Protein AF-0000000079855436 (afdb_homodimer)

Sequence (666 aa):
MTNKLEIKDILGKLGPLLALIALGIVLTISNTNFLVINNIMNILRQTAVNGLISAGMLVVLITAGIDLSVGANAILCACMMGMMMEKFNVSNPIILILGCLLTGMAVGCINGLLLTKLRLPHPFVSTLGMKNVLCGLALLVVATKTVGNFPSAVTWLGSSNIFQSTNFAGIPVCFLVLLVFFIGFHLFLNKTAFGRTIYCVGGNPEATRLSGINTDHVLIIVYSLSGFMCAIAGLVIVGRSGVANPSSAITPYDTDAIAACIIGGASFSGGKGTVWGTLIGVLIISTIRNGLTLLNAASDIQYVVIGLVIIVSAFIDVTRSLMETKTRRLAAKMTNKLEIKDILGKLGPLLALIALGIVLTISNTNFLVINNIMNILRQTAVNGLISAGMLVVLITAGIDLSVGANAILCACMMGMMMEKFNVSNPIILILGCLLTGMAVGCINGLLLTKLRLPHPFVSTLGMKNVLCGLALLVVATKTVGNFPSAVTWLGSSNIFQSTNFAGIPVCFLVLLVFFIGFHLFLNKTAFGRTIYCVGGNPEATRLSGINTDHVLIIVYSLSGFMCAIAGLVIVGRSGVANPSSAITPYDTDAIAACIIGGASFSGGKGTVWGTLIGVLIISTIRNGLTLLNAASDIQYVVIGLVIIVSAFIDVTRSLMETKTRRLAAK

Radius of gyration: 25.25 Å; Cα contacts (8 Å, |Δi|>4): 1281; chains: 2; bounding box: 74×70×63 Å

Solvent-accessible surface area (backbone atoms only — not comparable to full-atom values): 30327 Å² total; per-residue (Å²): 119,68,61,61,52,48,46,50,49,44,45,64,69,38,40,39,53,52,50,38,52,52,48,50,50,54,41,40,73,74,34,78,61,49,76,34,66,70,44,48,40,49,36,39,48,51,22,20,39,47,35,28,38,20,56,18,47,42,57,30,20,16,45,42,39,49,64,54,23,45,28,8,35,10,35,27,14,28,18,50,33,41,24,39,34,69,77,65,63,51,72,55,47,67,59,38,50,49,51,14,38,49,47,9,23,48,53,14,33,48,52,17,42,46,40,51,75,56,48,38,86,49,46,52,54,50,22,43,14,45,22,32,24,31,29,9,46,16,16,52,59,38,70,68,40,72,36,59,83,64,50,64,77,50,24,37,48,30,57,36,49,43,77,62,44,102,92,33,83,28,50,40,42,36,32,53,52,36,51,51,50,46,53,49,50,42,46,42,44,73,71,35,72,63,24,47,48,42,33,36,44,12,58,36,49,66,62,31,51,73,71,68,50,61,61,54,59,52,44,24,50,37,30,19,48,24,14,35,27,13,11,53,22,13,39,28,45,29,14,60,66,46,38,25,50,24,78,55,17,74,47,63,48,28,59,51,21,50,33,10,24,34,48,17,54,24,29,79,72,18,38,33,63,45,57,66,31,23,52,40,15,24,48,38,53,29,46,50,53,48,47,36,47,74,68,65,42,53,74,24,55,50,28,27,52,52,11,49,48,28,36,50,32,48,40,49,43,39,52,52,52,51,51,50,51,50,52,52,53,60,65,72,102,119,69,61,62,53,48,47,50,48,43,46,64,70,37,40,40,53,52,51,38,52,52,47,49,52,54,41,41,73,75,33,77,63,49,76,34,65,70,45,49,39,47,36,40,49,51,22,20,40,46,35,28,37,20,56,19,46,42,58,28,20,16,46,43,40,51,66,54,22,46,27,8,35,11,34,26,15,29,17,50,34,40,24,39,35,71,76,66,63,50,72,55,47,68,59,39,52,49,50,14,38,49,46,9,23,48,53,15,34,50,53,17,41,46,40,51,76,56,48,39,84,48,48,53,55,49,21,44,14,44,20,31,25,32,29,8,45,16,17,53,60,38,70,68,40,71,36,61,82,65,51,64,76,49,25,37,49,31,56,36,50,42,78,60,43,100,92,34,83,28,49,41,42,36,33,53,52,37,51,52,50,46,52,48,49,41,46,43,45,72,71,35,73,64,25,46,48,42,34,35,44,12,57,36,49,66,62,30,50,75,70,68,49,62,62,55,60,53,44,24,50,37,30,18,48,24,15,34,28,12,11,54,22,13,39,30,48,28,14,59,66,47,36,26,50,26,79,55,17,75,47,62,49,31,60,51,21,51,36,12,25,33,47,17,53,25,30,80,70,19,38,32,63,46,60,67,30,24,50,40,15,24,47,37,53,27,45,51,52,48,48,37,47,73,69,65,43,53,73,22,57,50,29,28,52,53,10,49,48,29,36,50,32,49,40,49,44,38,52,51,52,52,50,50,52,50,50,51,54,59,67,73,103

Secondary structure (DSSP, 8-state):
-HHHHHHHHHHHHHHHHHHHHHHHHHHHHH-GGGG-HHHHHHHHHHHHHHHHHHHHHHHHHHTT---TTHHHHHHHHHHHHHHHHHHH----HHHHHHHHHHHHHHHHHHHHHHHHHS--S-HHHHHHHHHHHHHHHHHHHTTT--B----HHHHHHHH-EES-BTTB--EEHHHHHHHHHHHHHHHHHHHSHHHHHHHHHHH-HHHHHHTT--HHHHHHHHHHHHHHHHHHHHHHHHHHHSSB-GGGGGS-HHHHHHHHHHHTT--TTSS---HHHHHHHHHHHHHHHHHHHHTT--HHHHHHHHHHHHHHHHHHHHHHHHHHHHHHHHHH-/-HHHHHHHHHHHHHHHHHHHHHHHHHHHHH-GGGG-HHHHHHHHHHHHHHHHHHHHHHHHHHTT---TTHHHHHHHHHHHHHHHHHHH----HHHHHHHHHHHHHHHHHHHHHHHHHS--S-HHHHHHHHHHHHHHHHHHHTTT--B----HHHHHHHH-EES-BTTB--EEHHHHHHHHHHHHHHHHHHHSHHHHHHHHHHH-HHHHHHTT--HHHHHHHHHHHHHHHHHHHHHHHHHHHSSB-GGGGGS-HHHHHHHHHHHTT--TTSS---HHHHHHHHHHHHHHHHHHHHTT--HHHHHHHHHHHHHHHHHHHHHHHHHHHHHHHHHH-

Structure (mmCIF, N/CA/C/O backbone):
data_AF-0000000079855436-model_v1
#
loop_
_entity.id
_entity.type
_entity.pdbx_description
1 polymer 'ABC transporter permease'
#
loop_
_atom_site.group_PDB
_atom_site.id
_atom_site.type_symbol
_atom_site.label_atom_id
_atom_site.label_alt_id
_atom_site.label_comp_id
_atom_site.label_asym_id
_atom_site.label_entity_id
_atom_site.label_seq_id
_atom_site.pdbx_PDB_ins_code
_atom_site.Cartn_x
_atom_site.Cartn_y
_atom_site.Cartn_z
_atom_site.occupancy
_atom_site.B_iso_or_equiv
_atom_site.auth_seq_id
_atom_site.auth_comp_id
_atom_site.auth_asym_id
_atom_site.auth_atom_id
_atom_site.pdbx_PDB_model_num
ATOM 1 N N . MET A 1 1 ? -20.938 38.031 -10.891 1 42.12 1 MET A N 1
ATOM 2 C CA . MET A 1 1 ? -19.969 37.438 -9.961 1 42.12 1 MET A CA 1
ATOM 3 C C . MET A 1 1 ? -20.578 36.25 -9.219 1 42.12 1 MET A C 1
ATOM 5 O O . MET A 1 1 ? -19.859 35.406 -8.719 1 42.12 1 MET A O 1
ATOM 9 N N . THR A 1 2 ? -21.875 36.344 -8.938 1 50.56 2 THR A N 1
ATOM 10 C CA . THR A 1 2 ? -22.672 35.375 -8.195 1 50.56 2 THR A CA 1
ATOM 11 C C . THR A 1 2 ? -22.828 34.094 -9 1 50.56 2 THR A C 1
ATOM 13 O O . THR A 1 2 ? -22.812 33 -8.43 1 50.56 2 THR A O 1
ATOM 16 N N . ASN A 1 3 ? -22.938 34.25 -10.234 1 50.94 3 ASN A N 1
ATOM 17 C CA . ASN A 1 3 ? -23.328 33.125 -11.055 1 50.94 3 ASN A CA 1
ATOM 18 C C . ASN A 1 3 ? -22.156 32.156 -11.25 1 50.94 3 ASN A C 1
ATOM 20 O O . ASN A 1 3 ? -22.359 30.953 -11.43 1 50.94 3 ASN A O 1
ATOM 24 N N . LYS A 1 4 ? -21.031 32.75 -11.492 1 49.62 4 LYS A N 1
ATOM 25 C CA . LYS A 1 4 ? -19.828 31.938 -11.703 1 49.62 4 LYS A CA 1
ATOM 26 C C . LYS A 1 4 ? -19.484 31.141 -10.453 1 49.62 4 LYS A C 1
ATOM 28 O O . LYS A 1 4 ? -19.016 30 -10.555 1 49.62 4 LYS A O 1
ATOM 33 N N . LEU A 1 5 ? -19.766 31.703 -9.398 1 52.53 5 LEU A N 1
ATOM 34 C CA . LEU A 1 5 ? -19.531 31 -8.148 1 52.53 5 LEU A CA 1
ATOM 35 C C . LEU A 1 5 ? -20.453 29.797 -8.023 1 52.53 5 LEU A C 1
ATOM 37 O O . LEU A 1 5 ? -20.047 28.734 -7.527 1 52.53 5 LEU A O 1
ATOM 41 N N . GLU A 1 6 ? -21.688 29.984 -8.555 1 55.53 6 GLU A N 1
ATOM 42 C CA . GLU A 1 6 ? -22.672 28.891 -8.477 1 55.53 6 GLU A CA 1
ATOM 43 C C . GLU A 1 6 ? -22.281 27.734 -9.391 1 55.53 6 GLU A C 1
ATOM 45 O O . GLU A 1 6 ? -22.469 26.578 -9.039 1 55.53 6 GLU A O 1
ATOM 50 N N . ILE A 1 7 ? -21.781 28.141 -10.531 1 51.22 7 ILE A N 1
ATOM 51 C CA . ILE A 1 7 ? -21.438 27.109 -11.492 1 51.22 7 ILE A CA 1
ATOM 52 C C . ILE A 1 7 ? -20.25 26.297 -10.969 1 51.22 7 ILE A C 1
ATOM 54 O O . ILE A 1 7 ? -20.203 25.078 -11.102 1 51.22 7 ILE A O 1
ATOM 58 N N . LYS A 1 8 ? -19.344 26.984 -10.5 1 54.22 8 LYS A N 1
ATOM 59 C CA . LYS A 1 8 ? -18.156 26.328 -9.938 1 54.22 8 LYS A CA 1
ATOM 60 C C . LYS A 1 8 ? -18.547 25.422 -8.766 1 54.22 8 LYS A C 1
ATOM 62 O O . LYS A 1 8 ? -18 24.328 -8.617 1 54.22 8 LYS A O 1
ATOM 67 N N . ASP A 1 9 ? -19.453 25.969 -8.023 1 56.84 9 ASP A N 1
ATOM 68 C CA . ASP A 1 9 ? -19.953 25.172 -6.906 1 56.84 9 ASP A CA 1
ATOM 69 C C . ASP A 1 9 ? -20.719 23.938 -7.41 1 56.84 9 ASP A C 1
ATOM 71 O O . ASP A 1 9 ? -20.594 22.859 -6.844 1 56.84 9 ASP A O 1
ATOM 75 N N . ILE A 1 10 ? -21.453 24.234 -8.484 1 54.31 10 ILE A N 1
ATOM 76 C CA . ILE A 1 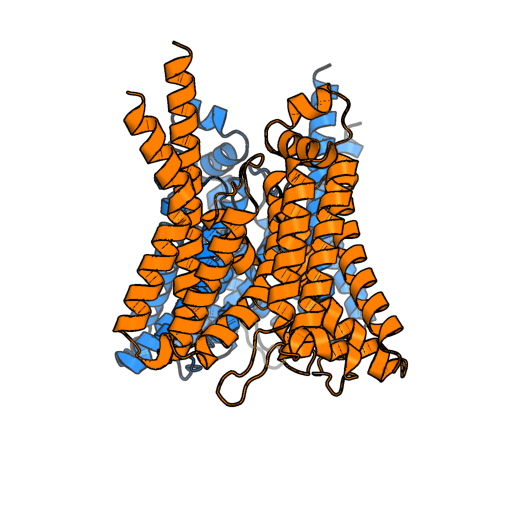10 ? -22.219 23.141 -9.086 1 54.31 10 ILE A CA 1
ATOM 77 C C . ILE A 1 10 ? -21.266 22.156 -9.75 1 54.31 10 ILE A C 1
ATOM 79 O O . ILE A 1 10 ? -21.453 20.938 -9.641 1 54.31 10 ILE A O 1
ATOM 83 N N . LEU A 1 11 ? -20.312 22.703 -10.438 1 54.56 11 LEU A N 1
ATOM 84 C CA . LEU A 1 11 ? -19.328 21.844 -11.102 1 54.56 11 LEU A CA 1
ATOM 85 C C . LEU A 1 11 ? -18.5 21.078 -10.078 1 54.56 11 LEU A C 1
ATOM 87 O O . LEU A 1 11 ? -18.125 19.922 -10.32 1 54.56 11 LEU A O 1
ATOM 91 N N . GLY A 1 12 ? -18.25 21.719 -9.039 1 57.38 12 GLY A N 1
ATOM 92 C CA . GLY A 1 12 ? -17.578 21.047 -7.945 1 57.38 12 GLY A CA 1
ATOM 93 C C . GLY A 1 12 ? -18.406 19.906 -7.352 1 57.38 12 GLY A C 1
ATOM 94 O O . GLY A 1 12 ? -17.891 18.812 -7.121 1 57.38 12 GLY A O 1
ATOM 95 N N . LYS A 1 13 ? -19.734 20.25 -7.254 1 59.28 13 LYS A N 1
ATOM 96 C CA . LYS A 1 13 ? -20.672 19.281 -6.684 1 59.28 13 LYS A CA 1
ATOM 97 C C . LYS A 1 13 ? -21.109 18.266 -7.734 1 59.28 13 LYS A C 1
ATOM 99 O O . LYS A 1 13 ? -21.344 17.094 -7.41 1 59.28 13 LYS A O 1
ATOM 104 N N . LEU A 1 14 ? -21.016 18.703 -8.984 1 66.56 14 LEU A N 1
ATOM 105 C CA . LEU A 1 14 ? -21.562 17.828 -10.023 1 66.56 14 LEU A CA 1
ATOM 106 C C . LEU A 1 14 ? -20.438 17.156 -10.812 1 66.56 14 LEU A C 1
ATOM 108 O O . LEU A 1 14 ? -20.703 16.328 -11.68 1 66.56 14 LEU A O 1
ATOM 112 N N . GLY A 1 15 ? -19.25 17.5 -10.453 1 70.19 15 GLY A N 1
ATOM 113 C CA . GLY A 1 15 ? -18.109 16.953 -11.164 1 70.19 15 GLY A CA 1
ATOM 114 C C . GLY A 1 15 ? -18.109 15.438 -11.227 1 70.19 15 GLY A C 1
ATOM 115 O O . GLY A 1 15 ? -18.141 14.859 -12.312 1 70.19 15 GLY A O 1
ATOM 116 N N . PRO A 1 16 ? -18.25 14.891 -10.094 1 75.12 16 PRO A N 1
ATOM 117 C CA . PRO A 1 16 ? -18.219 13.43 -10.094 1 75.12 16 PRO A CA 1
ATOM 118 C C . PRO A 1 16 ? -19.406 12.82 -10.836 1 75.12 16 PRO A C 1
ATOM 120 O O . PRO A 1 16 ? -19.266 11.789 -11.5 1 75.12 16 PRO A O 1
ATOM 123 N N . LEU A 1 17 ? -20.484 13.461 -10.719 1 79.75 17 LEU A N 1
ATOM 124 C CA . LEU A 1 17 ? -21.672 12.938 -11.398 1 79.75 17 LEU A CA 1
ATOM 125 C C . LEU A 1 17 ? -21.516 13.031 -12.914 1 79.75 17 LEU A C 1
ATOM 127 O O . LEU A 1 17 ? -21.875 12.094 -13.633 1 79.75 17 LEU A O 1
ATOM 131 N N . LEU A 1 18 ? -20.984 14.125 -13.414 1 78.5 18 LEU A N 1
ATOM 132 C CA . LEU A 1 18 ? -20.75 14.297 -14.844 1 78.5 18 LEU A CA 1
ATOM 133 C C . LEU A 1 18 ? -19.734 13.281 -15.352 1 78.5 18 LEU A C 1
ATOM 135 O O . LEU A 1 18 ? -19.859 12.758 -16.469 1 78.5 18 LEU A O 1
ATOM 139 N N . ALA A 1 19 ? -18.797 13.039 -14.508 1 75.5 19 ALA A N 1
ATOM 140 C CA . ALA A 1 19 ? -17.781 12.047 -14.875 1 75.5 19 ALA A CA 1
ATOM 141 C C . ALA A 1 19 ? -18.406 10.664 -15.008 1 75.5 19 ALA A C 1
ATOM 143 O O . ALA A 1 19 ? -18.062 9.914 -15.93 1 75.5 19 ALA A O 1
ATOM 144 N N . LEU A 1 20 ? -19.281 10.375 -14.148 1 81.44 20 LEU A N 1
ATOM 145 C CA . LEU A 1 20 ? -19.953 9.086 -14.18 1 81.44 20 LEU A CA 1
ATOM 146 C C . LEU A 1 20 ? -20.797 8.945 -15.438 1 81.44 20 LEU A C 1
ATOM 148 O O . LEU A 1 20 ? -20.766 7.91 -16.109 1 81.44 20 LEU A O 1
ATOM 152 N N . ILE A 1 21 ? -21.531 10 -15.695 1 82.81 21 ILE A N 1
ATOM 153 C CA . ILE A 1 21 ? -22.391 9.992 -16.875 1 82.81 21 ILE A CA 1
ATOM 154 C C . ILE A 1 21 ? -21.547 9.867 -18.125 1 82.81 21 ILE A C 1
ATOM 156 O O . ILE A 1 21 ? -21.859 9.078 -19.016 1 82.81 21 ILE A O 1
ATOM 160 N N . ALA A 1 22 ? -20.484 10.648 -18.219 1 80.25 22 ALA A N 1
ATOM 161 C CA . ALA A 1 22 ? -19.578 10.594 -19.359 1 80.25 22 ALA A CA 1
ATOM 162 C C . ALA A 1 22 ? -19 9.195 -19.531 1 80.25 22 ALA A C 1
ATOM 164 O O . ALA A 1 22 ? -18.938 8.672 -20.641 1 80.25 22 ALA A O 1
ATOM 165 N N . LEU A 1 23 ? -18.656 8.625 -18.438 1 81.81 23 LEU A N 1
ATOM 166 C CA . LEU A 1 23 ? -18.125 7.266 -18.469 1 81.81 23 LE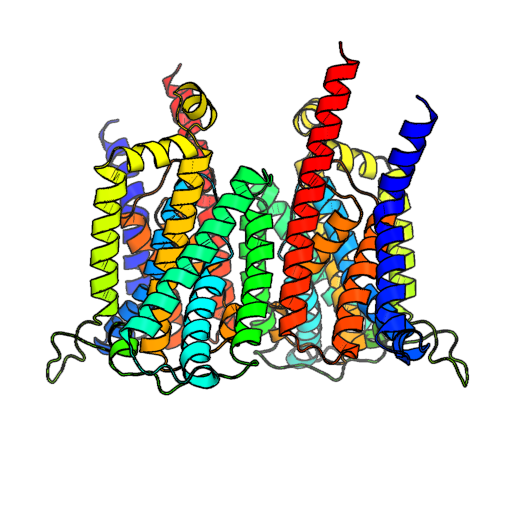U A CA 1
ATOM 167 C C . LEU A 1 23 ? -19.172 6.273 -18.953 1 81.81 23 LEU A C 1
ATOM 169 O O . LEU A 1 23 ? -18.875 5.387 -19.75 1 81.81 23 LEU A O 1
ATOM 173 N N . GLY A 1 24 ? -20.359 6.418 -18.438 1 81.25 24 GLY A N 1
ATOM 174 C CA . GLY A 1 24 ? -21.453 5.57 -18.891 1 81.25 24 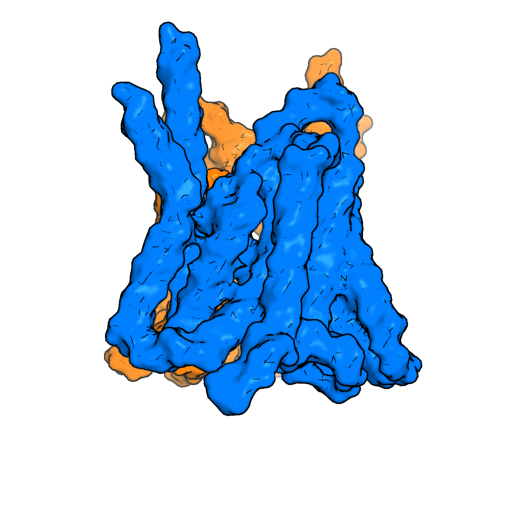GLY A CA 1
ATOM 175 C C . GLY A 1 24 ? -21.688 5.648 -20.375 1 81.25 24 GLY A C 1
ATOM 176 O O . GLY A 1 24 ? -21.891 4.625 -21.031 1 81.25 24 GLY A O 1
ATOM 177 N N . ILE A 1 25 ? -21.625 6.859 -20.891 1 82.5 25 ILE A N 1
ATOM 178 C CA . ILE A 1 25 ? -21.859 7.078 -22.312 1 82.5 25 ILE A CA 1
ATOM 179 C C . ILE A 1 25 ? -20.75 6.418 -23.125 1 82.5 25 ILE A C 1
ATOM 181 O O . ILE A 1 25 ? -21.016 5.711 -24.094 1 82.5 25 ILE A O 1
ATOM 185 N N . VAL A 1 26 ? -19.562 6.578 -22.703 1 78.88 26 VAL A N 1
ATOM 186 C CA . VAL A 1 26 ? -18.422 6.027 -23.422 1 78.88 26 VAL A CA 1
ATOM 187 C C . VAL A 1 26 ? -18.5 4.5 -23.422 1 78.88 26 VAL A C 1
ATOM 189 O O . VAL A 1 26 ? -18.266 3.865 -24.453 1 78.88 26 VAL A O 1
ATOM 192 N N . LEU A 1 27 ? -18.906 3.949 -22.312 1 81.69 27 LEU A N 1
ATOM 193 C CA . LEU A 1 27 ? -18.938 2.496 -22.203 1 81.69 27 LEU A CA 1
ATOM 194 C C . LEU A 1 27 ? -20.141 1.921 -22.938 1 81.69 27 LEU A C 1
ATOM 196 O O . LEU A 1 27 ? -20.078 0.811 -23.469 1 81.69 27 LEU A O 1
ATOM 200 N N . THR A 1 28 ? -21.188 2.684 -22.969 1 79.62 28 THR A N 1
ATOM 201 C CA . THR A 1 28 ? -22.375 2.256 -23.719 1 79.62 28 THR A CA 1
ATOM 202 C C . THR A 1 28 ? -22.078 2.217 -25.219 1 79.62 28 THR A C 1
ATOM 204 O O . THR A 1 28 ? -22.531 1.314 -25.922 1 79.62 28 THR A O 1
ATOM 207 N N . ILE A 1 29 ? -21.281 3.172 -25.625 1 81.94 29 ILE A N 1
ATOM 208 C CA . ILE A 1 29 ? -20.906 3.236 -27.031 1 81.94 29 ILE A CA 1
ATOM 209 C C . ILE A 1 29 ? -19.922 2.115 -27.359 1 81.94 29 ILE A C 1
ATOM 211 O O . ILE A 1 29 ? -19.969 1.534 -28.453 1 81.94 29 ILE A O 1
ATOM 215 N N . SER A 1 30 ? -19.141 1.755 -26.484 1 79.88 30 SER A N 1
ATOM 216 C CA . SER A 1 30 ? -18.094 0.757 -26.703 1 79.88 30 SER A CA 1
ATOM 217 C C . SER A 1 30 ? -18.672 -0.657 -26.641 1 79.88 30 SER A C 1
ATOM 219 O O . SER A 1 30 ? -18.141 -1.572 -27.281 1 79.88 30 SER A O 1
ATOM 221 N N . ASN A 1 31 ? -19.641 -0.865 -25.766 1 79.81 31 ASN A N 1
ATOM 222 C CA . ASN A 1 31 ? -20.234 -2.188 -25.609 1 79.81 31 ASN A CA 1
ATOM 223 C C . ASN A 1 31 ? -21.75 -2.102 -25.391 1 79.81 31 ASN A C 1
ATOM 225 O O . ASN A 1 31 ? -22.203 -1.503 -24.422 1 79.81 31 ASN A O 1
ATOM 229 N N . THR A 1 32 ? -22.5 -2.732 -26.172 1 76.44 32 THR A N 1
ATOM 230 C CA . THR A 1 32 ? -23.969 -2.68 -26.141 1 76.44 32 THR A CA 1
ATOM 231 C C . THR A 1 32 ? -24.484 -3.395 -24.891 1 76.44 32 THR A C 1
ATOM 233 O O . THR A 1 32 ? -25.625 -3.168 -24.484 1 76.44 32 THR A O 1
ATOM 236 N N . ASN A 1 33 ? -23.703 -4.227 -24.328 1 76.81 33 ASN A N 1
ATOM 237 C CA . ASN A 1 33 ? -24.156 -5.008 -23.172 1 76.81 33 ASN A CA 1
ATOM 238 C C . ASN A 1 33 ? -24 -4.227 -21.875 1 76.81 33 ASN A C 1
ATOM 240 O O . ASN A 1 33 ? -24.422 -4.691 -20.812 1 76.81 33 ASN A O 1
ATOM 244 N N . PHE A 1 34 ? -23.516 -3.07 -22.062 1 82.06 34 PHE A N 1
ATOM 245 C CA . PHE A 1 34 ? -23.25 -2.297 -20.844 1 82.06 34 PHE A CA 1
ATOM 246 C C . PHE A 1 34 ? -24.562 -1.922 -20.156 1 82.06 34 PHE A C 1
ATOM 248 O O . PHE A 1 34 ? -24.672 -2.025 -18.938 1 82.06 34 PHE A O 1
ATOM 255 N N . LEU A 1 35 ? -25.547 -1.591 -20.922 1 77.94 35 LEU A N 1
ATOM 256 C CA . LEU A 1 35 ? -26.781 -1.094 -20.297 1 77.94 35 LEU A CA 1
ATOM 257 C C . LEU A 1 35 ? -27.781 -2.225 -20.094 1 77.94 35 LEU A C 1
ATOM 259 O O . LEU A 1 35 ? -28.922 -1.983 -19.703 1 77.94 35 LEU A O 1
ATOM 263 N N . VAL A 1 36 ? -27.312 -3.42 -20.328 1 78.25 36 VAL A N 1
ATOM 264 C CA . VAL A 1 36 ? -28.188 -4.555 -20.016 1 78.25 36 VAL A CA 1
ATOM 265 C C . VAL A 1 36 ? -28.438 -4.621 -18.516 1 78.25 36 VAL A C 1
ATOM 267 O O . VAL A 1 36 ? -27.531 -4.371 -17.719 1 78.25 36 VAL A O 1
ATOM 270 N N . ILE A 1 37 ? -29.625 -4.859 -18.203 1 79 37 ILE A N 1
ATOM 271 C CA . ILE A 1 37 ? -30.094 -4.812 -16.828 1 79 37 ILE A CA 1
ATOM 272 C C . ILE A 1 37 ? -29.219 -5.699 -15.945 1 79 37 ILE A C 1
ATOM 274 O O . ILE A 1 37 ? -28.891 -5.332 -14.812 1 79 37 ILE A O 1
ATOM 278 N N . ASN A 1 38 ? -28.891 -6.848 -16.453 1 80 38 ASN A N 1
ATOM 279 C CA . ASN A 1 38 ? -28.062 -7.766 -15.68 1 80 38 ASN A CA 1
ATOM 280 C C . ASN A 1 38 ? -26.703 -7.152 -15.367 1 80 38 ASN A C 1
ATOM 282 O O . ASN A 1 38 ? -26.156 -7.355 -14.273 1 80 38 ASN A O 1
ATOM 286 N N . ASN A 1 39 ? -26.234 -6.426 -16.312 1 84.75 39 ASN A N 1
ATOM 287 C CA . ASN A 1 39 ? -24.953 -5.785 -16.094 1 84.75 39 ASN A CA 1
ATOM 288 C C . ASN A 1 39 ? -25.047 -4.645 -15.094 1 84.75 39 ASN A C 1
ATOM 290 O O . ASN A 1 39 ? -24.156 -4.473 -14.25 1 84.75 39 ASN A O 1
ATOM 294 N N . ILE A 1 40 ? -26.031 -3.967 -15.18 1 83.62 40 ILE A N 1
ATOM 295 C CA . ILE A 1 40 ? -26.234 -2.863 -14.25 1 83.62 40 ILE A CA 1
ATOM 296 C C . ILE A 1 40 ? -26.375 -3.408 -12.828 1 83.62 40 ILE A C 1
ATOM 298 O O . ILE A 1 40 ? -25.844 -2.82 -11.875 1 83.62 40 ILE A O 1
ATOM 302 N N . MET A 1 41 ? -27.047 -4.52 -12.727 1 85 41 MET A N 1
ATOM 303 C CA . MET A 1 41 ? -27.188 -5.129 -11.406 1 85 41 MET A CA 1
ATOM 304 C C . MET A 1 41 ? -25.828 -5.613 -10.891 1 85 41 MET A C 1
ATOM 306 O O . MET A 1 41 ? -25.562 -5.539 -9.695 1 85 41 MET A O 1
ATOM 310 N N . ASN A 1 42 ? -25.047 -6.027 -11.773 1 83.5 42 ASN A N 1
ATOM 311 C CA . ASN A 1 42 ? -23.703 -6.449 -11.398 1 83.5 42 ASN A CA 1
ATOM 312 C C . ASN A 1 42 ? -22.859 -5.273 -10.906 1 83.5 42 ASN A C 1
ATOM 314 O O . ASN A 1 42 ? -22.094 -5.41 -9.961 1 83.5 42 ASN A O 1
ATOM 318 N N . ILE A 1 43 ? -22.984 -4.227 -11.547 1 86.94 43 ILE A N 1
ATOM 319 C CA . ILE A 1 43 ? -22.281 -3.014 -11.141 1 86.94 43 ILE A CA 1
ATOM 320 C C . ILE A 1 43 ? -22.719 -2.605 -9.734 1 86.94 43 ILE A C 1
ATOM 322 O O . ILE A 1 43 ? -21.891 -2.246 -8.898 1 86.94 43 ILE A O 1
ATOM 326 N N . LEU A 1 44 ? -23.938 -2.785 -9.539 1 88.81 44 LEU A N 1
ATOM 327 C CA . LEU A 1 44 ? -24.469 -2.395 -8.234 1 88.81 44 LEU A CA 1
ATOM 328 C C . LEU A 1 44 ? -23.969 -3.326 -7.141 1 88.81 44 LEU A C 1
ATOM 330 O O . LEU A 1 44 ? -23.688 -2.885 -6.023 1 88.81 44 LEU A O 1
ATOM 334 N N . ARG A 1 45 ? -23.844 -4.574 -7.484 1 88.19 45 ARG A N 1
ATOM 335 C CA . ARG A 1 45 ? -23.297 -5.531 -6.523 1 88.19 45 ARG A CA 1
ATOM 336 C C . ARG A 1 45 ? -21.844 -5.199 -6.18 1 88.19 45 ARG A C 1
ATOM 338 O O . ARG A 1 45 ? -21.469 -5.23 -5.008 1 88.19 45 ARG A O 1
ATOM 345 N N . GLN A 1 46 ? -21.125 -4.844 -7.16 1 86.19 46 GLN A N 1
ATOM 346 C CA . GLN A 1 46 ? -19.719 -4.488 -6.961 1 86.19 46 GLN A CA 1
ATOM 347 C C . GLN A 1 46 ? -19.594 -3.18 -6.184 1 86.19 46 GLN A C 1
ATOM 349 O O . GLN A 1 46 ? -18.703 -3.031 -5.352 1 86.19 46 GLN A O 1
ATOM 354 N N . THR A 1 47 ? -20.469 -2.391 -6.5 1 91.31 47 THR A N 1
ATOM 355 C CA . THR A 1 47 ? -20.484 -1.089 -5.844 1 91.31 47 THR A CA 1
ATOM 356 C C . THR A 1 47 ? -20.75 -1.241 -4.348 1 91.31 47 THR A C 1
ATOM 358 O O . THR A 1 47 ? -20.219 -0.482 -3.535 1 91.31 47 THR A O 1
ATOM 361 N N . ALA A 1 48 ? -21.516 -2.221 -4.059 1 93.19 48 ALA A N 1
ATOM 362 C CA . ALA A 1 48 ? -21.891 -2.416 -2.656 1 93.19 48 ALA A CA 1
ATOM 363 C C . ALA A 1 48 ? -20.656 -2.74 -1.812 1 93.19 48 ALA A C 1
ATOM 365 O O . ALA A 1 48 ? -20.469 -2.176 -0.731 1 93.19 48 ALA A O 1
ATOM 366 N N . VAL A 1 49 ? -19.828 -3.566 -2.283 1 92 49 VAL A N 1
ATOM 367 C CA . VAL A 1 49 ? -18.641 -3.971 -1.538 1 92 49 VAL A CA 1
ATOM 368 C C . VAL A 1 49 ? -17.688 -2.779 -1.377 1 92 49 VAL A C 1
ATOM 370 O O . VAL A 1 49 ? -17.344 -2.406 -0.256 1 92 49 VAL A O 1
ATOM 373 N N . ASN A 1 50 ? -17.406 -2.125 -2.441 1 92.62 50 ASN A N 1
ATOM 374 C CA . ASN A 1 50 ? -16.484 -0.996 -2.404 1 92.62 50 ASN A CA 1
ATOM 375 C C . ASN A 1 50 ? -17.094 0.201 -1.678 1 92.62 50 ASN A C 1
ATOM 377 O O . ASN A 1 50 ? -16.375 0.975 -1.04 1 92.62 50 ASN A O 1
ATOM 381 N N . GLY A 1 51 ? -18.359 0.277 -1.865 1 96.69 51 GLY A N 1
ATOM 382 C CA . GLY A 1 51 ? -19.031 1.385 -1.215 1 96.69 51 GLY A CA 1
ATOM 383 C C . GLY A 1 51 ? -19.016 1.292 0.299 1 96.69 51 GLY A C 1
ATOM 384 O O . GLY A 1 51 ? -18.812 2.297 0.985 1 96.69 51 GLY A O 1
ATOM 385 N N . LEU A 1 52 ? -19.219 0.136 0.766 1 97.06 52 LEU A N 1
ATOM 386 C CA . LEU A 1 52 ? -19.203 -0.054 2.211 1 97.06 52 LEU A CA 1
ATOM 387 C C . LEU A 1 52 ? -17.812 0.247 2.783 1 97.06 52 LEU A C 1
ATOM 389 O O . LEU A 1 52 ? -17.703 0.942 3.795 1 97.06 52 LEU A O 1
ATOM 393 N N . ILE A 1 53 ? -16.844 -0.181 2.104 1 96.62 53 ILE A N 1
ATOM 394 C CA . ILE A 1 53 ? -15.477 0.081 2.523 1 96.62 53 ILE A CA 1
ATOM 395 C C . ILE A 1 53 ? -15.18 1.574 2.408 1 96.62 53 ILE A C 1
ATOM 397 O O . ILE A 1 53 ? -14.555 2.16 3.297 1 96.62 53 ILE A O 1
ATOM 401 N N . SER A 1 54 ? -15.68 2.156 1.354 1 97.06 54 SER A N 1
ATOM 402 C CA . SER A 1 54 ? -15.445 3.574 1.102 1 97.06 54 SER A CA 1
ATOM 403 C C . SER A 1 54 ? -16.141 4.445 2.141 1 97.06 54 SER A C 1
ATOM 405 O O . SER A 1 54 ? -15.648 5.52 2.488 1 97.06 54 SER A O 1
ATOM 407 N N . ALA A 1 55 ? -17.297 3.959 2.582 1 96.62 55 ALA A N 1
ATOM 408 C CA . ALA A 1 55 ? -18 4.703 3.625 1 96.62 55 ALA A CA 1
ATOM 409 C C . ALA A 1 55 ? -17.141 4.828 4.883 1 96.62 55 ALA A C 1
ATOM 411 O O . ALA A 1 55 ? -17.078 5.895 5.496 1 96.62 55 ALA A O 1
ATOM 412 N N . GLY A 1 56 ? -16.547 3.762 5.242 1 95.81 56 GLY A N 1
ATOM 413 C CA . GLY A 1 56 ? -15.617 3.814 6.363 1 95.81 56 GLY A CA 1
ATOM 414 C C . GLY A 1 56 ? -14.398 4.668 6.086 1 95.81 56 GLY A C 1
ATOM 415 O O . GLY A 1 56 ? -13.992 5.469 6.934 1 95.81 56 GLY A O 1
ATOM 416 N N . MET A 1 57 ? -13.836 4.551 4.953 1 95.56 57 MET A N 1
ATOM 417 C CA . MET A 1 57 ? -12.656 5.312 4.555 1 95.56 57 MET A CA 1
ATOM 418 C C . MET A 1 57 ? -12.945 6.809 4.559 1 95.56 57 MET A C 1
ATOM 420 O O . MET A 1 57 ? -12.07 7.613 4.879 1 95.56 57 MET A O 1
ATOM 424 N N . LEU A 1 58 ? -14.141 7.156 4.195 1 96.56 58 LEU A N 1
ATOM 425 C CA . LEU A 1 58 ? -14.531 8.562 4.137 1 96.56 58 LEU A CA 1
ATOM 426 C C . LEU A 1 58 ? -14.359 9.227 5.5 1 96.56 58 LEU A C 1
ATOM 428 O O . LEU A 1 58 ? -13.758 10.305 5.602 1 96.56 58 LEU A O 1
ATOM 432 N N . VAL A 1 59 ? -14.836 8.594 6.504 1 96.94 59 VAL A N 1
ATOM 433 C CA . VAL A 1 59 ? -14.773 9.18 7.84 1 96.94 59 VAL A CA 1
ATOM 434 C C . VAL A 1 59 ? -13.32 9.289 8.289 1 96.94 59 VAL A C 1
ATOM 436 O O . VAL A 1 59 ? -12.938 10.258 8.953 1 96.94 59 VAL A O 1
ATOM 439 N N . VAL A 1 60 ? -12.555 8.32 7.918 1 95.69 60 VAL A N 1
ATOM 440 C CA . VAL A 1 60 ? -11.141 8.328 8.258 1 95.69 60 VAL A CA 1
ATOM 441 C C . VAL A 1 60 ? -10.43 9.461 7.52 1 95.69 60 VAL A C 1
ATOM 443 O O . VAL A 1 60 ? -9.633 10.195 8.109 1 95.69 60 VAL A O 1
ATOM 446 N N . LEU A 1 61 ? -10.758 9.609 6.262 1 93.62 61 LEU A N 1
ATOM 447 C CA . LEU A 1 61 ? -10.141 10.648 5.441 1 93.62 61 LEU A CA 1
ATOM 448 C C . LEU A 1 61 ? -10.516 12.039 5.949 1 93.62 61 LEU A C 1
ATOM 450 O O . LEU A 1 61 ? -9.688 12.953 5.918 1 93.62 61 LEU A O 1
ATOM 454 N N . ILE A 1 62 ? -11.711 12.172 6.402 1 95.38 62 ILE A N 1
ATOM 455 C CA . ILE A 1 62 ? -12.172 13.461 6.91 1 95.38 62 ILE A CA 1
ATOM 456 C C . ILE A 1 62 ? -11.32 13.875 8.109 1 95.38 62 ILE A C 1
ATOM 458 O O . ILE A 1 62 ? -11.078 15.062 8.328 1 95.38 62 ILE A O 1
ATOM 462 N N . THR A 1 63 ? -10.789 12.953 8.852 1 94.31 63 THR A N 1
ATOM 463 C CA . THR A 1 63 ? -9.945 13.258 10.008 1 94.31 63 THR A CA 1
ATOM 464 C C . THR A 1 63 ? -8.484 13.367 9.586 1 94.31 63 THR A C 1
ATOM 466 O O . THR A 1 63 ? -7.586 13.352 10.43 1 94.31 63 THR A O 1
ATOM 469 N N . ALA A 1 64 ? -8.219 13.352 8.289 1 90.19 64 ALA A N 1
ATOM 470 C CA . ALA A 1 64 ? -6.883 13.469 7.719 1 90.19 64 ALA A CA 1
ATOM 471 C C . ALA A 1 64 ? -6.07 12.195 7.957 1 90.19 64 ALA A C 1
ATOM 473 O O . ALA A 1 64 ? -4.855 12.258 8.148 1 90.19 64 ALA A O 1
ATOM 474 N N . GLY A 1 65 ? -6.82 11.133 8.047 1 89.31 65 GLY A N 1
ATOM 475 C CA . GLY A 1 65 ? -6.18 9.828 8.18 1 89.31 65 GLY A CA 1
ATOM 476 C C . GLY A 1 65 ? -6.375 8.945 6.969 1 89.31 65 GLY A C 1
ATOM 477 O O . GLY A 1 65 ? -7.039 9.336 6.008 1 89.31 65 GLY A O 1
ATOM 478 N N . ILE A 1 66 ? -5.676 7.848 6.922 1 88.62 66 ILE A N 1
ATOM 479 C CA . ILE A 1 66 ? -5.824 6.844 5.871 1 88.62 66 ILE A CA 1
ATOM 480 C C . ILE A 1 66 ? -5.703 5.445 6.473 1 88.62 66 ILE A C 1
ATOM 482 O O . ILE A 1 66 ? -4.789 5.18 7.258 1 88.62 66 ILE A O 1
ATOM 486 N N . ASP A 1 67 ? -6.633 4.711 6.227 1 92.25 67 ASP A N 1
ATOM 487 C CA . ASP A 1 67 ? -6.578 3.32 6.668 1 92.25 67 ASP A CA 1
ATOM 488 C C . ASP A 1 67 ? -6.324 2.383 5.488 1 92.25 67 ASP A C 1
ATOM 490 O O . ASP A 1 67 ? -7.25 2.041 4.75 1 92.25 67 ASP A O 1
ATOM 494 N N . LEU A 1 68 ? -5.152 1.883 5.398 1 89.62 68 LEU A N 1
ATOM 495 C CA . LEU A 1 68 ? -4.785 1.035 4.27 1 89.62 68 LEU A CA 1
ATOM 496 C C . LEU A 1 68 ? -5.121 -0.425 4.555 1 89.62 68 LEU A C 1
ATOM 498 O O . LEU A 1 68 ? -4.988 -1.279 3.676 1 89.62 68 LEU A O 1
ATOM 502 N N . SER A 1 69 ? -5.586 -0.689 5.691 1 93.81 69 SER A N 1
ATOM 503 C CA . SER A 1 69 ? -5.816 -2.078 6.078 1 93.81 69 SER A CA 1
ATOM 504 C C . SER A 1 69 ? -7.27 -2.482 5.836 1 93.81 69 SER A C 1
ATOM 506 O O . SER A 1 69 ? -7.668 -3.6 6.164 1 93.81 69 SER A O 1
ATOM 508 N N . VAL A 1 70 ? -8.039 -1.63 5.281 1 94.94 70 VAL A N 1
ATOM 509 C CA . VAL A 1 70 ? -9.484 -1.833 5.207 1 94.94 70 VAL A CA 1
ATOM 510 C C . VAL A 1 70 ? -9.789 -3.043 4.328 1 94.94 70 VAL A C 1
ATOM 512 O O . VAL A 1 70 ? -10.688 -3.832 4.637 1 94.94 70 VAL A O 1
ATOM 515 N N . GLY A 1 71 ? -9.117 -3.168 3.236 1 93 71 GLY A N 1
ATOM 516 C CA . GLY A 1 71 ? -9.344 -4.316 2.371 1 93 71 GLY A CA 1
ATOM 517 C C . GLY A 1 71 ? -8.992 -5.637 3.027 1 93 71 GLY A C 1
ATOM 518 O O . GLY A 1 71 ? -9.797 -6.574 3.01 1 93 71 GLY A O 1
ATOM 519 N N . ALA A 1 72 ? -7.797 -5.68 3.576 1 94.06 72 ALA A N 1
ATOM 520 C CA . ALA A 1 72 ? -7.363 -6.887 4.277 1 94.06 72 ALA A CA 1
ATOM 521 C C . ALA A 1 72 ? -8.273 -7.188 5.465 1 94.06 72 ALA A C 1
ATOM 523 O O . ALA A 1 72 ? -8.516 -8.352 5.789 1 94.06 72 ALA A O 1
ATOM 524 N N . ASN A 1 73 ? -8.781 -6.164 6.09 1 96.94 73 ASN A N 1
ATOM 525 C CA . ASN A 1 73 ? -9.703 -6.332 7.211 1 96.94 73 ASN A CA 1
ATOM 526 C C . ASN A 1 73 ? -11 -7.008 6.777 1 96.94 73 ASN A C 1
ATOM 528 O O . ASN A 1 73 ? -11.484 -7.926 7.445 1 96.94 73 ASN A O 1
ATOM 532 N N . ALA A 1 74 ? -11.523 -6.602 5.672 1 96.88 74 ALA A N 1
ATOM 533 C CA . ALA A 1 74 ? -12.758 -7.195 5.16 1 96.88 74 ALA A CA 1
ATOM 534 C C . ALA A 1 74 ? -12.57 -8.688 4.871 1 96.88 74 ALA A C 1
ATOM 536 O O . ALA A 1 74 ? -13.422 -9.5 5.227 1 96.88 74 ALA A O 1
ATOM 537 N N . ILE A 1 75 ? -11.469 -9 4.297 1 95.38 75 ILE A N 1
ATOM 538 C CA . ILE A 1 75 ? -11.195 -10.391 3.93 1 95.38 75 ILE A CA 1
ATOM 539 C C . ILE A 1 75 ? -10.938 -11.219 5.188 1 95.38 75 ILE A C 1
ATOM 541 O O . ILE A 1 75 ? -11.359 -12.375 5.273 1 95.38 75 ILE A O 1
ATOM 545 N N . LEU A 1 76 ? -10.219 -10.578 6.121 1 96.25 76 LEU A N 1
ATOM 546 C CA . LEU A 1 76 ? -9.992 -11.281 7.383 1 96.25 76 LEU A CA 1
ATOM 547 C C . LEU A 1 76 ? -11.312 -11.625 8.055 1 96.25 76 LEU A C 1
ATOM 549 O O . LEU A 1 76 ? -11.461 -12.711 8.617 1 96.25 76 LEU A O 1
ATOM 553 N N . CYS A 1 77 ? -12.203 -10.703 8.031 1 97.25 77 CYS A N 1
ATOM 554 C CA . CYS A 1 77 ? -13.516 -10.945 8.617 1 97.25 77 CYS A CA 1
ATOM 555 C C . CYS A 1 77 ? -14.188 -12.148 7.961 1 97.25 77 CYS A C 1
ATOM 557 O O . CYS A 1 77 ? -14.766 -12.992 8.648 1 97.25 77 CYS A O 1
ATOM 559 N N . ALA A 1 78 ? -14.133 -12.227 6.668 1 95.94 78 ALA A N 1
ATOM 560 C CA . ALA A 1 78 ? -14.688 -13.359 5.938 1 95.94 78 ALA A CA 1
ATOM 561 C C . ALA A 1 78 ? -13.992 -14.664 6.344 1 95.94 78 ALA A C 1
ATOM 563 O O . ALA A 1 78 ? -14.656 -15.68 6.566 1 95.94 78 ALA A O 1
ATOM 564 N N . CYS A 1 79 ? -12.703 -14.594 6.461 1 95.31 79 CYS A N 1
ATOM 565 C CA . CYS A 1 79 ? -11.922 -15.781 6.797 1 95.31 79 CYS A CA 1
ATOM 566 C C . CYS A 1 79 ? -12.172 -16.203 8.234 1 95.31 79 CYS A C 1
ATOM 568 O O . CYS A 1 79 ? -12.133 -17.391 8.555 1 95.31 79 CYS A O 1
ATOM 570 N N . MET A 1 80 ? -12.391 -15.211 9.078 1 96.31 80 MET A N 1
ATOM 571 C CA . MET A 1 80 ? -12.695 -15.531 10.469 1 96.31 80 MET A CA 1
ATOM 572 C C . MET A 1 80 ? -13.984 -16.344 10.57 1 96.31 80 MET A C 1
ATOM 574 O O . MET A 1 80 ? -14.07 -17.281 11.375 1 96.31 80 MET A O 1
ATOM 578 N N . MET A 1 81 ? -14.953 -16 9.789 1 96 81 MET A N 1
ATOM 579 C CA . MET A 1 81 ? -16.172 -16.812 9.742 1 96 81 MET A CA 1
ATOM 580 C C . MET A 1 81 ? -15.867 -18.219 9.258 1 96 81 MET A C 1
ATOM 582 O O . MET A 1 81 ? -16.406 -19.203 9.797 1 96 81 MET A O 1
ATOM 586 N N . GLY A 1 82 ? -15.07 -18.266 8.25 1 94.62 82 GLY A N 1
ATOM 587 C CA . GLY A 1 82 ? -14.664 -19.578 7.754 1 94.62 82 GLY A CA 1
ATOM 588 C C . GLY A 1 82 ? -13.969 -20.422 8.805 1 94.62 82 GLY A C 1
ATOM 589 O O . GLY A 1 82 ? -14.242 -21.625 8.914 1 94.62 82 GLY A O 1
ATOM 590 N N . MET A 1 83 ? -13.125 -19.812 9.516 1 94.94 83 MET A N 1
ATOM 591 C CA . MET A 1 83 ? -12.414 -20.516 10.578 1 94.94 83 MET A CA 1
ATOM 592 C C . MET A 1 83 ? -13.383 -21.031 11.641 1 94.94 83 MET A C 1
ATOM 594 O O . MET A 1 83 ? -13.258 -22.172 12.109 1 94.94 83 MET A O 1
ATOM 598 N N . MET A 1 84 ? -14.336 -20.188 12.031 1 95.56 84 MET A N 1
ATOM 599 C CA . MET A 1 84 ? -15.328 -20.578 13.023 1 95.56 84 MET A CA 1
ATOM 600 C C . MET A 1 84 ? -16.125 -21.781 12.547 1 95.56 84 MET A C 1
ATOM 602 O O . MET A 1 84 ? -16.453 -22.672 13.336 1 95.56 84 MET A O 1
ATOM 606 N N . MET A 1 85 ? -16.391 -21.844 11.305 1 94.5 85 MET A N 1
ATOM 607 C CA . MET A 1 85 ? -17.156 -22.953 10.727 1 94.5 85 MET A CA 1
ATOM 608 C C . MET A 1 85 ? -16.328 -24.219 10.672 1 94.5 85 MET A C 1
ATOM 610 O O . MET A 1 85 ? -16.781 -25.297 11.062 1 94.5 85 MET A O 1
ATOM 614 N N . GLU A 1 86 ? -15.156 -24.125 10.242 1 92.06 86 GLU A N 1
ATOM 615 C CA . GLU A 1 86 ? -14.344 -25.312 9.977 1 92.06 86 GLU A CA 1
ATOM 616 C C . GLU A 1 86 ? -13.672 -25.812 11.242 1 92.06 86 GLU A C 1
ATOM 618 O O . GLU A 1 86 ? -13.625 -27.031 11.492 1 92.06 86 GLU A O 1
ATOM 623 N N . LYS A 1 87 ? -13.117 -24.984 12.023 1 90.69 87 LYS A N 1
ATOM 624 C CA . LYS A 1 87 ? -12.344 -25.406 13.18 1 90.69 87 LYS A CA 1
ATOM 625 C C . LYS A 1 87 ? -13.234 -25.594 14.398 1 90.69 87 LYS A C 1
ATOM 627 O O . LYS A 1 87 ? -13.023 -26.516 15.203 1 90.69 87 LYS A O 1
ATOM 632 N N . PHE A 1 88 ? -14.266 -24.719 14.531 1 92.81 88 PHE A N 1
ATOM 633 C CA . PHE A 1 88 ? -15.094 -24.766 15.727 1 92.81 88 PHE A CA 1
ATOM 634 C C . PHE A 1 88 ? -16.469 -25.328 15.414 1 92.81 88 PHE A C 1
ATOM 636 O O . PHE A 1 88 ? -17.312 -25.438 16.297 1 92.81 88 PHE A O 1
ATOM 643 N N . ASN A 1 89 ? -16.781 -25.641 14.188 1 92 89 ASN A N 1
ATOM 644 C CA . ASN A 1 89 ? -18.031 -26.25 13.727 1 92 89 ASN A CA 1
ATOM 645 C C . ASN A 1 89 ? -19.234 -25.391 14.086 1 92 89 ASN A C 1
ATOM 647 O O . ASN A 1 89 ? -20.266 -25.906 14.523 1 92 89 ASN A O 1
ATOM 651 N N . VAL A 1 90 ? -18.984 -24.078 14.031 1 91.81 90 VAL A N 1
ATOM 652 C CA . VAL A 1 90 ? -20.094 -23.172 14.289 1 91.81 90 VAL A CA 1
ATOM 653 C C . VAL A 1 90 ? -20.953 -23.047 13.031 1 91.81 90 VAL A C 1
ATOM 655 O O . VAL A 1 90 ? -20.469 -22.688 11.961 1 91.81 90 VAL A O 1
ATOM 658 N N . SER A 1 91 ? -22.203 -23.438 13.141 1 88.38 91 SER A N 1
ATOM 659 C CA . SER A 1 91 ? -23.094 -23.359 11.984 1 88.38 91 SER A CA 1
ATOM 660 C C . SER A 1 91 ? -24.109 -22.234 12.148 1 88.38 91 SER A C 1
ATOM 662 O O . SER A 1 91 ? -24.75 -21.828 11.18 1 88.38 91 SER A O 1
ATOM 664 N N . ASN A 1 92 ? -24.219 -21.719 13.383 1 93.75 92 ASN A N 1
ATOM 665 C CA . ASN A 1 92 ? -25.188 -20.656 13.641 1 93.75 92 ASN A CA 1
ATOM 666 C C . ASN A 1 92 ? -24.812 -19.359 12.93 1 93.75 92 ASN A C 1
ATOM 668 O O . ASN A 1 92 ? -23.75 -18.797 13.195 1 93.75 92 ASN A O 1
ATOM 672 N N . PRO A 1 93 ? -25.656 -18.891 12.086 1 94.69 93 PRO A N 1
ATOM 673 C CA . PRO A 1 93 ? -25.344 -17.703 11.297 1 94.69 93 PRO A CA 1
ATOM 674 C C . PRO A 1 93 ? -25.188 -16.453 12.148 1 94.69 93 PRO A C 1
ATOM 676 O O . PRO A 1 93 ? -24.375 -15.578 11.828 1 94.69 93 PRO A O 1
ATOM 679 N N . ILE A 1 94 ? -25.906 -16.344 13.203 1 95.25 94 ILE A N 1
ATOM 680 C CA . ILE A 1 94 ? -25.828 -15.164 14.055 1 95.25 94 ILE A CA 1
ATOM 681 C C . ILE A 1 94 ? -24.453 -15.062 14.695 1 95.25 94 ILE A C 1
ATOM 683 O O . ILE A 1 94 ? -23.875 -13.977 14.773 1 95.25 94 ILE A O 1
ATOM 687 N N . ILE A 1 95 ? -23.922 -16.188 15.141 1 96 95 ILE A N 1
ATOM 688 C CA . ILE A 1 95 ? -22.609 -16.203 15.773 1 96 95 ILE A CA 1
ATOM 689 C C . ILE A 1 95 ? -21.531 -15.875 14.734 1 96 95 ILE A C 1
ATOM 691 O O . ILE A 1 95 ? -20.578 -15.172 15.039 1 96 95 ILE A O 1
ATOM 695 N N . LEU A 1 96 ? -21.719 -16.438 13.531 1 96.31 96 LEU A N 1
ATOM 696 C CA . LEU A 1 96 ? -20.766 -16.156 12.461 1 96.31 96 LEU A CA 1
ATOM 697 C C . LEU A 1 96 ? -20.75 -14.68 12.109 1 96.31 96 LEU A C 1
ATOM 699 O O . LEU A 1 96 ? -19.672 -14.078 11.992 1 96.31 96 LEU A O 1
ATOM 703 N N . ILE A 1 97 ? -21.938 -14.109 12.031 1 96.44 97 ILE A N 1
ATOM 704 C CA . ILE A 1 97 ? -22.062 -12.703 11.672 1 96.44 97 ILE A CA 1
ATOM 705 C C . ILE A 1 97 ? -21.516 -11.828 12.789 1 96.44 97 ILE A C 1
ATOM 707 O O . ILE A 1 97 ? -20.797 -10.859 12.531 1 96.44 97 ILE A O 1
ATOM 711 N N . LEU A 1 98 ? -21.781 -12.164 14.016 1 96.75 98 LEU A N 1
ATOM 712 C CA . LEU A 1 98 ? -21.266 -11.414 15.156 1 96.75 98 LEU A CA 1
ATOM 713 C C . LEU A 1 98 ? -19.75 -11.492 15.219 1 96.75 98 LEU A C 1
ATOM 715 O O . LEU A 1 98 ? -19.078 -10.508 15.555 1 96.75 98 LEU A O 1
ATOM 719 N N . GLY A 1 99 ? -19.234 -12.758 14.945 1 96.25 99 GLY A N 1
ATOM 720 C CA . GLY A 1 99 ? -17.781 -12.898 14.898 1 96.25 99 GLY A CA 1
ATOM 721 C C . GLY A 1 99 ? -17.141 -12.039 13.828 1 96.25 99 GLY A C 1
ATOM 722 O O . GLY A 1 99 ? -16.078 -11.438 14.062 1 96.25 99 GLY A O 1
ATOM 723 N N . CYS A 1 100 ? -17.766 -11.984 12.695 1 96.69 100 CYS A N 1
ATOM 724 C CA . CYS A 1 100 ? -17.312 -11.156 11.586 1 96.69 100 CYS A CA 1
ATOM 725 C C . CYS A 1 100 ? -17.297 -9.68 11.977 1 96.69 100 CYS A C 1
ATOM 727 O O . CYS A 1 100 ? -16.281 -8.992 11.812 1 96.69 100 CYS A O 1
ATOM 729 N N . LEU A 1 101 ? -18.422 -9.219 12.578 1 97.56 101 LEU A N 1
ATOM 730 C CA . LEU A 1 101 ? -18.578 -7.809 12.945 1 97.56 101 LEU A CA 1
ATOM 731 C C . LEU A 1 101 ? -17.594 -7.43 14.047 1 97.56 101 LEU A C 1
ATOM 733 O O . LEU A 1 101 ? -16.969 -6.363 13.992 1 97.56 101 LEU A O 1
ATOM 737 N N . LEU A 1 102 ? -17.391 -8.281 14.984 1 97.81 102 LEU A N 1
ATOM 738 C CA . LEU A 1 102 ? -16.5 -8.008 16.109 1 97.81 102 LEU A CA 1
ATOM 739 C C . LEU A 1 102 ? -15.047 -7.984 15.648 1 97.81 102 LEU A C 1
ATOM 741 O O . LEU A 1 102 ? -14.25 -7.188 16.141 1 97.81 102 LEU A O 1
ATOM 745 N N . THR A 1 103 ? -14.742 -8.891 14.734 1 97.69 103 THR A N 1
ATOM 746 C CA . THR A 1 103 ? -13.375 -8.938 14.227 1 97.69 103 THR A CA 1
ATOM 747 C C . THR A 1 103 ? -13.031 -7.633 13.508 1 97.69 103 THR A C 1
ATOM 749 O O . THR A 1 103 ? -11.984 -7.035 13.773 1 97.69 103 THR A O 1
ATOM 752 N N . GLY A 1 104 ? -13.93 -7.242 12.594 1 98 104 GLY A N 1
ATOM 753 C CA . GLY A 1 104 ? -13.688 -6.004 11.875 1 98 104 GLY A CA 1
ATOM 754 C C . GLY A 1 104 ? -13.602 -4.789 12.773 1 98 104 GLY A C 1
ATOM 755 O O . GLY A 1 104 ? -12.695 -3.965 12.633 1 98 104 GLY A O 1
ATOM 756 N N . MET A 1 105 ? -14.477 -4.754 13.688 1 97.81 105 MET A N 1
ATOM 757 C CA . MET A 1 105 ? -14.492 -3.631 14.617 1 97.81 105 MET A CA 1
ATOM 758 C C . MET A 1 105 ? -13.258 -3.648 15.516 1 97.81 105 MET A C 1
ATOM 760 O O . MET A 1 105 ? -12.703 -2.596 15.828 1 97.81 105 MET A O 1
ATOM 764 N N . ALA A 1 106 ? -12.852 -4.762 15.914 1 97.94 106 ALA A N 1
ATOM 765 C CA . ALA A 1 106 ? -11.664 -4.895 16.766 1 97.94 106 ALA A CA 1
ATOM 766 C C . ALA A 1 106 ? -10.414 -4.414 16.031 1 97.94 106 ALA A C 1
ATOM 768 O O . ALA A 1 106 ? -9.594 -3.699 16.609 1 97.94 106 ALA A O 1
ATOM 769 N N . VAL A 1 107 ? -10.297 -4.824 14.836 1 97.25 107 VAL A N 1
ATOM 770 C CA . VAL A 1 107 ? -9.148 -4.398 14.047 1 97.25 107 VAL A CA 1
ATOM 771 C C . VAL A 1 107 ? -9.156 -2.879 13.891 1 97.25 107 VAL A C 1
ATOM 773 O O . VAL A 1 107 ? -8.125 -2.227 14.023 1 97.25 107 VAL A O 1
ATOM 776 N N . GLY A 1 108 ? -10.352 -2.385 13.594 1 97.12 108 GLY A N 1
ATOM 777 C CA . GLY A 1 108 ? -10.461 -0.938 13.516 1 97.12 108 GLY A CA 1
ATOM 778 C C . GLY A 1 108 ? -10.102 -0.238 14.805 1 97.12 108 GLY A C 1
ATOM 779 O O . GLY A 1 108 ? -9.398 0.779 14.797 1 97.12 108 GLY A O 1
ATOM 780 N N . CYS A 1 109 ? -10.5 -0.799 15.852 1 97.12 109 CYS A N 1
ATOM 781 C CA . CYS A 1 109 ? -10.195 -0.244 17.172 1 97.12 109 CYS A CA 1
ATOM 782 C C . CYS A 1 109 ? -8.695 -0.288 17.438 1 97.12 109 CYS A C 1
ATOM 784 O O . CYS A 1 109 ? -8.133 0.67 17.969 1 97.12 109 CYS A O 1
ATOM 786 N N . ILE A 1 110 ? -8.117 -1.31 17.109 1 95.94 110 ILE A N 1
ATOM 787 C CA . ILE A 1 110 ? -6.676 -1.452 17.297 1 95.94 110 ILE A CA 1
ATOM 788 C C . ILE A 1 110 ? -5.938 -0.403 16.469 1 95.94 110 ILE A C 1
ATOM 790 O O . ILE A 1 110 ? -4.98 0.21 16.938 1 95.94 110 ILE A O 1
ATOM 794 N N . ASN A 1 111 ? -6.367 -0.238 15.25 1 94.75 111 ASN A N 1
ATOM 795 C CA . ASN A 1 111 ? -5.77 0.791 14.406 1 94.75 111 ASN A CA 1
ATOM 796 C C . ASN A 1 111 ? -5.887 2.174 15.039 1 94.75 111 ASN A C 1
ATOM 798 O O . ASN A 1 111 ? -4.93 2.949 15.039 1 94.75 111 ASN A O 1
ATOM 802 N N . GLY A 1 112 ? -7.094 2.4 15.555 1 94.06 112 GLY A N 1
ATOM 803 C CA . GLY A 1 112 ? -7.277 3.668 16.25 1 94.06 112 GLY A CA 1
ATOM 804 C C . GLY A 1 112 ? -6.371 3.828 17.453 1 94.06 112 GLY A C 1
ATOM 805 O O . GLY A 1 112 ? -5.801 4.898 17.672 1 94.06 112 GLY A O 1
ATOM 806 N N . LEU A 1 113 ? -6.18 2.83 18.156 1 93.5 113 LEU A N 1
ATOM 807 C CA . LEU A 1 113 ? -5.344 2.859 19.359 1 93.5 113 LEU A CA 1
ATOM 808 C C . LEU A 1 113 ? -3.873 3.014 18.984 1 93.5 113 LEU A C 1
ATOM 810 O O . LEU A 1 113 ? -3.133 3.729 19.672 1 93.5 113 LEU A O 1
ATOM 814 N N . LEU A 1 114 ? -3.5 2.32 18 1 89.56 114 LEU A N 1
ATOM 815 C CA . LEU A 1 114 ? -2.115 2.424 17.547 1 89.56 114 LEU A CA 1
ATOM 816 C C . LEU A 1 114 ? -1.786 3.852 17.125 1 89.56 114 LEU A C 1
ATOM 818 O O . LEU A 1 114 ? -0.707 4.363 17.438 1 89.56 114 LEU A O 1
ATOM 822 N N . LEU A 1 115 ? -2.691 4.41 16.469 1 87.56 115 LEU A N 1
ATOM 823 C CA . LEU A 1 115 ? -2.494 5.766 15.961 1 87.56 115 LEU A CA 1
ATOM 824 C C . LEU A 1 115 ? -2.439 6.77 17.109 1 87.56 115 LEU A C 1
ATOM 826 O O . LEU A 1 115 ? -1.605 7.68 17.094 1 87.56 115 LEU A O 1
ATOM 830 N N . THR A 1 116 ? -3.254 6.625 18.094 1 87.44 116 THR A N 1
ATOM 831 C CA . THR A 1 116 ? -3.43 7.66 19.109 1 87.44 116 THR A CA 1
ATOM 832 C C . THR A 1 116 ? -2.549 7.387 20.328 1 87.44 116 THR A C 1
ATOM 834 O O . THR A 1 116 ? -1.899 8.297 20.844 1 87.44 116 THR A O 1
ATOM 837 N N . LYS A 1 117 ? -2.547 6.215 20.719 1 83.56 117 LYS A N 1
ATOM 838 C CA . LYS A 1 117 ? -1.819 5.918 21.938 1 83.56 117 LYS A CA 1
ATOM 839 C C . LYS A 1 117 ? -0.327 5.75 21.672 1 83.56 117 LYS A C 1
ATOM 841 O O . LYS A 1 117 ? 0.506 6.152 22.484 1 83.56 117 LYS A O 1
ATOM 846 N N . LEU A 1 118 ? -0.079 5.262 20.516 1 77.62 118 LEU A N 1
ATOM 847 C CA . LEU A 1 118 ? 1.333 5.062 20.203 1 77.62 118 LEU A CA 1
ATOM 848 C C . LEU A 1 118 ? 1.896 6.258 19.438 1 77.62 118 LEU A C 1
ATOM 850 O O . LEU A 1 118 ? 3.109 6.355 19.234 1 77.62 118 LEU A O 1
ATOM 854 N N . ARG A 1 119 ? 0.988 7.164 19.062 1 77 119 ARG A N 1
ATOM 855 C CA . ARG A 1 119 ? 1.343 8.438 18.438 1 77 119 ARG A CA 1
ATOM 856 C C . ARG A 1 119 ? 2.168 8.211 17.188 1 77 119 ARG A C 1
ATOM 858 O O . ARG A 1 119 ? 3.201 8.852 16.984 1 77 119 ARG A O 1
ATOM 865 N N . LEU A 1 120 ? 1.743 7.238 16.5 1 74.69 120 LEU A N 1
ATOM 866 C CA . LEU A 1 120 ? 2.473 6.961 15.258 1 74.69 120 LEU A CA 1
ATOM 867 C C . LEU A 1 120 ? 2.33 8.109 14.273 1 74.69 120 LEU A C 1
ATOM 869 O O . LEU A 1 120 ? 1.243 8.672 14.117 1 74.69 120 LEU A O 1
ATOM 873 N N . PRO A 1 121 ? 3.439 8.648 13.836 1 62.25 121 PRO A N 1
ATOM 874 C CA . PRO A 1 121 ? 3.42 9.891 13.062 1 62.25 121 PRO A CA 1
ATOM 875 C C . PRO A 1 121 ? 2.557 9.789 11.805 1 62.25 121 PRO A C 1
ATOM 877 O O . PRO A 1 121 ? 1.885 10.75 11.438 1 62.25 121 PRO A O 1
ATOM 880 N N . HIS A 1 122 ? 2.736 8.742 11.125 1 70.38 122 HIS A N 1
ATOM 881 C CA . HIS A 1 122 ? 2.018 8.641 9.859 1 70.38 122 HIS A CA 1
ATOM 882 C C . HIS A 1 122 ? 1.034 7.477 9.867 1 70.38 122 HIS A C 1
ATOM 884 O O . HIS A 1 122 ? 1.443 6.316 9.922 1 70.38 122 HIS A O 1
ATOM 890 N N . PRO A 1 123 ? -0.292 7.969 9.898 1 71.94 123 PRO A N 1
ATOM 891 C CA . PRO A 1 123 ? -1.306 6.91 9.93 1 71.94 123 PRO A CA 1
ATOM 892 C C . PRO A 1 123 ? -1.078 5.848 8.852 1 71.94 123 PRO A C 1
ATOM 894 O O . PRO A 1 123 ? -1.418 4.68 9.055 1 71.94 123 PRO A O 1
ATOM 897 N N . PHE A 1 124 ? -0.377 6.242 7.891 1 77.12 124 PHE A N 1
ATOM 898 C CA . PHE A 1 124 ? -0.226 5.332 6.758 1 77.12 124 PHE A CA 1
ATOM 899 C C . PHE A 1 124 ? 0.674 4.16 7.125 1 77.12 124 PHE A C 1
ATOM 901 O O . PHE A 1 124 ? 0.435 3.029 6.691 1 77.12 124 PHE A O 1
ATOM 908 N N . VAL A 1 125 ? 1.658 4.387 7.895 1 77.88 125 VAL A N 1
ATOM 909 C CA . VAL A 1 125 ? 2.652 3.363 8.195 1 77.88 125 VAL A CA 1
ATOM 910 C C . VAL A 1 125 ? 2.041 2.297 9.102 1 77.88 125 VAL A C 1
ATOM 912 O O . VAL A 1 125 ? 2.258 1.1 8.891 1 77.88 125 VAL A O 1
ATOM 915 N N . SER A 1 126 ? 1.308 2.799 10.078 1 83.62 126 SER A N 1
ATOM 916 C CA . SER A 1 126 ? 0.687 1.863 11.008 1 83.62 126 SER A CA 1
ATOM 917 C C . SER A 1 126 ? -0.34 0.982 10.305 1 83.62 126 SER A C 1
ATOM 919 O O . SER A 1 126 ? -0.385 -0.229 10.531 1 83.62 126 SER A O 1
ATOM 921 N N . THR A 1 127 ? -1.053 1.598 9.43 1 89.31 127 THR A N 1
ATOM 922 C CA . THR A 1 127 ? -2.115 0.833 8.789 1 89.31 127 THR A CA 1
ATOM 923 C C . THR A 1 127 ? -1.555 -0.014 7.648 1 89.31 127 THR A C 1
ATOM 925 O O . THR A 1 127 ? -2.143 -1.033 7.281 1 89.31 127 THR A O 1
ATOM 928 N N . LEU A 1 128 ? -0.439 0.406 7.145 1 86.25 128 LEU A N 1
ATOM 929 C CA . LEU A 1 128 ? 0.256 -0.437 6.18 1 86.25 128 LEU A CA 1
ATOM 930 C C . LEU A 1 128 ? 0.784 -1.704 6.844 1 86.25 128 LEU A C 1
ATOM 932 O O . LEU A 1 128 ? 0.641 -2.801 6.301 1 86.25 128 LEU A O 1
ATOM 936 N N . GLY A 1 129 ? 1.459 -1.465 7.965 1 87 129 GLY A N 1
ATOM 937 C CA . GLY A 1 129 ? 1.888 -2.621 8.734 1 87 129 GLY A CA 1
ATOM 938 C C . GLY A 1 129 ? 0.745 -3.545 9.109 1 87 129 GLY A C 1
ATOM 939 O O . GLY A 1 129 ? 0.877 -4.77 9.031 1 87 129 GLY A O 1
ATOM 940 N N . MET A 1 130 ? -0.334 -2.908 9.477 1 91.12 130 MET A N 1
ATOM 941 C CA . MET A 1 130 ? -1.508 -3.693 9.852 1 91.12 130 MET A CA 1
ATOM 942 C C . MET A 1 130 ? -2.057 -4.453 8.641 1 91.12 130 MET A C 1
ATOM 944 O O . MET A 1 130 ? -2.543 -5.578 8.781 1 91.12 130 MET A O 1
ATOM 948 N N . LYS A 1 131 ? -2.023 -3.811 7.531 1 90.69 131 LYS A N 1
ATOM 949 C CA . LYS A 1 131 ? -2.447 -4.508 6.316 1 90.69 131 LYS A CA 1
ATOM 950 C C . LYS A 1 131 ? -1.68 -5.812 6.137 1 90.69 131 LYS A C 1
ATOM 952 O O . LYS A 1 131 ? -2.273 -6.852 5.844 1 90.69 131 LYS A O 1
ATOM 957 N N . ASN A 1 132 ? -0.383 -5.746 6.371 1 87.56 132 ASN A N 1
ATOM 958 C CA . ASN A 1 132 ? 0.44 -6.945 6.262 1 87.56 132 ASN A CA 1
ATOM 959 C C . ASN A 1 132 ? 0.057 -7.988 7.309 1 87.56 132 ASN A C 1
ATOM 961 O O . ASN A 1 132 ? -0.053 -9.172 6.996 1 87.56 132 ASN A O 1
ATOM 965 N N . VAL A 1 133 ? -0.153 -7.52 8.43 1 90.06 133 VAL A N 1
ATOM 966 C CA . VAL A 1 133 ? -0.522 -8.414 9.523 1 90.06 133 VAL A CA 1
ATOM 967 C C . VAL A 1 133 ? -1.845 -9.102 9.195 1 90.06 133 VAL A C 1
ATOM 969 O O . VAL A 1 133 ? -1.974 -10.32 9.367 1 90.06 133 VAL A O 1
ATOM 972 N N . LEU A 1 134 ? -2.73 -8.312 8.727 1 93.75 134 LEU A N 1
ATOM 973 C CA . LEU A 1 134 ? -4.059 -8.852 8.445 1 93.75 134 LEU A CA 1
ATOM 974 C C . LEU A 1 134 ? -4.02 -9.812 7.262 1 93.75 134 LEU A C 1
ATOM 976 O O . LEU A 1 134 ? -4.758 -10.797 7.23 1 93.75 134 LEU A O 1
ATOM 980 N N . CYS A 1 135 ? -3.24 -9.5 6.273 1 89.56 135 CYS A N 1
ATOM 981 C CA . CYS A 1 135 ? -3.053 -10.43 5.164 1 89.56 135 CYS A CA 1
ATOM 982 C C . CYS A 1 135 ? -2.537 -11.773 5.66 1 89.56 135 CYS A C 1
ATOM 984 O O . CYS A 1 135 ? -3.059 -12.82 5.277 1 89.56 135 CYS A O 1
ATOM 986 N N . GLY A 1 136 ? -1.543 -11.734 6.504 1 87.62 136 GLY A N 1
ATOM 987 C CA . GLY A 1 136 ? -1.008 -12.961 7.078 1 87.62 136 GLY A CA 1
ATOM 988 C C . GLY A 1 136 ? -2.008 -13.695 7.949 1 87.62 136 GLY A C 1
ATOM 989 O O . GLY A 1 136 ? -2.115 -14.922 7.879 1 87.62 136 GLY A O 1
ATOM 990 N N . LEU A 1 137 ? -2.752 -12.953 8.727 1 91.56 137 LEU A N 1
ATOM 991 C CA . LEU A 1 137 ? -3.736 -13.562 9.617 1 91.56 137 LEU A CA 1
ATOM 992 C C . LEU A 1 137 ? -4.855 -14.219 8.82 1 91.56 137 LEU A C 1
ATOM 994 O O . LEU A 1 137 ? -5.379 -15.258 9.227 1 91.56 137 LEU A O 1
ATOM 998 N N . ALA A 1 138 ? -5.285 -13.547 7.738 1 92.31 138 ALA A N 1
ATOM 999 C CA . ALA A 1 138 ? -6.316 -14.133 6.887 1 92.31 138 ALA A CA 1
ATOM 1000 C C . ALA A 1 138 ? -5.883 -15.492 6.359 1 92.31 138 ALA A C 1
ATOM 1002 O O . ALA A 1 138 ? -6.676 -16.438 6.344 1 92.31 138 ALA A O 1
ATOM 1003 N N . LEU A 1 139 ? -4.656 -15.562 5.992 1 88.19 139 LEU A N 1
ATOM 1004 C CA . LEU A 1 139 ? -4.117 -16.828 5.5 1 88.19 139 LEU A CA 1
ATOM 1005 C C . LEU A 1 139 ? -3.982 -17.844 6.629 1 88.19 139 LEU A C 1
ATOM 1007 O O . LEU A 1 139 ? -4.312 -19.016 6.453 1 88.19 139 LEU A O 1
ATOM 1011 N N . LEU A 1 140 ? -3.627 -17.406 7.781 1 86.25 140 LEU A N 1
ATOM 1012 C CA . LEU A 1 140 ? -3.336 -18.281 8.914 1 86.25 140 LEU A CA 1
ATOM 1013 C C . LEU A 1 140 ? -4.617 -18.891 9.477 1 86.25 140 LEU A C 1
ATOM 1015 O O . LEU A 1 140 ? -4.648 -20.078 9.812 1 86.25 140 LEU A O 1
ATOM 1019 N N . VAL A 1 141 ? -5.648 -18.125 9.547 1 89.62 141 VAL A N 1
ATOM 1020 C CA . VAL A 1 141 ? -6.855 -18.562 10.25 1 89.62 141 VAL A CA 1
ATOM 1021 C C . VAL A 1 141 ? -7.539 -19.672 9.469 1 89.62 141 VAL A C 1
ATOM 1023 O O . VAL A 1 141 ? -8.195 -20.547 10.055 1 89.62 141 VAL A O 1
ATOM 1026 N N . VAL A 1 142 ? -7.391 -19.672 8.133 1 90.44 142 VAL A N 1
ATOM 1027 C CA . VAL A 1 142 ? -8.047 -20.703 7.332 1 90.44 142 VAL A CA 1
ATOM 1028 C C . VAL A 1 142 ? -7 -21.625 6.711 1 90.44 142 VAL A C 1
ATOM 1030 O O . VAL A 1 142 ? -7.285 -22.344 5.75 1 90.44 142 VAL A O 1
ATOM 1033 N N . ALA A 1 143 ? -5.789 -21.562 7.191 1 84.69 143 ALA A N 1
ATOM 1034 C CA . ALA A 1 143 ? -4.699 -22.422 6.746 1 84.69 143 ALA A CA 1
ATOM 1035 C C . ALA A 1 143 ? -4.5 -22.312 5.234 1 84.69 143 ALA A C 1
ATOM 1037 O O . ALA A 1 143 ? -4.367 -23.328 4.547 1 84.69 143 ALA A O 1
ATOM 1038 N N . THR A 1 144 ? -4.699 -21.141 4.711 1 80.31 144 THR A N 1
ATOM 1039 C CA . THR A 1 144 ? -4.422 -20.781 3.322 1 80.31 144 THR A CA 1
ATOM 1040 C C . THR A 1 144 ? -5.414 -21.469 2.383 1 80.31 144 THR A C 1
ATOM 1042 O O . THR A 1 144 ? -5.152 -21.594 1.185 1 80.31 144 THR A O 1
ATOM 1045 N N . LYS A 1 145 ? -6.465 -21.906 2.904 1 88.81 145 LYS A N 1
ATOM 1046 C CA . LYS A 1 145 ? -7.473 -22.562 2.08 1 88.81 145 LYS A CA 1
ATOM 1047 C C . LYS A 1 145 ? -8.688 -21.656 1.868 1 88.81 145 LYS A C 1
ATOM 1049 O O . LYS A 1 145 ? -8.984 -20.812 2.707 1 88.81 145 LYS A O 1
ATOM 1054 N N . THR A 1 146 ? -9.273 -21.828 0.741 1 91.56 146 THR A N 1
ATOM 1055 C CA . THR A 1 146 ? -10.547 -21.188 0.47 1 91.56 146 THR A CA 1
ATOM 1056 C C . THR A 1 146 ? -11.695 -21.938 1.134 1 91.56 146 THR A C 1
ATOM 1058 O O . THR A 1 146 ? -11.82 -23.156 0.975 1 91.56 146 THR A O 1
ATOM 1061 N N . VAL A 1 147 ? -12.461 -21.219 1.92 1 92.56 147 VAL A N 1
ATOM 1062 C CA . VAL A 1 147 ? -13.539 -21.844 2.666 1 92.56 147 VAL A CA 1
ATOM 1063 C C . VAL A 1 147 ? -14.883 -21.469 2.035 1 92.56 147 VAL A C 1
ATOM 1065 O O . VAL A 1 147 ? -15.133 -20.312 1.728 1 92.56 147 VAL A O 1
ATOM 1068 N N . GLY A 1 148 ? -15.648 -22.516 1.817 1 93.38 148 GLY A N 1
ATOM 1069 C CA . GLY A 1 148 ? -16.969 -22.297 1.25 1 93.38 148 GLY A CA 1
ATOM 1070 C C . GLY A 1 148 ? -18.078 -22.875 2.096 1 93.38 148 GLY A C 1
ATOM 1071 O O . GLY A 1 148 ? -17.953 -22.969 3.318 1 93.38 148 GLY A O 1
ATOM 1072 N N . ASN A 1 149 ? -19.281 -22.984 1.535 1 90.38 149 ASN A N 1
ATOM 1073 C CA . ASN A 1 149 ? -20.453 -23.609 2.125 1 90.38 149 ASN A CA 1
ATOM 1074 C C . ASN A 1 149 ? -20.953 -22.844 3.346 1 90.38 149 ASN A C 1
ATOM 1076 O O . ASN A 1 149 ? -21.219 -23.438 4.391 1 90.38 149 ASN A O 1
ATOM 1080 N N . PHE A 1 150 ? -21.016 -21.625 3.221 1 92.69 150 PHE A N 1
ATOM 1081 C CA . PHE A 1 150 ? -21.562 -20.797 4.277 1 92.69 150 PHE A CA 1
ATOM 1082 C C . PHE A 1 150 ? -23.094 -20.938 4.332 1 92.69 150 PHE A C 1
ATOM 1084 O O . PHE A 1 150 ? -23.734 -21.203 3.314 1 92.69 150 PHE A O 1
ATOM 1091 N N . PRO A 1 151 ? -23.594 -20.828 5.539 1 92.12 151 PRO A N 1
ATOM 1092 C CA . PRO A 1 151 ? -25.047 -20.859 5.641 1 92.12 151 PRO A CA 1
ATOM 1093 C C . PRO A 1 151 ? -25.734 -19.766 4.828 1 92.12 151 PRO A C 1
ATOM 1095 O O . PRO A 1 151 ? -25.156 -18.688 4.645 1 92.12 151 PRO A O 1
ATOM 1098 N N . SER A 1 152 ? -26.953 -20.016 4.453 1 90.31 152 SER A N 1
ATOM 1099 C CA . SER A 1 152 ? -27.688 -19.109 3.576 1 90.31 152 SER A CA 1
ATOM 1100 C C . SER A 1 152 ? -27.906 -17.75 4.238 1 90.31 152 SER A C 1
ATOM 1102 O O . SER A 1 152 ? -27.906 -16.719 3.566 1 90.31 152 SER A O 1
ATOM 1104 N N . ALA A 1 153 ? -28.016 -17.766 5.508 1 89.94 153 ALA A N 1
ATOM 1105 C CA . ALA A 1 153 ? -28.25 -16.516 6.23 1 89.94 153 ALA A CA 1
ATOM 1106 C C . ALA A 1 153 ? -27.047 -15.586 6.129 1 89.94 153 ALA A C 1
ATOM 1108 O O . ALA A 1 153 ? -27.188 -14.367 6.098 1 89.94 153 ALA A O 1
ATOM 1109 N N . VAL A 1 154 ? -25.938 -16.219 6.051 1 90.38 154 VAL A N 1
ATOM 1110 C CA . VAL A 1 154 ? -24.688 -15.453 5.957 1 90.38 154 VAL A CA 1
ATOM 1111 C C . VAL A 1 154 ? -24.516 -14.922 4.539 1 90.38 154 VAL A C 1
ATOM 1113 O O . VAL A 1 154 ? -24.078 -13.789 4.344 1 90.38 154 VAL A O 1
ATOM 1116 N N . THR A 1 155 ? -24.922 -15.75 3.59 1 88.75 155 THR A N 1
ATOM 1117 C CA . THR A 1 155 ? -24.703 -15.375 2.197 1 88.75 155 THR A CA 1
ATOM 1118 C C . THR A 1 155 ? -25.859 -14.523 1.674 1 88.75 155 THR A C 1
ATOM 1120 O O . THR A 1 155 ? -25.766 -13.961 0.582 1 88.75 155 THR A O 1
ATOM 1123 N N . TRP A 1 156 ? -26.828 -14.375 2.467 1 87.56 156 TRP A N 1
ATOM 1124 C CA . TRP A 1 156 ? -28.047 -13.695 2.035 1 87.56 156 TRP A CA 1
ATOM 1125 C C . TRP A 1 156 ? -27.766 -12.25 1.656 1 87.56 156 TRP A C 1
ATOM 1127 O O . TRP A 1 156 ? -28.25 -11.758 0.632 1 87.56 156 TRP A O 1
ATOM 1137 N N . LEU A 1 157 ? -26.984 -11.609 2.367 1 84.12 157 LEU A N 1
ATOM 1138 C CA . LEU A 1 157 ? -26.719 -10.188 2.164 1 84.12 157 LEU A CA 1
ATOM 1139 C C . LEU A 1 157 ? -26.062 -9.945 0.807 1 84.12 157 LEU A C 1
ATOM 1141 O O . LEU A 1 157 ? -26.359 -8.953 0.136 1 84.12 157 LEU A O 1
ATOM 1145 N N . GLY A 1 158 ? -25.219 -10.844 0.408 1 83.75 158 GLY A N 1
ATOM 1146 C CA . GLY A 1 158 ? -24.484 -10.641 -0.829 1 83.75 158 GLY A CA 1
ATOM 1147 C C . GLY A 1 158 ? -25.141 -11.312 -2.025 1 83.75 158 GLY A C 1
ATOM 1148 O O . GLY A 1 158 ? -24.859 -10.953 -3.172 1 83.75 158 GLY A O 1
ATOM 1149 N N . SER A 1 159 ? -26.047 -12.258 -1.791 1 83.31 159 SER A N 1
ATOM 1150 C CA . SER A 1 159 ? -26.547 -13.062 -2.9 1 83.31 159 SER A CA 1
ATOM 1151 C C . SER A 1 159 ? -28.016 -12.75 -3.193 1 83.31 159 SER A C 1
ATOM 1153 O O . SER A 1 159 ? -28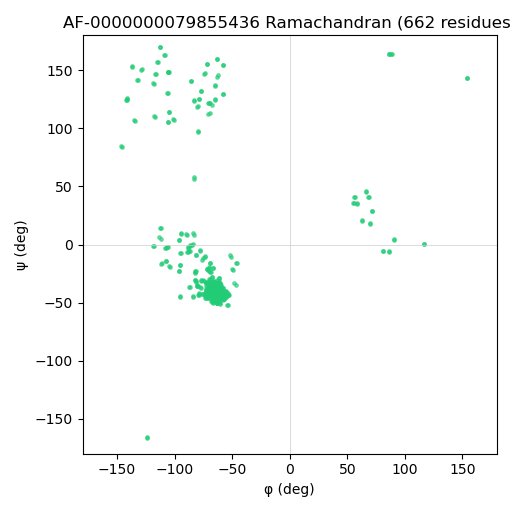.5 -13 -4.297 1 83.31 159 SER A O 1
ATOM 1155 N N . SER A 1 160 ? -28.641 -12.156 -2.318 1 83.56 160 SER A N 1
ATOM 1156 C CA . SER A 1 160 ? -30.078 -12.008 -2.459 1 83.56 160 SER A CA 1
ATOM 1157 C C . SER A 1 160 ? -30.438 -10.781 -3.293 1 83.56 160 SER A C 1
ATOM 1159 O O . SER A 1 160 ? -29.703 -9.789 -3.287 1 83.56 160 SER A O 1
ATOM 1161 N N . ASN A 1 161 ? -31.469 -10.992 -4.121 1 85.38 161 ASN A N 1
ATOM 1162 C CA . ASN A 1 161 ? -32.062 -9.914 -4.922 1 85.38 161 ASN A CA 1
ATOM 1163 C C . ASN A 1 161 ? -33.5 -9.672 -4.559 1 85.38 161 ASN A C 1
ATOM 1165 O O . ASN A 1 161 ? -34.219 -10.602 -4.199 1 85.38 161 ASN A O 1
ATOM 1169 N N . ILE A 1 162 ? -33.781 -8.492 -4.504 1 81.69 162 ILE A N 1
ATOM 1170 C CA . ILE A 1 162 ? -35.156 -8.156 -4.219 1 81.69 162 ILE A CA 1
ATOM 1171 C C . ILE A 1 162 ? -35.844 -7.672 -5.492 1 81.69 162 ILE A C 1
ATOM 1173 O O . ILE A 1 162 ? -35.219 -7.102 -6.375 1 81.69 162 ILE A O 1
ATOM 1177 N N . PHE A 1 163 ? -37.156 -7.914 -5.637 1 77.88 163 PHE A N 1
ATOM 1178 C CA . PHE A 1 163 ? -38 -7.488 -6.746 1 77.88 163 PHE A CA 1
ATOM 1179 C C . PHE A 1 163 ? -37.625 -8.227 -8.023 1 77.88 163 PHE A C 1
ATOM 1181 O O . PHE A 1 163 ? -37.406 -7.598 -9.062 1 77.88 163 PHE A O 1
ATOM 1188 N N . GLN A 1 164 ? -37.375 -9.516 -7.805 1 75.06 164 GLN A N 1
ATOM 1189 C CA . GLN A 1 164 ? -37.031 -10.344 -8.953 1 75.06 164 GLN A CA 1
ATOM 1190 C C . GLN A 1 164 ? -38.25 -10.57 -9.844 1 75.06 164 GLN A C 1
ATOM 1192 O O . GLN A 1 164 ? -39.344 -10.805 -9.352 1 75.06 164 GLN A O 1
ATOM 1197 N N . SER A 1 165 ? -38.156 -10.016 -10.969 1 68.56 165 SER A N 1
ATOM 1198 C CA . SER A 1 165 ? -39.188 -10.297 -11.953 1 68.56 165 SER A CA 1
ATOM 1199 C C . SER A 1 165 ? -38.656 -11.18 -13.078 1 68.56 165 SER A C 1
ATOM 1201 O O . SER A 1 165 ? -37.469 -11.492 -13.125 1 68.56 165 SER A O 1
ATOM 1203 N N . THR A 1 166 ? -39.594 -11.789 -13.852 1 64.12 166 THR A N 1
ATOM 1204 C CA . THR A 1 166 ? -39.281 -12.719 -14.922 1 64.12 166 THR A CA 1
ATOM 1205 C C . THR A 1 166 ? -38.156 -12.148 -15.812 1 64.12 166 THR A C 1
ATOM 1207 O O . THR A 1 166 ? -37.281 -12.883 -16.281 1 64.12 166 THR A O 1
ATOM 1210 N N . ASN A 1 167 ? -38.094 -10.844 -16.031 1 64.38 167 ASN A N 1
ATOM 1211 C CA . ASN A 1 167 ? -37.125 -10.25 -16.953 1 64.38 167 ASN A CA 1
ATOM 1212 C C . ASN A 1 167 ? -36.125 -9.398 -16.203 1 64.38 167 ASN A C 1
ATOM 1214 O O . ASN A 1 167 ? -35.281 -8.727 -16.828 1 64.38 167 ASN A O 1
ATOM 1218 N N . PHE A 1 168 ? -36.312 -9.523 -14.758 1 72.44 168 PHE A N 1
ATOM 1219 C CA . PHE A 1 168 ? -35.438 -8.633 -13.969 1 72.44 168 PHE A CA 1
ATOM 1220 C C . PHE A 1 168 ? -34.812 -9.391 -12.797 1 72.44 168 PHE A C 1
ATOM 1222 O O . PHE A 1 168 ? -35.531 -9.984 -11.984 1 72.44 168 PHE A O 1
ATOM 1229 N N . ALA A 1 169 ? -33.531 -9.695 -12.875 1 70.75 169 ALA A N 1
ATOM 1230 C CA . ALA A 1 169 ? -32.781 -10.406 -11.836 1 70.75 169 ALA A CA 1
ATOM 1231 C C . ALA A 1 169 ? -32.969 -9.75 -10.477 1 70.75 169 ALA A C 1
ATOM 1233 O O . ALA A 1 169 ? -32.75 -10.375 -9.438 1 70.75 169 ALA A O 1
ATOM 1234 N N . GLY A 1 170 ? -33.594 -8.547 -10.367 1 79.62 170 GLY A N 1
ATOM 1235 C CA . GLY A 1 170 ? -33.875 -7.867 -9.109 1 79.62 170 GLY A CA 1
ATOM 1236 C C . GLY A 1 170 ? -32.719 -6.984 -8.648 1 79.62 170 GLY A C 1
ATOM 1237 O O . GLY A 1 170 ? -31.641 -7.02 -9.219 1 79.62 170 GLY A O 1
ATOM 1238 N N . ILE A 1 171 ? -33.062 -6.137 -7.738 1 85 171 ILE A N 1
ATOM 1239 C CA . ILE A 1 171 ? -32.062 -5.23 -7.148 1 85 171 ILE A CA 1
ATOM 1240 C C . ILE A 1 171 ? -31.312 -5.953 -6.035 1 85 171 ILE A C 1
ATOM 1242 O O . ILE A 1 171 ? -31.922 -6.543 -5.141 1 85 171 ILE A O 1
ATOM 1246 N N . PRO A 1 172 ? -30.031 -5.949 -6.207 1 90.5 172 PRO A N 1
ATOM 1247 C CA . PRO A 1 172 ? -29.234 -6.617 -5.172 1 90.5 172 PRO A CA 1
ATOM 1248 C C . PRO A 1 172 ? -29.453 -6.023 -3.781 1 90.5 172 PRO A C 1
ATOM 1250 O O . PRO A 1 172 ? -29.406 -4.805 -3.611 1 90.5 172 PRO A O 1
ATOM 1253 N N . VAL A 1 173 ? -29.719 -6.824 -2.83 1 90.44 173 VAL A N 1
ATOM 1254 C CA . VAL A 1 173 ? -29.984 -6.418 -1.453 1 90.44 173 VAL A CA 1
ATOM 1255 C C . VAL A 1 173 ? -28.781 -5.691 -0.884 1 90.44 173 VAL A C 1
ATOM 1257 O O . VAL A 1 173 ? -28.922 -4.758 -0.09 1 90.44 173 VAL A O 1
ATOM 1260 N N . CYS A 1 174 ? -27.609 -6.129 -1.31 1 92.62 174 CYS A N 1
ATOM 1261 C CA . CYS A 1 174 ? -26.391 -5.523 -0.801 1 92.62 174 CYS A CA 1
ATOM 1262 C C . CYS A 1 174 ? -26.312 -4.047 -1.163 1 92.62 174 CYS A C 1
ATOM 1264 O O . CYS A 1 174 ? -25.797 -3.236 -0.393 1 92.62 174 CYS A O 1
ATOM 1266 N N . PHE A 1 175 ? -26.797 -3.727 -2.316 1 92.88 175 PHE A N 1
ATOM 1267 C CA . PHE A 1 175 ? -26.781 -2.326 -2.723 1 92.88 175 PHE A CA 1
ATOM 1268 C C . PHE A 1 175 ? -27.766 -1.508 -1.893 1 92.88 175 PHE A C 1
ATOM 1270 O O . PHE A 1 175 ? -27.484 -0.355 -1.554 1 92.88 175 PHE A O 1
ATOM 1277 N N . LEU A 1 176 ? -28.875 -2.064 -1.604 1 92.5 176 LEU A N 1
ATOM 1278 C CA . LEU A 1 176 ? -29.844 -1.39 -0.749 1 92.5 176 LEU A CA 1
ATOM 1279 C C . LEU A 1 176 ? -29.281 -1.154 0.645 1 92.5 176 LEU A C 1
ATOM 1281 O O . LEU A 1 176 ? -29.5 -0.098 1.241 1 92.5 176 LEU A O 1
ATOM 1285 N N . VAL A 1 177 ? -28.578 -2.131 1.106 1 93.25 177 VAL A N 1
ATOM 1286 C CA . VAL A 1 177 ? -27.938 -2 2.41 1 93.25 177 VAL A CA 1
ATOM 1287 C C . VAL A 1 177 ? -26.906 -0.879 2.365 1 93.25 177 VAL A C 1
ATOM 1289 O O . VAL A 1 177 ? -26.766 -0.111 3.32 1 93.25 177 VAL A O 1
ATOM 1292 N N . LEU A 1 178 ? -26.172 -0.846 1.266 1 95.38 178 LEU A N 1
ATOM 1293 C CA . LEU A 1 178 ? -25.219 0.238 1.075 1 95.38 178 LEU A CA 1
ATOM 1294 C C . LEU A 1 178 ? -25.906 1.596 1.18 1 95.38 178 LEU A C 1
ATOM 1296 O O . LEU A 1 178 ? -25.406 2.496 1.861 1 95.38 178 LEU A O 1
ATOM 1300 N N . LEU A 1 179 ? -27.062 1.723 0.53 1 95.62 179 LEU A N 1
ATOM 1301 C CA . LEU A 1 179 ? -27.797 2.986 0.539 1 95.62 179 LEU A CA 1
ATOM 1302 C C . LEU A 1 179 ? -28.25 3.334 1.949 1 95.62 179 LEU A C 1
ATOM 1304 O O . LEU A 1 179 ? -28.234 4.504 2.344 1 95.62 179 LEU A O 1
ATOM 1308 N N . VAL A 1 180 ? -28.672 2.363 2.646 1 96.19 180 VAL A N 1
ATOM 1309 C CA . VAL A 1 180 ? -29.109 2.58 4.02 1 96.19 180 VAL A CA 1
ATOM 1310 C C . VAL A 1 180 ? -27.953 3.105 4.859 1 96.19 180 VAL A C 1
ATOM 1312 O O . VAL A 1 180 ? -28.109 4.059 5.625 1 96.19 180 VAL A O 1
ATOM 1315 N N . PHE A 1 181 ? -26.812 2.488 4.699 1 96.31 181 PHE A N 1
ATOM 1316 C CA . PHE A 1 181 ? -25.641 2.93 5.453 1 96.31 181 PHE A CA 1
ATOM 1317 C C . PHE A 1 181 ? -25.219 4.324 5.012 1 96.31 181 PHE A C 1
ATOM 1319 O O . PHE A 1 181 ? -24.797 5.141 5.836 1 96.31 181 PHE A O 1
ATOM 1326 N N . PHE A 1 182 ? -25.281 4.566 3.732 1 97.12 182 PHE A N 1
ATOM 1327 C CA . PHE A 1 182 ? -24.891 5.883 3.238 1 97.12 182 PHE A CA 1
ATOM 1328 C C . PHE A 1 182 ? -25.812 6.957 3.781 1 97.12 182 PHE A C 1
ATOM 1330 O O . PHE A 1 182 ? -25.375 8.047 4.156 1 97.12 182 PHE A O 1
ATOM 1337 N N . ILE A 1 183 ? -27.109 6.66 3.785 1 96.75 183 ILE A N 1
ATOM 1338 C CA . ILE A 1 183 ? -28.062 7.59 4.375 1 96.75 183 ILE A CA 1
ATOM 1339 C C . ILE A 1 183 ? -27.766 7.766 5.863 1 96.75 183 ILE A C 1
ATOM 1341 O O . ILE A 1 183 ? -27.797 8.883 6.379 1 96.75 183 ILE A O 1
ATOM 1345 N N . GLY A 1 184 ? -27.469 6.684 6.512 1 96.69 184 GLY A N 1
ATOM 1346 C CA . GLY A 1 184 ? -27.078 6.75 7.91 1 96.69 184 GLY A CA 1
ATOM 1347 C C . GLY A 1 184 ? -25.844 7.59 8.148 1 96.69 184 GLY A C 1
ATOM 1348 O O . GLY A 1 184 ? -25.812 8.406 9.07 1 96.69 184 GLY A O 1
ATOM 1349 N N . PHE A 1 185 ? -24.859 7.387 7.367 1 96.75 185 PHE A N 1
ATOM 1350 C CA . PHE A 1 185 ? -23.625 8.148 7.492 1 96.75 185 PHE A CA 1
ATOM 1351 C C . PHE A 1 185 ? -23.859 9.617 7.18 1 96.75 185 PHE A C 1
ATOM 1353 O O . PHE A 1 185 ? -23.234 10.492 7.781 1 96.75 185 PHE A O 1
ATOM 1360 N N . HIS A 1 186 ? -24.766 9.836 6.168 1 95.81 186 HIS A N 1
ATOM 1361 C CA . HIS A 1 186 ? -25.094 11.227 5.852 1 95.81 186 HIS A CA 1
ATOM 1362 C C . HIS A 1 186 ? -25.703 11.93 7.051 1 95.81 186 HIS A C 1
ATOM 1364 O O . HIS A 1 186 ? -25.328 13.055 7.383 1 95.81 186 HIS A O 1
ATOM 1370 N N . LEU A 1 187 ? -26.609 11.258 7.68 1 96.44 187 LEU A N 1
ATOM 1371 C CA . LEU A 1 187 ? -27.25 11.812 8.867 1 96.44 187 LEU A CA 1
ATOM 1372 C C . LEU A 1 187 ? -26.266 11.906 10.031 1 96.44 187 LEU A C 1
ATOM 1374 O O . LEU A 1 187 ? -26.266 12.898 10.758 1 96.44 187 LEU A O 1
ATOM 1378 N N . PHE A 1 188 ? -25.438 10.945 10.172 1 96.12 188 PHE A N 1
ATOM 1379 C CA . PHE A 1 188 ? -24.438 10.875 11.234 1 96.12 188 PHE A CA 1
ATOM 1380 C C . PHE A 1 188 ? -23.438 12.023 11.125 1 96.12 188 PHE A C 1
ATOM 1382 O O . PHE A 1 188 ? -23.172 12.719 12.102 1 96.12 188 PHE A O 1
ATOM 1389 N N . LEU A 1 189 ? -22.953 12.344 9.961 1 95.19 189 LEU A N 1
ATOM 1390 C CA . LEU A 1 189 ? -21.906 13.328 9.75 1 95.19 189 LEU A CA 1
ATOM 1391 C C . LEU A 1 189 ? -22.469 14.742 9.727 1 95.19 189 LEU A C 1
ATOM 1393 O O . LEU A 1 189 ? -21.797 15.688 10.133 1 95.19 189 LEU A O 1
ATOM 1397 N N . ASN A 1 190 ? -23.766 14.883 9.25 1 94.69 190 ASN A N 1
ATOM 1398 C CA . ASN A 1 190 ? -24.281 16.234 9.023 1 94.69 190 ASN A CA 1
ATOM 1399 C C . ASN A 1 190 ? -25.266 16.656 10.125 1 94.69 190 ASN A C 1
ATOM 1401 O O . ASN A 1 190 ? -25.5 17.844 10.32 1 94.69 190 ASN A O 1
ATOM 1405 N N . LYS A 1 191 ? -25.766 15.688 10.82 1 96.12 191 LYS A N 1
ATOM 1406 C CA . LYS A 1 191 ? -26.828 16.062 11.75 1 96.12 191 LYS A CA 1
ATOM 1407 C C . LYS A 1 191 ? -26.422 15.766 13.195 1 96.12 191 LYS A C 1
ATOM 1409 O O . LYS A 1 191 ? -27.172 16.078 14.125 1 96.12 191 LYS A O 1
ATOM 1414 N N . THR A 1 192 ? -25.297 15.242 13.461 1 95.69 192 THR A N 1
ATOM 1415 C CA . THR A 1 192 ? -24.906 14.93 14.828 1 95.69 192 THR A CA 1
ATOM 1416 C C . THR A 1 192 ? -23.703 15.781 15.25 1 95.69 192 THR A C 1
ATOM 1418 O O . THR A 1 192 ? -22.953 16.266 14.406 1 95.69 192 THR A O 1
ATOM 1421 N N . ALA A 1 193 ? -23.562 15.938 16.578 1 94.62 193 ALA A N 1
ATOM 1422 C CA . ALA A 1 193 ? -22.453 16.688 17.141 1 94.62 193 ALA A CA 1
ATOM 1423 C C . ALA A 1 193 ? -21.125 15.969 16.875 1 94.62 193 ALA A C 1
ATOM 1425 O O . ALA A 1 193 ? -20.109 16.609 16.625 1 94.62 193 ALA A O 1
ATOM 1426 N N . PHE A 1 194 ? -21.234 14.688 16.906 1 95.31 194 PHE A N 1
ATOM 1427 C CA . PHE A 1 194 ? -20.016 13.906 16.672 1 95.31 194 PHE A CA 1
ATOM 1428 C C . PHE A 1 194 ? -19.531 14.055 15.242 1 95.31 194 PHE A C 1
ATOM 1430 O O . PHE A 1 194 ? -18.328 14.117 14.984 1 95.31 194 PHE A O 1
ATOM 1437 N N . GLY A 1 195 ? -20.469 14.031 14.367 1 95.69 195 GLY A N 1
ATOM 1438 C CA . GLY A 1 195 ? -20.094 14.266 12.977 1 95.69 195 GLY A CA 1
ATOM 1439 C C . GLY A 1 195 ? -19.359 15.57 12.766 1 95.69 195 GLY A C 1
ATOM 1440 O O . GLY A 1 195 ? -18.359 15.617 12.047 1 95.69 195 GLY A O 1
ATOM 1441 N N . ARG A 1 196 ? -19.797 16.578 13.438 1 94.56 196 ARG A N 1
ATOM 1442 C CA . ARG A 1 196 ? -19.141 17.875 13.344 1 94.56 196 ARG A CA 1
ATOM 1443 C C . ARG A 1 196 ? -17.734 17.828 13.945 1 94.56 196 ARG A C 1
ATOM 1445 O O . ARG A 1 196 ? -16.812 18.438 13.422 1 94.56 196 ARG A O 1
ATOM 1452 N N . THR A 1 197 ? -17.703 17.109 14.969 1 95.94 197 THR A N 1
ATOM 1453 C CA . THR A 1 197 ? -16.406 16.969 15.625 1 95.94 197 THR A CA 1
ATOM 1454 C C . THR A 1 197 ? -15.398 16.281 14.703 1 95.94 197 THR A C 1
ATOM 1456 O O . THR A 1 197 ? -14.219 16.625 14.695 1 95.94 197 THR A O 1
ATOM 1459 N N . ILE A 1 198 ? -15.859 15.383 13.922 1 96 198 ILE A N 1
ATOM 1460 C CA . ILE A 1 198 ? -15.008 14.656 12.984 1 96 198 ILE A CA 1
ATOM 1461 C C . ILE A 1 198 ? -14.445 15.617 11.945 1 96 198 ILE A C 1
ATOM 1463 O O . ILE A 1 198 ? -13.242 15.602 11.664 1 96 198 ILE A O 1
ATOM 1467 N N . TYR A 1 199 ? -15.266 16.484 11.453 1 95.81 199 TYR A N 1
ATOM 1468 C CA . TYR A 1 199 ? -14.82 17.453 10.461 1 95.81 199 TYR A CA 1
ATOM 1469 C C . TYR A 1 199 ? -13.836 18.453 11.078 1 95.81 199 TYR A C 1
ATOM 1471 O O . TYR A 1 199 ? -12.867 18.859 10.43 1 95.81 199 TYR A O 1
ATOM 1479 N N . CYS A 1 200 ? -13.992 18.766 12.312 1 94.56 200 CYS A N 1
ATOM 1480 C CA . CYS A 1 200 ? -13.125 19.719 12.992 1 94.56 200 CYS A CA 1
ATOM 1481 C C . CYS A 1 200 ? -11.75 19.125 13.258 1 94.56 200 CYS A C 1
ATOM 1483 O O . CYS A 1 200 ? -10.727 19.797 13.109 1 94.56 200 CYS A O 1
ATOM 1485 N N . VAL A 1 201 ? -11.812 17.891 13.594 1 94.25 201 VAL A N 1
ATOM 1486 C CA . VAL A 1 201 ? -10.555 17.188 13.867 1 94.25 201 VAL A CA 1
ATOM 1487 C C . VAL A 1 201 ? -9.68 17.188 12.617 1 94.25 201 VAL A C 1
ATOM 1489 O O . VAL A 1 201 ? -8.461 17.344 12.703 1 94.25 201 VAL A O 1
ATOM 1492 N N . GLY A 1 202 ? -10.312 17 11.477 1 92.25 202 GLY A N 1
ATOM 1493 C CA . GLY A 1 202 ? -9.578 16.953 10.227 1 92.25 202 GLY A CA 1
ATOM 1494 C C . GLY A 1 202 ? -9.234 18.328 9.688 1 92.25 202 GLY A C 1
ATOM 1495 O O . GLY A 1 202 ? -8.164 18.531 9.109 1 92.25 202 GLY A O 1
ATOM 1496 N N . GLY A 1 203 ? -10.078 19.266 9.867 1 90.94 203 GLY A N 1
ATOM 1497 C CA . GLY A 1 203 ? -9.922 20.594 9.297 1 90.94 203 GLY A CA 1
ATOM 1498 C C . GLY A 1 203 ? -8.945 21.469 10.07 1 90.94 203 GLY A C 1
ATOM 1499 O O . GLY A 1 203 ? -8.133 22.172 9.477 1 90.94 203 GLY A O 1
ATOM 1500 N N . ASN A 1 204 ? -9.062 21.406 11.352 1 91.56 204 ASN A N 1
ATOM 1501 C CA . ASN A 1 204 ? -8.203 22.219 12.211 1 91.56 204 ASN A CA 1
ATOM 1502 C C . ASN A 1 204 ? -7.887 21.5 13.523 1 91.56 204 ASN A C 1
ATOM 1504 O O . ASN A 1 204 ? -8.469 21.812 14.562 1 91.56 204 ASN A O 1
ATOM 1508 N N . PRO A 1 205 ? -6.875 20.688 13.414 1 87.88 205 PRO A N 1
ATOM 1509 C CA . PRO A 1 205 ? -6.551 19.891 14.602 1 87.88 205 PRO A CA 1
ATOM 1510 C C . PRO A 1 205 ? -6.184 20.75 15.805 1 87.88 205 PRO A C 1
ATOM 1512 O O . PRO A 1 205 ? -6.523 20.406 16.938 1 87.88 205 PRO A O 1
ATOM 1515 N N . GLU A 1 206 ? -5.52 21.797 15.578 1 88.56 206 GLU A N 1
ATOM 1516 C CA . GLU A 1 206 ? -5.102 22.672 16.688 1 88.56 206 GLU A CA 1
ATOM 1517 C C . GLU A 1 206 ? -6.301 23.328 17.359 1 88.56 206 GLU A C 1
ATOM 1519 O O . GLU A 1 206 ? -6.395 23.344 18.594 1 88.56 206 GLU A O 1
ATOM 1524 N N . ALA A 1 207 ? -7.113 23.844 16.562 1 89.69 207 ALA A N 1
ATOM 1525 C CA . ALA A 1 207 ? -8.32 24.469 17.094 1 89.69 207 ALA A CA 1
ATOM 1526 C C . ALA A 1 207 ? -9.188 23.453 17.828 1 89.69 207 ALA A C 1
ATOM 1528 O O . ALA A 1 207 ? -9.812 23.797 18.844 1 89.69 207 ALA A O 1
ATOM 1529 N N . THR A 1 208 ? -9.156 22.266 17.406 1 91.12 208 THR A N 1
ATOM 1530 C CA . THR A 1 208 ? -9.938 21.203 18.031 1 91.12 208 THR A CA 1
ATOM 1531 C C . THR A 1 208 ? -9.391 20.875 19.422 1 91.12 208 THR A C 1
ATOM 1533 O O . THR A 1 208 ? -10.156 20.75 20.375 1 91.12 208 THR A O 1
ATOM 1536 N N . ARG A 1 209 ? -8.164 20.812 19.469 1 89.38 209 ARG A N 1
ATOM 1537 C CA . ARG A 1 209 ? -7.527 20.547 20.75 1 89.38 209 ARG A CA 1
ATOM 1538 C C . ARG A 1 209 ? -7.797 21.672 21.75 1 89.38 209 ARG A C 1
ATOM 1540 O O . ARG A 1 209 ? -8.078 21.422 22.922 1 89.38 209 ARG A O 1
ATOM 1547 N N . LEU A 1 210 ? -7.781 22.844 21.266 1 90.12 210 LEU A N 1
ATOM 1548 C CA . LEU A 1 210 ? -7.988 24.016 22.109 1 90.12 210 LEU A CA 1
ATOM 1549 C C . LEU A 1 210 ? -9.438 24.109 22.578 1 90.12 210 LEU A C 1
ATOM 1551 O O . LEU A 1 210 ? -9.727 24.719 23.609 1 90.12 210 LEU A O 1
ATOM 1555 N N . SER A 1 211 ? -10.297 23.484 21.859 1 93.12 211 SER A N 1
ATOM 1556 C CA . SER A 1 211 ? -11.719 23.516 22.203 1 93.12 211 SER A CA 1
ATOM 1557 C C . SER A 1 211 ? -12.078 22.438 23.203 1 93.12 211 SER A C 1
ATOM 1559 O O . SER A 1 211 ? -13.242 22.266 23.562 1 93.12 211 SER A O 1
ATOM 1561 N N . GLY A 1 212 ? -11.102 21.609 23.609 1 91.25 212 GLY A N 1
ATOM 1562 C CA . GLY A 1 212 ? -11.305 20.625 24.656 1 91.25 212 GLY A CA 1
ATOM 1563 C C . GLY A 1 212 ? -11.773 19.281 24.141 1 91.25 212 GLY A C 1
ATOM 1564 O O . GLY A 1 212 ? -12.141 18.391 24.906 1 91.25 212 GLY A O 1
ATOM 1565 N N . ILE A 1 213 ? -11.828 19.188 22.906 1 92.62 213 ILE A N 1
ATOM 1566 C CA . ILE A 1 213 ? -12.25 17.922 22.312 1 92.62 213 ILE A CA 1
ATOM 1567 C C . ILE A 1 213 ? -11.102 16.922 22.359 1 92.62 213 ILE A C 1
ATOM 1569 O O . ILE A 1 213 ? -9.969 17.25 22 1 92.62 213 ILE A O 1
ATOM 1573 N N . ASN A 1 214 ? -11.445 15.703 22.828 1 94.25 214 ASN A N 1
ATOM 1574 C CA . ASN A 1 214 ? -10.445 14.641 22.859 1 94.25 214 ASN A CA 1
ATOM 1575 C C . ASN A 1 214 ? -10.281 14.008 21.484 1 94.25 214 ASN A C 1
ATOM 1577 O O . ASN A 1 214 ? -10.992 13.062 21.141 1 94.25 214 ASN A O 1
ATOM 1581 N N . THR A 1 215 ? -9.352 14.422 20.797 1 93.25 215 THR A N 1
ATOM 1582 C CA . THR A 1 215 ? -9.109 13.969 19.438 1 93.25 215 THR A CA 1
ATOM 1583 C C . THR A 1 215 ? -8.812 12.477 19.406 1 93.25 215 THR A C 1
ATOM 1585 O O . THR A 1 215 ? -9.203 11.781 18.469 1 93.25 215 THR A O 1
ATOM 1588 N N . ASP A 1 216 ? -8.18 11.961 20.438 1 93.94 216 ASP A N 1
ATOM 1589 C CA . ASP A 1 216 ? -7.848 10.539 20.484 1 93.94 216 ASP A CA 1
ATOM 1590 C C . ASP A 1 216 ? -9.109 9.68 20.469 1 93.94 216 ASP A C 1
ATOM 1592 O O . ASP A 1 216 ? -9.18 8.688 19.75 1 93.94 216 ASP A O 1
ATOM 1596 N N . HIS A 1 217 ? -9.961 10.125 21.234 1 95.62 217 HIS A N 1
ATOM 1597 C CA . HIS A 1 217 ? -11.211 9.383 21.328 1 95.62 217 HIS A CA 1
ATOM 1598 C C . HIS A 1 217 ? -11.961 9.398 20 1 95.62 217 HIS A C 1
ATOM 1600 O O . HIS A 1 217 ? -12.523 8.383 19.578 1 95.62 217 HIS A O 1
ATOM 1606 N N . VAL A 1 218 ? -11.977 10.5 19.391 1 95.62 218 VAL A N 1
ATOM 1607 C CA . VAL A 1 218 ? -12.656 10.648 18.109 1 95.62 218 VAL A CA 1
ATOM 1608 C C . VAL A 1 218 ? -12.008 9.719 17.078 1 95.62 218 VAL A C 1
ATOM 1610 O O . VAL A 1 218 ? -12.703 9.023 16.344 1 95.62 218 VAL A O 1
ATOM 1613 N N . LEU A 1 219 ? -10.75 9.688 17.078 1 94.94 219 LEU A N 1
ATOM 1614 C CA . LEU A 1 219 ? -10.023 8.875 16.109 1 94.94 219 LEU A CA 1
ATOM 1615 C C . LEU A 1 219 ? -10.266 7.395 16.359 1 94.94 219 LEU A C 1
ATOM 1617 O O . LEU A 1 219 ? -10.445 6.625 15.406 1 94.94 219 LEU A O 1
ATOM 1621 N N . ILE A 1 220 ? -10.305 7.035 17.578 1 96.31 220 ILE A N 1
ATOM 1622 C CA . ILE A 1 220 ? -10.531 5.629 17.906 1 96.31 220 ILE A CA 1
ATOM 1623 C C . ILE A 1 220 ? -11.914 5.203 17.422 1 96.31 220 ILE A C 1
ATOM 1625 O O . ILE A 1 220 ? -12.062 4.129 16.828 1 96.31 220 ILE A O 1
ATOM 1629 N N . ILE A 1 221 ? -12.82 6.023 17.609 1 96.94 221 ILE A N 1
ATOM 1630 C CA . ILE A 1 221 ? -14.188 5.719 17.188 1 96.94 221 ILE A CA 1
ATOM 1631 C C . ILE A 1 221 ? -14.266 5.68 15.672 1 96.94 221 ILE A C 1
ATOM 1633 O O . ILE A 1 221 ? -14.914 4.793 15.102 1 96.94 221 ILE A O 1
ATOM 1637 N N . VAL A 1 222 ? -13.633 6.602 15.047 1 96.94 222 VAL A N 1
ATOM 1638 C CA . VAL A 1 222 ? -13.656 6.707 13.594 1 96.94 222 VAL A CA 1
ATOM 1639 C C . VAL A 1 222 ? -13.047 5.453 12.969 1 96.94 222 VAL A C 1
ATOM 1641 O O . VAL A 1 222 ? -13.625 4.867 12.047 1 96.94 222 VAL A O 1
ATOM 1644 N N . TYR A 1 223 ? -11.961 5.008 13.484 1 97.12 223 TYR A N 1
ATOM 1645 C CA . TYR A 1 223 ? -11.305 3.82 12.938 1 97.12 223 TYR A CA 1
ATOM 1646 C C . TYR A 1 223 ? -12.086 2.559 13.289 1 97.12 223 TYR A C 1
ATOM 1648 O O . TYR A 1 223 ? -12.102 1.598 12.516 1 97.12 223 TYR A O 1
ATOM 1656 N N . SER A 1 224 ? -12.688 2.586 14.43 1 97.75 224 SER A N 1
ATOM 1657 C CA . SER A 1 224 ? -13.555 1.467 14.789 1 97.75 224 SER A CA 1
ATOM 1658 C C . SER A 1 224 ? -14.742 1.36 13.836 1 97.75 224 SER A C 1
ATOM 1660 O O . SER A 1 224 ? -15.125 0.259 13.438 1 97.75 224 SER A O 1
ATOM 1662 N N . LEU A 1 225 ? -15.266 2.504 13.539 1 97.12 225 LEU A N 1
ATOM 1663 C CA . LEU A 1 225 ? -16.375 2.553 12.594 1 97.12 225 LEU A CA 1
ATOM 1664 C C . LEU A 1 225 ? -15.953 2.049 11.219 1 97.12 225 LEU A C 1
ATOM 1666 O O . LEU A 1 225 ? -16.703 1.337 10.555 1 97.12 225 LEU A O 1
ATOM 1670 N N . SER A 1 226 ? -14.789 2.439 10.797 1 97.44 226 SER A N 1
ATOM 1671 C CA . SER A 1 226 ? -14.242 1.948 9.539 1 97.44 226 SER A CA 1
ATOM 1672 C C . SER A 1 226 ? -14.117 0.428 9.547 1 97.44 226 SER A C 1
ATOM 1674 O O . SER A 1 226 ? -14.461 -0.232 8.562 1 97.44 226 SER A O 1
ATOM 1676 N N . GLY A 1 227 ? -13.648 -0.079 10.672 1 97.88 227 GLY A N 1
ATOM 1677 C CA . GLY A 1 227 ? -13.547 -1.523 10.805 1 97.88 227 GLY A CA 1
ATOM 1678 C C . GLY A 1 227 ? -14.891 -2.225 10.742 1 97.88 227 GLY A C 1
ATOM 1679 O O . GLY A 1 227 ? -15.008 -3.293 10.133 1 97.88 227 GLY A O 1
ATOM 1680 N N . PHE A 1 228 ? -15.852 -1.59 11.352 1 97.94 228 PHE A N 1
ATOM 1681 C CA . PHE A 1 228 ? -17.203 -2.133 11.336 1 97.94 228 PHE A CA 1
ATOM 1682 C C . PHE A 1 228 ? -17.734 -2.215 9.906 1 97.94 228 PHE A C 1
ATOM 1684 O O . PHE A 1 228 ? -18.328 -3.225 9.516 1 97.94 228 PHE A O 1
ATOM 1691 N N . MET A 1 229 ? -17.547 -1.224 9.164 1 97.69 229 MET A N 1
ATOM 1692 C CA . MET A 1 229 ? -17.984 -1.199 7.773 1 97.69 229 MET A CA 1
ATOM 1693 C C . MET A 1 229 ? -17.25 -2.252 6.949 1 97.69 229 MET A C 1
ATOM 1695 O O . MET A 1 229 ? -17.828 -2.844 6.035 1 97.69 229 MET A O 1
ATOM 1699 N N . CYS A 1 230 ? -15.977 -2.443 7.238 1 97.31 230 CYS A N 1
ATOM 1700 C CA . CYS A 1 230 ? -15.203 -3.473 6.551 1 97.31 230 CYS A CA 1
ATOM 1701 C C . CYS A 1 230 ? -15.781 -4.855 6.816 1 97.31 230 CYS A C 1
ATOM 1703 O O . CYS A 1 230 ? -15.781 -5.715 5.934 1 97.31 230 CYS A O 1
ATOM 1705 N N . ALA A 1 231 ? -16.25 -5.023 8.023 1 97.88 231 ALA A N 1
ATOM 1706 C CA . ALA A 1 231 ? -16.859 -6.305 8.383 1 97.88 231 ALA A CA 1
ATOM 1707 C C . ALA A 1 231 ? -18.125 -6.559 7.562 1 97.88 231 ALA A C 1
ATOM 1709 O O . ALA A 1 231 ? -18.344 -7.676 7.09 1 97.88 231 ALA A O 1
ATOM 1710 N N . ILE A 1 232 ? -18.938 -5.535 7.406 1 97.25 232 ILE A N 1
ATOM 1711 C CA . ILE A 1 232 ? -20.141 -5.668 6.602 1 97.25 232 ILE A CA 1
ATOM 1712 C C . ILE A 1 232 ? -19.766 -5.965 5.152 1 97.25 232 ILE A C 1
ATOM 1714 O O . ILE A 1 232 ? -20.406 -6.785 4.492 1 97.25 232 ILE A O 1
ATOM 1718 N N . ALA A 1 233 ? -18.75 -5.293 4.676 1 96.69 233 ALA A N 1
ATOM 1719 C CA . ALA A 1 233 ? -18.266 -5.562 3.324 1 96.69 233 ALA A CA 1
ATOM 1720 C C . ALA A 1 233 ? -17.812 -7.012 3.186 1 96.69 233 ALA A C 1
ATOM 1722 O O . ALA A 1 233 ? -18.031 -7.641 2.145 1 96.69 233 ALA A O 1
ATOM 1723 N N . GLY A 1 234 ? -17.156 -7.5 4.25 1 96 234 GLY A N 1
ATOM 1724 C CA . GLY A 1 234 ? -16.75 -8.891 4.25 1 96 234 GLY A CA 1
ATOM 1725 C C . GLY A 1 234 ? -17.922 -9.859 4.113 1 96 234 GLY A C 1
ATOM 1726 O O . GLY A 1 234 ? -17.812 -10.859 3.4 1 96 234 GLY A O 1
ATOM 1727 N N . LEU A 1 235 ? -19 -9.516 4.754 1 95.5 235 LEU A N 1
ATOM 1728 C CA . LEU A 1 235 ? -20.219 -10.32 4.648 1 95.5 235 LEU A CA 1
ATOM 1729 C C . LEU A 1 235 ? -20.734 -10.32 3.217 1 95.5 235 LEU A C 1
ATOM 1731 O O . LEU A 1 235 ? -21.172 -11.359 2.709 1 95.5 235 LEU A O 1
ATOM 1735 N N . VAL A 1 236 ? -20.703 -9.211 2.645 1 95 236 VAL A N 1
ATOM 1736 C CA . VAL A 1 236 ? -21.203 -9.086 1.277 1 95 236 VAL A CA 1
ATOM 1737 C C . VAL A 1 236 ? -20.281 -9.852 0.323 1 95 236 VAL A C 1
ATOM 1739 O O . VAL A 1 236 ? -20.75 -10.484 -0.621 1 95 236 VAL A O 1
ATOM 1742 N N . ILE A 1 237 ? -19.016 -9.82 0.577 1 93.31 237 ILE A N 1
ATOM 1743 C CA . ILE A 1 237 ? -18.047 -10.523 -0.267 1 93.31 237 ILE A CA 1
ATOM 1744 C C . ILE A 1 237 ? -18.328 -12.023 -0.233 1 93.31 237 ILE A C 1
ATOM 1746 O O . ILE A 1 237 ? -18.359 -12.68 -1.277 1 93.31 237 ILE A O 1
ATOM 1750 N N . VAL A 1 238 ? -18.516 -12.492 0.918 1 93.44 238 VAL A N 1
ATOM 1751 C CA . VAL A 1 238 ? -18.797 -13.914 1.08 1 93.44 238 VAL A CA 1
ATOM 1752 C C . VAL A 1 238 ? -20.141 -14.258 0.427 1 93.44 238 VAL A C 1
ATOM 1754 O O . VAL A 1 238 ? -20.297 -15.328 -0.164 1 93.44 238 VAL A O 1
ATOM 1757 N N . GLY A 1 239 ? -21.047 -13.391 0.524 1 92.44 239 GLY A N 1
ATOM 1758 C CA . GLY A 1 239 ? -22.344 -13.609 -0.088 1 92.44 239 GLY A CA 1
ATOM 1759 C C . GLY A 1 239 ? -22.297 -13.625 -1.604 1 92.44 239 GLY A C 1
ATOM 1760 O O . GLY A 1 239 ? -23.016 -14.391 -2.248 1 92.44 239 GLY A O 1
ATOM 1761 N N . ARG A 1 240 ? -21.484 -12.859 -2.105 1 88.56 240 ARG A N 1
ATOM 1762 C CA . ARG A 1 240 ? -21.375 -12.75 -3.557 1 88.56 240 ARG A CA 1
ATOM 1763 C C . ARG A 1 240 ? -20.578 -13.906 -4.141 1 88.56 240 ARG A C 1
ATOM 1765 O O . ARG A 1 240 ? -20.953 -14.461 -5.176 1 88.56 240 ARG A O 1
ATOM 1772 N N . SER A 1 241 ? -19.5 -14.281 -3.508 1 88.19 241 SER A N 1
ATOM 1773 C CA . SER A 1 241 ? -18.578 -15.281 -4.062 1 88.19 241 SER A CA 1
ATOM 1774 C C . SER A 1 241 ? -18.875 -16.672 -3.506 1 88.19 241 SER A C 1
ATOM 1776 O O . SER A 1 241 ? -18.469 -17.672 -4.082 1 88.19 241 SER A O 1
ATOM 1778 N N . GLY A 1 242 ? -19.469 -16.734 -2.43 1 90.19 242 GLY A N 1
ATOM 1779 C CA . GLY A 1 242 ? -19.781 -18 -1.79 1 90.19 242 GLY A CA 1
ATOM 1780 C C . GLY A 1 242 ? -18.625 -18.594 -1.017 1 90.19 242 GLY A C 1
ATOM 1781 O O . GLY A 1 242 ? -18.766 -19.609 -0.347 1 90.19 242 GLY A O 1
ATOM 1782 N N . VAL A 1 243 ? -17.484 -17.875 -1.17 1 91.62 243 VAL A N 1
ATOM 1783 C CA . VAL A 1 243 ? -16.297 -18.422 -0.519 1 91.62 243 VAL A CA 1
ATOM 1784 C C . VAL A 1 243 ? -15.516 -17.312 0.158 1 91.62 243 VAL A C 1
ATOM 1786 O O . VAL A 1 243 ? -15.703 -16.125 -0.161 1 91.62 243 VAL A O 1
ATOM 1789 N N . ALA A 1 244 ? -14.812 -17.672 1.152 1 92.62 244 ALA A N 1
ATOM 1790 C CA . ALA A 1 244 ? -13.812 -16.812 1.765 1 92.62 244 ALA A CA 1
ATOM 1791 C C . ALA A 1 244 ? -12.406 -17.188 1.304 1 92.62 244 ALA A C 1
ATOM 1793 O O . ALA A 1 244 ? -11.883 -18.234 1.68 1 92.62 244 ALA A O 1
ATOM 1794 N N . ASN A 1 245 ? -11.852 -16.359 0.482 1 91.69 245 ASN A N 1
ATOM 1795 C CA . ASN A 1 245 ? -10.516 -16.594 -0.052 1 91.69 245 ASN A CA 1
ATOM 1796 C C . ASN A 1 245 ? -9.484 -15.68 0.617 1 91.69 245 ASN A C 1
ATOM 1798 O O . ASN A 1 245 ? -9.469 -14.469 0.376 1 91.69 245 ASN A O 1
ATOM 1802 N N . PRO A 1 246 ? -8.578 -16.281 1.363 1 90.19 246 PRO A N 1
ATOM 1803 C CA . PRO A 1 246 ? -7.613 -15.461 2.096 1 90.19 246 PRO A CA 1
ATOM 1804 C C . PRO A 1 246 ? -6.625 -14.75 1.174 1 90.19 246 PRO A C 1
ATOM 1806 O O . PRO A 1 246 ? -6.082 -13.703 1.531 1 90.19 246 PRO A O 1
ATOM 1809 N N . SER A 1 247 ? -6.379 -15.242 -0.027 1 83.19 247 SER A N 1
ATOM 1810 C CA . SER A 1 247 ? -5.445 -14.641 -0.973 1 83.19 247 SER A CA 1
ATOM 1811 C C . SER A 1 247 ? -5.969 -13.305 -1.497 1 83.19 247 SER A C 1
ATOM 1813 O O . SER A 1 247 ? -5.207 -12.5 -2.039 1 83.19 247 SER A O 1
ATOM 1815 N N . SER A 1 248 ? -7.246 -13.094 -1.291 1 84.31 248 SER A N 1
ATOM 1816 C CA . SER A 1 248 ? -7.859 -11.852 -1.746 1 84.31 248 SER A CA 1
ATOM 1817 C C . SER A 1 248 ? -7.531 -10.695 -0.805 1 84.31 248 SER A C 1
ATOM 1819 O O . SER A 1 248 ? -7.824 -9.539 -1.108 1 84.31 248 SER A O 1
ATOM 1821 N N . ALA A 1 249 ? -6.863 -11.031 0.274 1 85.31 249 ALA A N 1
ATOM 1822 C CA . ALA A 1 249 ? -6.539 -10 1.254 1 85.31 249 ALA A CA 1
ATOM 1823 C C . ALA A 1 249 ? -5.547 -8.992 0.678 1 85.31 249 ALA A C 1
ATOM 1825 O O . ALA A 1 249 ? -5.441 -7.867 1.173 1 85.31 249 ALA A O 1
ATOM 1826 N N . ILE A 1 250 ? -4.875 -9.422 -0.359 1 75.38 250 ILE A N 1
ATOM 1827 C CA . ILE A 1 250 ? -3.861 -8.555 -0.951 1 75.38 250 ILE A CA 1
ATOM 1828 C C . ILE A 1 250 ? -4.5 -7.664 -2.016 1 75.38 250 ILE A C 1
ATOM 1830 O O . ILE A 1 250 ? -3.877 -6.719 -2.5 1 75.38 250 ILE A O 1
ATOM 1834 N N . THR A 1 251 ? -5.801 -7.875 -2.354 1 76.62 251 THR A N 1
ATOM 1835 C CA . THR A 1 251 ? -6.5 -7.082 -3.359 1 76.62 251 THR A CA 1
ATOM 1836 C C . THR A 1 251 ? -6.586 -5.621 -2.934 1 76.62 251 THR A C 1
ATOM 1838 O O . THR A 1 251 ? -6.762 -5.32 -1.75 1 76.62 251 THR A O 1
ATOM 1841 N N . PRO A 1 252 ? -6.5 -4.75 -3.832 1 78.5 252 PRO A N 1
ATOM 1842 C CA . PRO A 1 252 ? -6.406 -3.324 -3.516 1 78.5 252 PRO A CA 1
ATOM 1843 C C . PRO A 1 252 ? -7.77 -2.686 -3.262 1 78.5 252 PRO A C 1
ATOM 1845 O O . PRO A 1 252 ? -8.07 -1.622 -3.812 1 78.5 252 PRO A O 1
ATOM 1848 N N . TYR A 1 253 ? -8.492 -3.195 -2.311 1 86.12 253 TYR A N 1
ATOM 1849 C CA . TYR A 1 253 ? -9.766 -2.578 -1.936 1 86.12 253 TYR A CA 1
ATOM 1850 C C . TYR A 1 253 ? -9.539 -1.211 -1.299 1 86.12 253 TYR A C 1
ATOM 1852 O O . TYR A 1 253 ? -10.375 -0.317 -1.419 1 86.12 253 TYR A O 1
ATOM 1860 N N . ASP A 1 254 ? -8.414 -1.139 -0.722 1 88.69 254 ASP A N 1
ATOM 1861 C CA . ASP A 1 254 ? -8.086 0.111 -0.044 1 88.69 254 ASP A CA 1
ATOM 1862 C C . ASP A 1 254 ? -7.832 1.231 -1.051 1 88.69 254 ASP A C 1
ATOM 1864 O O . ASP A 1 254 ? -8.344 2.342 -0.891 1 88.69 254 ASP A O 1
ATOM 1868 N N . THR A 1 255 ? -7.133 0.904 -2.164 1 84.69 255 THR A N 1
ATOM 1869 C CA . THR A 1 255 ? -6.848 1.925 -3.168 1 84.69 255 THR A CA 1
ATOM 1870 C C . THR A 1 255 ? -8.125 2.338 -3.896 1 84.69 255 THR A C 1
ATOM 1872 O O . THR A 1 255 ? -8.297 3.51 -4.242 1 84.69 255 THR A O 1
ATOM 1875 N N . ASP A 1 256 ? -8.992 1.359 -4.066 1 89.12 256 ASP A N 1
ATOM 1876 C CA . ASP A 1 256 ? -10.281 1.676 -4.688 1 89.12 256 ASP A CA 1
ATOM 1877 C C . ASP A 1 256 ? -11.094 2.625 -3.812 1 89.12 256 ASP A C 1
ATOM 1879 O O . ASP A 1 256 ? -11.703 3.574 -4.312 1 89.12 256 ASP A O 1
ATOM 1883 N N . ALA A 1 257 ? -11.086 2.301 -2.592 1 92.62 257 ALA A N 1
ATOM 1884 C CA . ALA A 1 257 ? -11.859 3.105 -1.655 1 92.62 257 ALA A CA 1
ATOM 1885 C C . ALA A 1 257 ? -11.312 4.523 -1.559 1 92.62 257 ALA A C 1
ATOM 1887 O O . ALA A 1 257 ? -12.07 5.492 -1.502 1 92.62 257 ALA A O 1
ATOM 1888 N N . ILE A 1 258 ? -10.047 4.641 -1.531 1 88.75 258 ILE A N 1
ATOM 1889 C CA . ILE A 1 258 ? -9.406 5.949 -1.47 1 88.75 258 ILE A CA 1
ATOM 1890 C C . ILE A 1 258 ? -9.742 6.75 -2.725 1 88.75 258 ILE A C 1
ATOM 1892 O O . ILE A 1 258 ? -10.164 7.906 -2.637 1 88.75 258 ILE A O 1
ATOM 1896 N N . ALA A 1 259 ? -9.594 6.074 -3.854 1 87.31 259 ALA A N 1
ATOM 1897 C CA . ALA A 1 259 ? -9.883 6.734 -5.125 1 87.31 259 ALA A CA 1
ATOM 1898 C C . ALA A 1 259 ? -11.328 7.219 -5.18 1 87.31 259 ALA A C 1
ATOM 1900 O O . ALA A 1 259 ? -11.602 8.336 -5.621 1 87.31 259 ALA A O 1
ATOM 1901 N N . ALA A 1 260 ? -12.18 6.387 -4.727 1 92 260 ALA A N 1
ATOM 1902 C CA . ALA A 1 260 ? -13.602 6.727 -4.754 1 92 260 ALA A CA 1
ATOM 1903 C C . ALA A 1 260 ? -13.898 7.941 -3.883 1 92 260 ALA A C 1
ATOM 1905 O O . ALA A 1 260 ? -14.648 8.836 -4.285 1 92 260 ALA A O 1
ATOM 1906 N N . CYS A 1 261 ? -13.336 8.008 -2.719 1 92.88 261 CYS A N 1
ATOM 1907 C CA . CYS A 1 261 ? -13.586 9.109 -1.793 1 92.88 261 CYS A CA 1
ATOM 1908 C C . CYS A 1 261 ? -13.016 10.422 -2.334 1 92.88 261 CYS A C 1
ATOM 1910 O O . CYS A 1 261 ? -13.656 11.469 -2.232 1 92.88 261 CYS A O 1
ATOM 1912 N N . ILE A 1 262 ? -11.875 10.328 -2.93 1 87.19 262 ILE A N 1
ATOM 1913 C CA . ILE A 1 262 ? -11.219 11.547 -3.402 1 87.19 262 ILE A CA 1
ATOM 1914 C C . ILE A 1 262 ? -11.938 12.07 -4.645 1 87.19 262 ILE A C 1
ATOM 1916 O O . ILE A 1 262 ? -12.141 13.273 -4.793 1 87.19 262 ILE A O 1
ATOM 1920 N N . ILE A 1 263 ? -12.281 11.148 -5.469 1 86.56 263 ILE A N 1
ATOM 1921 C CA . ILE A 1 263 ? -13.086 11.531 -6.629 1 86.56 263 ILE A CA 1
ATOM 1922 C C . ILE A 1 263 ? -14.383 12.188 -6.172 1 86.56 263 ILE A C 1
ATOM 1924 O O . ILE A 1 263 ? -14.844 13.156 -6.781 1 86.56 263 ILE A O 1
ATOM 1928 N N . GLY A 1 264 ? -14.891 11.688 -5.137 1 89.81 264 GLY A N 1
ATOM 1929 C CA . GLY A 1 264 ? -16.141 12.188 -4.594 1 89.81 264 GLY A CA 1
ATOM 1930 C C . GLY A 1 264 ? -16 13.531 -3.904 1 89.81 264 GLY A C 1
ATOM 1931 O O . GLY A 1 264 ? -17 14.133 -3.496 1 89.81 264 GLY A O 1
ATOM 1932 N N . GLY A 1 265 ? -14.75 13.984 -3.699 1 87.56 265 GLY A N 1
ATOM 1933 C CA . GLY A 1 265 ? -14.578 15.328 -3.17 1 87.56 265 GLY A CA 1
ATOM 1934 C C . GLY A 1 265 ? -13.922 15.352 -1.806 1 87.56 265 GLY A C 1
ATOM 1935 O O . GLY A 1 265 ? -13.75 16.422 -1.211 1 87.56 265 GLY A O 1
ATOM 1936 N N . ALA A 1 266 ? -13.586 14.195 -1.297 1 90.75 266 ALA A N 1
ATOM 1937 C CA . ALA A 1 266 ? -12.859 14.172 -0.028 1 90.75 266 ALA A CA 1
ATOM 1938 C C . ALA A 1 266 ? -11.422 14.641 -0.211 1 90.75 266 ALA A C 1
ATOM 1940 O O . ALA A 1 266 ? -10.898 14.648 -1.33 1 90.75 266 ALA A O 1
ATOM 1941 N N . SER A 1 267 ? -10.844 15.125 0.839 1 88.5 267 SER A N 1
ATOM 1942 C CA . SER A 1 267 ? -9.484 15.648 0.78 1 88.5 267 SER A CA 1
ATOM 1943 C C . SER A 1 267 ? -8.539 14.836 1.657 1 88.5 267 SER A C 1
ATOM 1945 O O . SER A 1 267 ? -8.914 14.398 2.746 1 88.5 267 SER A O 1
ATOM 1947 N N . PHE A 1 268 ? -7.32 14.742 1.199 1 83.56 268 PHE A N 1
ATOM 1948 C CA . PHE A 1 268 ? -6.285 14.078 1.982 1 83.56 268 PHE A CA 1
ATOM 1949 C C . PHE A 1 268 ? -5.879 14.938 3.176 1 83.56 268 PHE A C 1
ATOM 1951 O O . PHE A 1 268 ? -5.316 14.43 4.148 1 83.56 268 PHE A O 1
ATOM 1958 N N . SER A 1 269 ? -6.133 16.203 3.098 1 84.5 269 SER A N 1
ATOM 1959 C CA . SER A 1 269 ? -5.77 17.125 4.172 1 84.5 269 SER A CA 1
ATOM 1960 C C . SER A 1 269 ? -6.797 17.094 5.301 1 84.5 269 SER A C 1
ATOM 1962 O O . SER A 1 269 ? -6.562 17.641 6.375 1 84.5 269 SER A O 1
ATOM 1964 N N . GLY A 1 270 ? -7.867 16.422 5.039 1 88.94 270 GLY A N 1
ATOM 1965 C CA . GLY A 1 270 ? -8.891 16.297 6.07 1 88.94 270 GLY A CA 1
ATOM 1966 C C . GLY A 1 270 ? -9.875 17.438 6.086 1 88.94 270 GLY A C 1
ATOM 1967 O O . GLY A 1 270 ? -9.672 18.453 5.414 1 88.94 270 GLY A O 1
ATOM 1968 N N . GLY A 1 271 ? -10.969 17.234 6.746 1 92.75 271 GLY A N 1
ATOM 1969 C CA . GLY A 1 271 ? -11.945 18.281 6.996 1 92.75 271 GLY A CA 1
ATOM 1970 C C . GLY A 1 271 ? -12.945 18.453 5.867 1 92.75 271 GLY A C 1
ATOM 1971 O O . GLY A 1 271 ? -13.883 19.25 5.969 1 92.75 271 GLY A O 1
ATOM 1972 N N . LYS A 1 272 ? -12.734 17.75 4.84 1 92.5 272 LYS A N 1
ATOM 1973 C CA . LYS A 1 272 ? -13.633 17.859 3.693 1 92.5 272 LYS A CA 1
ATOM 1974 C C . LYS A 1 272 ? -14.039 16.469 3.193 1 92.5 272 LYS A C 1
ATOM 1976 O O . LYS A 1 272 ? -13.227 15.547 3.174 1 92.5 272 LYS A O 1
ATOM 1981 N N . GLY A 1 273 ? -15.312 16.359 2.789 1 92.25 273 GLY A N 1
ATOM 1982 C CA . GLY A 1 273 ? -15.836 15.117 2.223 1 92.25 273 GLY A CA 1
ATOM 1983 C C . GLY A 1 273 ? -17.328 14.961 2.412 1 92.25 273 GLY A C 1
ATOM 1984 O O . GLY A 1 273 ? -17.891 15.398 3.426 1 92.25 273 GLY A O 1
ATOM 1985 N N . THR A 1 274 ? -17.906 14.422 1.432 1 93.38 274 THR A N 1
ATOM 1986 C CA . THR A 1 274 ? -19.344 14.211 1.523 1 93.38 274 THR A CA 1
ATOM 1987 C C . THR A 1 274 ? -19.703 12.766 1.192 1 93.38 274 THR A C 1
ATOM 1989 O O . THR A 1 274 ? -19.016 12.117 0.403 1 93.38 274 THR A O 1
ATOM 1992 N N . VAL A 1 275 ? -20.781 12.352 1.797 1 94.88 275 VAL A N 1
ATOM 1993 C CA . VAL A 1 275 ? -21.234 10.969 1.628 1 94.88 275 VAL A CA 1
ATOM 1994 C C . VAL A 1 275 ? -21.734 10.766 0.203 1 94.88 275 VAL A C 1
ATOM 1996 O O . 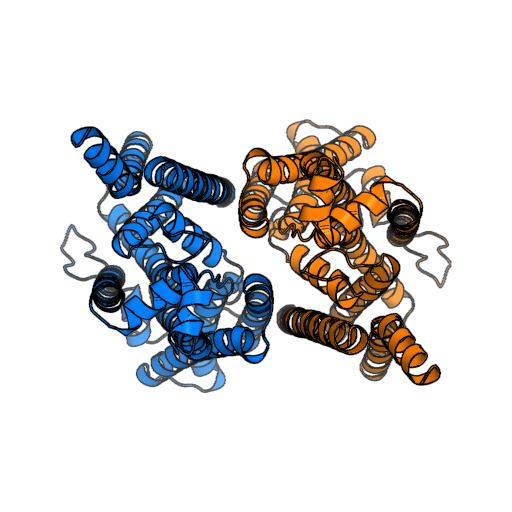VAL A 1 275 ? -21.422 9.758 -0.436 1 94.88 275 VAL A O 1
ATOM 1999 N N . TRP A 1 276 ? -22.422 11.672 -0.319 1 92.75 276 TRP A N 1
ATOM 2000 C CA . TRP A 1 276 ? -23 11.539 -1.651 1 92.75 276 TRP A CA 1
ATOM 2001 C C . TRP A 1 276 ? -21.922 11.602 -2.725 1 92.75 276 TRP A C 1
ATOM 2003 O O . TRP A 1 276 ? -22 10.898 -3.734 1 92.75 276 TRP A O 1
ATOM 2013 N N . GLY A 1 277 ? -20.984 12.508 -2.52 1 92.44 277 GLY A N 1
ATOM 2014 C CA . GLY A 1 277 ? -19.844 12.508 -3.42 1 92.44 277 GLY A CA 1
ATOM 2015 C C . GLY A 1 277 ? -19.125 11.172 -3.465 1 92.44 277 GLY A C 1
ATOM 2016 O O . GLY A 1 277 ? -18.734 10.711 -4.539 1 92.44 277 GLY A O 1
ATOM 2017 N N . THR A 1 278 ? -18.984 10.602 -2.303 1 94.31 278 THR A N 1
ATOM 2018 C CA . THR A 1 278 ? -18.312 9.312 -2.199 1 94.31 278 THR A CA 1
ATOM 2019 C C . THR A 1 278 ? -19.109 8.227 -2.912 1 94.31 278 THR A C 1
ATOM 2021 O O . THR A 1 278 ? -18.531 7.336 -3.541 1 94.31 278 THR A O 1
ATOM 2024 N N . LEU A 1 279 ? -20.422 8.305 -2.768 1 94.62 279 LEU A N 1
ATOM 2025 C CA . LEU A 1 279 ? -21.25 7.328 -3.451 1 94.62 279 LEU A CA 1
ATOM 2026 C C . LEU A 1 279 ? -21.062 7.402 -4.961 1 94.62 279 LEU A C 1
ATOM 2028 O O . LEU A 1 279 ? -20.938 6.371 -5.629 1 94.62 279 LEU A O 1
ATOM 2032 N N . ILE A 1 280 ? -21 8.57 -5.488 1 92.31 280 ILE A N 1
ATOM 2033 C CA . ILE A 1 280 ? -20.766 8.758 -6.918 1 92.31 280 ILE A CA 1
ATOM 2034 C C . ILE A 1 280 ? -19.391 8.234 -7.285 1 92.31 280 ILE A C 1
ATOM 2036 O O . ILE A 1 280 ? -19.203 7.609 -8.328 1 92.31 280 ILE A O 1
ATOM 2040 N N . GLY A 1 281 ? -18.438 8.531 -6.414 1 92.5 281 GLY A N 1
ATOM 2041 C CA . GLY A 1 281 ? -17.094 8.031 -6.645 1 92.5 281 GLY A CA 1
ATOM 2042 C C . GLY A 1 281 ? -17.031 6.512 -6.707 1 92.5 281 GLY A C 1
ATOM 2043 O O . GLY A 1 281 ? -16.359 5.953 -7.574 1 92.5 281 GLY A O 1
ATOM 2044 N N . VAL A 1 282 ? -17.703 5.918 -5.836 1 94.38 282 VAL A N 1
ATOM 2045 C CA . VAL A 1 282 ? -17.719 4.461 -5.793 1 94.38 282 VAL A CA 1
ATOM 2046 C C . VAL A 1 282 ? -18.359 3.916 -7.066 1 94.38 282 VAL A C 1
ATOM 2048 O O . VAL A 1 282 ? -17.906 2.924 -7.633 1 94.38 282 VAL A O 1
ATOM 2051 N N . LEU A 1 283 ? -19.391 4.547 -7.465 1 92.12 283 LEU A N 1
ATOM 2052 C CA . LEU A 1 283 ? -20.078 4.133 -8.688 1 92.12 283 LEU A CA 1
ATOM 2053 C C . LEU A 1 283 ? -19.172 4.289 -9.898 1 92.12 283 LEU A C 1
ATOM 2055 O O . LEU A 1 283 ? -19.172 3.439 -10.797 1 92.12 283 LEU A O 1
ATOM 2059 N N . ILE A 1 284 ? -18.391 5.305 -9.859 1 88.88 284 ILE A N 1
ATOM 2060 C CA . ILE A 1 284 ? -17.469 5.543 -10.961 1 88.88 284 ILE A CA 1
ATOM 2061 C C . ILE A 1 284 ? -16.422 4.426 -11.008 1 88.88 284 ILE A C 1
ATOM 2063 O O . ILE A 1 284 ? -16.203 3.824 -12.062 1 88.88 284 ILE A O 1
ATOM 2067 N N . ILE A 1 285 ? -15.891 4.148 -9.891 1 87.5 285 ILE A N 1
ATOM 2068 C CA . ILE A 1 285 ? -14.844 3.137 -9.82 1 87.5 285 ILE A CA 1
ATOM 2069 C C . ILE A 1 285 ? -15.414 1.778 -10.219 1 87.5 285 ILE A C 1
ATOM 2071 O O . ILE A 1 285 ? -14.789 1.039 -10.992 1 87.5 285 ILE A O 1
ATOM 2075 N N . SER A 1 286 ? -16.578 1.483 -9.719 1 89.38 286 SER A N 1
ATOM 2076 C CA . SER A 1 286 ? -17.219 0.21 -10.039 1 89.38 286 SER A CA 1
ATOM 2077 C C . SER A 1 286 ? -17.562 0.126 -11.523 1 89.38 286 SER A C 1
ATOM 2079 O O . SER A 1 286 ? -17.453 -0.938 -12.133 1 89.38 286 SER A O 1
ATOM 2081 N N . THR A 1 287 ? -18.016 1.187 -12.055 1 86.25 287 THR A N 1
ATOM 2082 C CA . THR A 1 287 ? -18.359 1.23 -13.469 1 86.25 287 THR A CA 1
ATOM 2083 C C . THR A 1 287 ? -17.109 1.05 -14.328 1 86.25 287 THR A C 1
ATOM 2085 O O . THR A 1 287 ? -17.141 0.356 -15.352 1 86.25 287 THR A O 1
ATOM 2088 N N . ILE A 1 288 ? -16.062 1.677 -13.922 1 83.31 288 ILE A N 1
ATOM 2089 C CA . ILE A 1 288 ? -14.805 1.543 -14.648 1 83.31 288 ILE A CA 1
ATOM 2090 C C . ILE A 1 288 ? -14.359 0.083 -14.641 1 83.31 288 ILE A C 1
ATOM 2092 O O . ILE A 1 288 ? -14.023 -0.475 -15.695 1 83.31 288 ILE A O 1
ATOM 2096 N N . ARG A 1 289 ? -14.359 -0.474 -13.461 1 83 289 ARG A N 1
ATOM 2097 C CA . ARG A 1 289 ? -13.922 -1.861 -13.336 1 83 289 ARG A CA 1
ATOM 2098 C C . ARG A 1 289 ? -14.82 -2.787 -14.156 1 83 289 ARG A C 1
ATOM 2100 O O . ARG A 1 289 ? -14.32 -3.666 -14.867 1 83 289 ARG A O 1
ATOM 2107 N N . ASN A 1 290 ? -16.125 -2.639 -14.07 1 83.12 290 ASN A N 1
ATOM 2108 C CA . ASN A 1 290 ? -17.062 -3.453 -14.836 1 83.12 290 ASN A CA 1
ATOM 2109 C C . ASN A 1 290 ? -16.922 -3.225 -16.328 1 83.12 290 ASN A C 1
ATOM 2111 O O . ASN A 1 290 ? -16.953 -4.176 -17.109 1 83.12 290 ASN A O 1
ATOM 2115 N N . GLY A 1 291 ? -16.844 -1.989 -16.719 1 79.31 291 GLY A N 1
ATOM 2116 C CA . GLY A 1 291 ? -16.672 -1.666 -18.125 1 79.31 291 GLY A CA 1
ATOM 2117 C C . GLY A 1 291 ? -15.445 -2.307 -18.734 1 79.31 291 GLY A C 1
ATOM 2118 O O . GLY A 1 291 ? -15.5 -2.82 -19.859 1 79.31 291 GLY A O 1
ATOM 2119 N N . LEU A 1 292 ? -14.398 -2.268 -18.031 1 78.81 292 LEU A N 1
ATOM 2120 C CA . LEU A 1 292 ? -13.164 -2.865 -18.547 1 78.81 292 LEU A CA 1
ATOM 2121 C C . LEU A 1 292 ? -13.289 -4.383 -18.609 1 78.81 292 LEU A C 1
ATOM 2123 O O . LEU A 1 292 ? -12.727 -5.016 -19.516 1 78.81 292 LEU A O 1
ATOM 2127 N N . THR A 1 293 ? -13.969 -4.891 -17.641 1 77.06 293 THR A N 1
ATOM 2128 C CA . THR A 1 293 ? -14.219 -6.328 -17.672 1 77.06 293 THR A CA 1
ATOM 2129 C C . THR A 1 293 ? -15.062 -6.707 -18.875 1 77.06 293 THR A C 1
ATOM 2131 O O . THR A 1 293 ? -14.789 -7.707 -19.547 1 77.06 293 THR A O 1
ATOM 2134 N N . LEU A 1 294 ? -16.031 -5.926 -19.141 1 77.12 294 LEU A N 1
ATOM 2135 C CA . LEU A 1 294 ? -16.891 -6.184 -20.297 1 77.12 294 LEU A CA 1
ATOM 2136 C C . LEU A 1 294 ? -16.125 -6.066 -21.594 1 77.12 294 LEU A C 1
ATOM 2138 O O . LEU A 1 294 ? -16.438 -6.754 -22.578 1 77.12 294 LEU A O 1
ATOM 2142 N N . LEU A 1 295 ? -15.164 -5.184 -21.578 1 75.44 295 LEU A N 1
ATOM 2143 C CA . LEU A 1 295 ? -14.352 -5.004 -22.781 1 75.44 295 LEU A CA 1
ATOM 2144 C C . LEU A 1 295 ? -13.234 -6.039 -22.828 1 75.44 295 LEU A C 1
ATOM 2146 O O . LEU A 1 295 ? -12.297 -5.906 -23.625 1 75.44 295 LEU A O 1
ATOM 2150 N N . ASN A 1 296 ? -13.312 -7.055 -21.891 1 69.62 296 ASN A N 1
ATOM 2151 C CA . ASN A 1 296 ? -12.367 -8.156 -21.812 1 69.62 296 ASN A CA 1
ATOM 2152 C C . ASN A 1 296 ? -10.961 -7.668 -21.5 1 69.62 296 ASN A C 1
ATOM 2154 O O . ASN A 1 296 ? -9.977 -8.234 -21.984 1 69.62 296 ASN A O 1
ATOM 2158 N N . ALA A 1 297 ? -11.016 -6.492 -20.969 1 66.56 297 ALA A N 1
ATOM 2159 C CA . ALA A 1 297 ? -9.703 -6.031 -20.516 1 66.56 297 ALA A CA 1
ATOM 2160 C C . ALA A 1 297 ? -9.227 -6.82 -19.297 1 66.56 297 ALA A C 1
ATOM 2162 O O . ALA A 1 297 ? -10 -7.051 -18.359 1 66.56 297 ALA A O 1
ATOM 2163 N N . ALA A 1 298 ? -8.07 -7.457 -19.438 1 66.94 298 ALA A N 1
ATOM 2164 C CA . ALA A 1 298 ? -7.523 -8.242 -18.344 1 66.94 298 ALA A CA 1
ATOM 2165 C C . ALA A 1 298 ? -7.207 -7.359 -17.141 1 66.94 298 ALA A C 1
ATOM 2167 O O . ALA A 1 298 ? -7.367 -6.141 -17.203 1 66.94 298 ALA A O 1
ATOM 2168 N N . SER A 1 299 ? -7.109 -7.914 -16.016 1 65.44 299 SER A N 1
ATOM 2169 C CA . SER A 1 299 ? -6.848 -7.266 -14.727 1 65.44 299 SER A CA 1
ATOM 2170 C C . SER A 1 299 ? -5.699 -6.27 -14.836 1 65.44 299 SER A C 1
ATOM 2172 O O . SER A 1 299 ? -5.668 -5.266 -14.117 1 65.44 299 SER A O 1
ATOM 2174 N N . ASP A 1 300 ? -4.969 -6.383 -15.883 1 74.94 300 ASP A N 1
ATOM 2175 C CA . ASP A 1 300 ? -3.789 -5.539 -16.047 1 74.94 300 ASP A CA 1
ATOM 2176 C C . ASP A 1 300 ? -4.18 -4.105 -16.391 1 74.94 300 ASP A C 1
ATOM 2178 O O . ASP A 1 300 ? -3.738 -3.158 -15.734 1 74.94 300 ASP A O 1
ATOM 2182 N N . ILE A 1 301 ? -5.121 -4.035 -17.281 1 74.5 301 ILE A N 1
ATOM 2183 C CA . ILE A 1 301 ? -5.555 -2.709 -17.703 1 74.5 301 ILE A CA 1
ATOM 2184 C C . ILE A 1 301 ? -6.301 -2.02 -16.562 1 74.5 301 ILE A C 1
ATOM 2186 O O . ILE A 1 301 ? -6.172 -0.807 -16.375 1 74.5 301 ILE A O 1
ATOM 2190 N N . GLN A 1 302 ? -7.02 -2.797 -15.812 1 76.19 302 GLN A N 1
ATOM 2191 C CA . GLN A 1 302 ? -7.777 -2.24 -14.695 1 76.19 302 GLN A CA 1
ATOM 2192 C C . GLN A 1 302 ? -6.852 -1.617 -13.656 1 76.19 302 GLN A C 1
ATOM 2194 O O . GLN A 1 302 ? -7.121 -0.526 -13.148 1 76.19 302 GLN A O 1
ATOM 2199 N N . TYR A 1 303 ? -5.75 -2.244 -13.391 1 77 303 TYR A N 1
ATOM 2200 C CA . TYR A 1 303 ? -4.785 -1.717 -12.43 1 77 303 TYR A CA 1
ATOM 2201 C C . TYR A 1 303 ? -4.199 -0.396 -12.914 1 77 303 TYR A C 1
ATOM 2203 O O . TYR A 1 303 ? -4.082 0.559 -12.141 1 77 303 TYR A O 1
ATOM 2211 N N . VAL A 1 304 ? -3.973 -0.347 -14.172 1 81.12 304 VAL A N 1
ATOM 2212 C CA . VAL A 1 304 ? -3.371 0.854 -14.742 1 81.12 304 VAL A CA 1
ATOM 2213 C C . VAL A 1 304 ? -4.359 2.016 -14.664 1 81.12 304 VAL A C 1
ATOM 2215 O O . VAL A 1 304 ? -4.012 3.102 -14.188 1 81.12 304 VAL A O 1
ATOM 2218 N N . VAL A 1 305 ? -5.57 1.741 -15.039 1 80.12 305 VAL A N 1
ATOM 2219 C CA . VAL A 1 305 ? -6.586 2.789 -15.094 1 80.12 305 VAL A CA 1
ATOM 2220 C C . VAL A 1 305 ? -6.883 3.297 -13.68 1 80.12 305 VAL A C 1
ATOM 2222 O O . VAL A 1 305 ? -6.906 4.508 -13.445 1 80.12 305 VAL A O 1
ATOM 2225 N N . ILE A 1 306 ? -7.031 2.404 -12.758 1 79.19 306 ILE A N 1
ATOM 2226 C CA . ILE A 1 306 ? -7.34 2.801 -11.383 1 79.19 306 ILE A CA 1
ATOM 2227 C C . ILE A 1 306 ? -6.156 3.562 -10.789 1 79.19 306 ILE A C 1
ATOM 2229 O O . ILE A 1 306 ? -6.344 4.547 -10.07 1 79.19 306 ILE A O 1
ATOM 2233 N N . GLY A 1 307 ? -4.977 3.086 -11.109 1 82.44 307 GLY A N 1
ATOM 2234 C CA . GLY A 1 307 ? -3.799 3.818 -10.664 1 82.44 307 GLY A CA 1
ATOM 2235 C C . GLY A 1 307 ? -3.76 5.246 -11.172 1 82.44 307 GLY A C 1
ATOM 2236 O O . GLY A 1 307 ? -3.488 6.176 -10.406 1 82.44 307 GLY A O 1
ATOM 2237 N N . LEU A 1 308 ? -4.07 5.402 -12.383 1 86 308 LEU A N 1
ATOM 2238 C CA . LEU A 1 308 ? -4.09 6.734 -12.984 1 86 308 LEU A CA 1
ATOM 2239 C C . LEU A 1 308 ? -5.191 7.59 -12.367 1 86 308 LEU A C 1
ATOM 2241 O O . LEU A 1 308 ? -5 8.789 -12.141 1 86 308 LEU A O 1
ATOM 2245 N N . VAL A 1 309 ? -6.285 6.926 -12.102 1 81.31 309 VAL A N 1
ATOM 2246 C CA . VAL A 1 309 ? -7.402 7.633 -11.484 1 81.31 309 VAL A CA 1
ATOM 2247 C C . VAL A 1 309 ? -6.992 8.148 -10.102 1 81.31 309 VAL A C 1
ATOM 2249 O O . VAL A 1 309 ? -7.344 9.266 -9.727 1 81.31 309 VAL A O 1
ATOM 2252 N N . ILE A 1 310 ? -6.238 7.352 -9.383 1 79.94 310 ILE A N 1
ATOM 2253 C CA . ILE A 1 310 ? -5.77 7.754 -8.062 1 79.94 310 ILE A CA 1
ATOM 2254 C C . ILE A 1 310 ? -4.855 8.969 -8.188 1 79.94 310 ILE A C 1
ATOM 2256 O O . ILE A 1 310 ? -5.023 9.953 -7.469 1 79.94 310 ILE A O 1
ATOM 2260 N N . ILE A 1 311 ? -3.963 8.93 -9.094 1 82.56 311 ILE A N 1
ATOM 2261 C CA . ILE A 1 311 ? -2.982 9.992 -9.281 1 82.56 311 ILE A CA 1
ATOM 2262 C C . ILE A 1 311 ? -3.689 11.273 -9.703 1 82.56 311 ILE A C 1
ATOM 2264 O O . ILE A 1 311 ? -3.443 12.344 -9.141 1 82.56 311 ILE A O 1
ATOM 2268 N N . VAL A 1 312 ? -4.562 11.141 -10.625 1 84.5 312 VAL A N 1
ATOM 2269 C CA . VAL A 1 312 ? -5.289 12.297 -11.125 1 84.5 312 VAL A CA 1
ATOM 2270 C C . VAL A 1 312 ? -6.18 12.867 -10.023 1 84.5 312 VAL A C 1
ATOM 2272 O O . VAL A 1 312 ? -6.273 14.086 -9.859 1 84.5 312 VAL A O 1
ATOM 2275 N N . SER A 1 313 ? -6.836 11.953 -9.336 1 81.38 313 SER A N 1
ATOM 2276 C CA . SER A 1 313 ? -7.703 12.406 -8.25 1 81.38 313 SER A CA 1
ATOM 2277 C C . SER A 1 313 ? -6.91 13.133 -7.172 1 81.38 313 SER A C 1
ATOM 2279 O O . SER A 1 313 ? -7.379 14.133 -6.617 1 81.38 313 SER A O 1
ATOM 2281 N N . ALA A 1 314 ? -5.781 12.609 -6.875 1 79.81 314 ALA A N 1
ATOM 2282 C CA . ALA A 1 314 ? -4.918 13.289 -5.91 1 79.81 314 ALA A CA 1
ATOM 2283 C C . ALA A 1 314 ? -4.5 14.664 -6.422 1 79.81 314 ALA A C 1
ATOM 2285 O O . ALA A 1 314 ? -4.414 15.625 -5.648 1 79.81 314 ALA A O 1
ATOM 2286 N N . PHE A 1 315 ? -4.238 14.797 -7.699 1 83.19 315 PHE A N 1
ATOM 2287 C CA . PHE A 1 315 ? -3.867 16.062 -8.312 1 83.19 315 PHE A CA 1
ATOM 2288 C C . PHE A 1 315 ? -5.02 17.062 -8.242 1 83.19 315 PHE A C 1
ATOM 2290 O O . PHE A 1 315 ? -4.809 18.234 -7.965 1 83.19 315 PHE A O 1
ATOM 2297 N N . ILE A 1 316 ? -6.129 16.578 -8.461 1 78 316 ILE A N 1
ATOM 2298 C CA . ILE A 1 316 ? -7.316 17.438 -8.414 1 78 316 ILE A CA 1
ATOM 2299 C C . ILE A 1 316 ? -7.523 17.953 -6.988 1 78 316 ILE A C 1
ATOM 2301 O O . ILE A 1 316 ? -7.855 19.109 -6.789 1 78 316 ILE A O 1
ATOM 2305 N N . ASP A 1 317 ? -7.371 17.125 -6 1 81.25 317 ASP A N 1
ATOM 2306 C CA . ASP A 1 317 ? -7.527 17.5 -4.602 1 81.25 317 ASP A CA 1
ATOM 2307 C C . ASP A 1 317 ? -6.566 18.625 -4.23 1 81.25 317 ASP A C 1
ATOM 2309 O O . ASP A 1 317 ? -6.949 19.578 -3.547 1 81.25 317 ASP A O 1
ATOM 2313 N N . VAL A 1 318 ? -5.387 18.516 -4.711 1 80.12 318 VAL A N 1
ATOM 2314 C CA . VAL A 1 318 ? -4.371 19.5 -4.363 1 80.12 318 VAL A CA 1
ATOM 2315 C C . VAL A 1 318 ? -4.688 20.844 -5.039 1 80.12 318 VAL A C 1
ATOM 2317 O O . VAL A 1 318 ? -4.57 21.891 -4.422 1 80.12 318 VAL A O 1
ATOM 2320 N N . THR A 1 319 ? -5.02 20.781 -6.289 1 80.56 319 THR A N 1
ATOM 2321 C CA . THR A 1 319 ? -5.316 22 -7.031 1 80.56 319 THR A CA 1
ATOM 2322 C C . THR A 1 319 ? -6.523 22.703 -6.43 1 80.56 319 THR A C 1
ATOM 2324 O O . THR A 1 319 ? -6.551 23.938 -6.363 1 80.56 319 THR A O 1
ATOM 2327 N N . ARG A 1 320 ? -7.438 21.906 -6.051 1 78.56 320 ARG A N 1
ATOM 2328 C CA . ARG A 1 320 ? -8.617 22.484 -5.422 1 78.56 320 ARG A CA 1
ATOM 2329 C C . ARG A 1 320 ? -8.266 23.172 -4.105 1 78.56 320 ARG A C 1
ATOM 2331 O O . ARG A 1 320 ? -8.773 24.25 -3.797 1 78.56 320 ARG A O 1
ATOM 2338 N N . SER A 1 321 ? -7.449 22.516 -3.377 1 78.12 321 SER A N 1
ATOM 2339 C CA . SER A 1 321 ? -7.043 23.062 -2.084 1 78.12 321 SER A CA 1
ATOM 2340 C C . SER A 1 321 ? -6.242 24.344 -2.25 1 78.12 321 SER A C 1
ATOM 2342 O O . SER A 1 321 ? -6.402 25.281 -1.474 1 78.12 321 SER A O 1
ATOM 2344 N N . LEU A 1 322 ? -5.41 24.391 -3.307 1 78.56 322 LEU A N 1
ATOM 2345 C CA . LEU A 1 322 ? -4.59 25.562 -3.564 1 78.56 322 LEU A CA 1
ATOM 2346 C C . LEU A 1 322 ? -5.453 26.734 -4.027 1 78.56 322 LEU A C 1
ATOM 2348 O O . LEU A 1 322 ? -5.199 27.875 -3.662 1 78.56 322 LEU A O 1
ATOM 2352 N N . MET A 1 323 ? -6.391 26.406 -4.801 1 78.38 323 MET A N 1
ATOM 2353 C CA . MET A 1 323 ? -7.281 27.453 -5.305 1 78.38 323 MET A CA 1
ATOM 2354 C C . MET A 1 323 ? -8.109 28.047 -4.176 1 78.38 323 MET A C 1
ATOM 2356 O O . MET A 1 323 ? -8.375 29.25 -4.16 1 78.38 323 MET A O 1
ATOM 2360 N N . GLU A 1 324 ? -8.492 27.188 -3.295 1 77.62 324 GLU A N 1
ATOM 2361 C CA . GLU A 1 324 ? -9.289 27.656 -2.16 1 77.62 324 GLU A CA 1
ATOM 2362 C C . GLU A 1 324 ? -8.461 28.562 -1.252 1 77.62 324 GLU A C 1
ATOM 2364 O O . GLU A 1 324 ? -8.977 29.562 -0.73 1 77.62 324 GLU A O 1
ATOM 2369 N N . THR A 1 325 ? -7.25 28.172 -1.038 1 78.19 325 THR A N 1
ATOM 2370 C CA . THR A 1 325 ? -6.371 29 -0.209 1 78.19 325 THR A CA 1
ATOM 2371 C C . THR A 1 325 ? -6.129 30.359 -0.859 1 78.19 325 THR A C 1
ATOM 2373 O O . THR A 1 325 ? -6.09 31.375 -0.174 1 78.19 325 THR A O 1
ATOM 2376 N N . LYS A 1 326 ? -5.961 30.344 -2.131 1 79.62 326 LYS A N 1
ATOM 2377 C CA . LYS A 1 326 ? -5.73 31.578 -2.861 1 79.62 326 LYS A CA 1
ATOM 2378 C C . LYS A 1 326 ? -6.949 32.5 -2.787 1 79.62 326 LYS A C 1
ATOM 2380 O O . LYS A 1 326 ? -6.812 33.719 -2.596 1 79.62 326 LYS A O 1
ATOM 2385 N N . THR A 1 327 ? -8.07 31.859 -2.977 1 74 327 THR A N 1
ATOM 2386 C CA . THR A 1 327 ? -9.305 32.625 -2.939 1 74 327 THR A CA 1
ATOM 2387 C C . THR A 1 327 ? -9.531 33.219 -1.554 1 74 327 THR A C 1
ATOM 2389 O O . THR A 1 327 ? -10 34.375 -1.429 1 74 327 THR A O 1
ATOM 2392 N N . ARG A 1 328 ? -9.172 32.531 -0.548 1 77.5 328 ARG A N 1
ATOM 2393 C CA . ARG A 1 328 ? -9.305 33 0.823 1 77.5 328 ARG A CA 1
ATOM 2394 C C . ARG A 1 328 ? -8.352 34.156 1.099 1 77.5 328 ARG A C 1
ATOM 2396 O O . ARG A 1 328 ? -8.711 35.125 1.788 1 77.5 328 ARG A O 1
ATOM 2403 N N . ARG A 1 329 ? -7.164 34.062 0.547 1 78.69 329 ARG A N 1
ATOM 2404 C CA . ARG A 1 329 ? -6.168 35.094 0.718 1 78.69 329 ARG A CA 1
ATOM 2405 C C . ARG A 1 329 ? -6.59 36.375 -0.005 1 78.69 329 ARG A C 1
ATOM 2407 O O . ARG A 1 329 ? -6.406 37.469 0.514 1 78.69 329 ARG A O 1
ATOM 2414 N N . LEU A 1 330 ? -7.125 36.156 -1.117 1 75.62 330 LEU A N 1
ATOM 2415 C CA . LEU A 1 330 ? -7.566 37.312 -1.909 1 75.62 330 LEU A CA 1
ATOM 2416 C C . LEU A 1 330 ? -8.773 37.969 -1.267 1 75.62 330 LEU A C 1
ATOM 2418 O O . LEU A 1 330 ? -8.906 39.188 -1.317 1 75.62 330 LEU A O 1
ATOM 2422 N N . ALA A 1 331 ? -9.547 37.219 -0.633 1 70.94 331 ALA A N 1
ATOM 2423 C CA . ALA A 1 331 ? -10.727 37.75 0.044 1 70.94 331 ALA A CA 1
ATOM 2424 C C . ALA A 1 331 ? -10.336 38.5 1.326 1 70.94 331 ALA A C 1
ATOM 2426 O O . ALA A 1 331 ? -11 39.438 1.73 1 70.94 331 ALA A O 1
ATOM 2427 N N . ALA A 1 332 ? -9.375 38.125 1.913 1 69.88 332 ALA A N 1
ATOM 2428 C CA . ALA A 1 332 ? -8.898 38.75 3.141 1 69.88 332 ALA A CA 1
ATOM 2429 C C . ALA A 1 332 ? -8.188 40.062 2.838 1 69.88 332 ALA A C 1
ATOM 2431 O O . ALA A 1 332 ? -8.023 40.906 3.723 1 69.88 332 ALA A O 1
ATOM 2432 N N . LYS A 1 333 ? -7.859 40.344 1.671 1 66.5 333 LYS A N 1
ATOM 2433 C CA . LYS A 1 333 ? -7.336 41.656 1.294 1 66.5 333 LYS A CA 1
ATOM 2434 C C . LYS A 1 333 ? -8.461 42.594 0.877 1 66.5 333 LYS A C 1
ATOM 2436 O O . LYS A 1 333 ? -8.414 43.781 1.177 1 66.5 333 LYS A O 1
ATOM 2441 N N . MET B 1 1 ? 27.891 11.023 33.5 1 42.53 1 MET B N 1
ATOM 2442 C CA . MET B 1 1 ? 26.938 11.578 32.531 1 42.53 1 MET B CA 1
ATOM 2443 C C . MET B 1 1 ? 27.359 11.258 31.094 1 42.53 1 MET B C 1
ATOM 2445 O O . MET B 1 1 ? 26.547 11.266 30.188 1 42.53 1 MET B O 1
ATOM 2449 N N . THR B 1 2 ? 28.656 11.211 30.875 1 49.94 2 THR B N 1
ATOM 2450 C CA . THR B 1 2 ? 29.312 10.961 29.578 1 49.94 2 THR B CA 1
ATOM 2451 C C . THR B 1 2 ? 29.078 9.523 29.125 1 49.94 2 THR B C 1
ATOM 2453 O O . THR B 1 2 ? 28.875 9.266 27.938 1 49.94 2 THR B O 1
ATOM 2456 N N . ASN B 1 3 ? 29.078 8.688 30.047 1 50.47 3 ASN B N 1
ATOM 2457 C CA . ASN B 1 3 ? 29.094 7.277 29.703 1 50.47 3 ASN B CA 1
ATOM 2458 C C . ASN B 1 3 ? 27.719 6.805 29.219 1 50.47 3 ASN B C 1
ATOM 2460 O O . ASN B 1 3 ? 27.625 5.883 28.406 1 50.47 3 ASN B O 1
ATOM 2464 N N . LYS B 1 4 ? 26.734 7.273 29.938 1 48.81 4 LYS B N 1
ATOM 2465 C CA . LYS B 1 4 ? 25.375 6.891 29.594 1 48.81 4 LYS B CA 1
ATOM 2466 C C . LYS B 1 4 ? 25 7.387 28.203 1 48.81 4 LYS B C 1
ATOM 2468 O O . LYS B 1 4 ? 24.297 6.699 27.453 1 48.81 4 LYS B O 1
ATOM 2473 N N . LEU B 1 5 ? 25.516 8.477 27.906 1 52.59 5 LEU B N 1
ATOM 2474 C CA . LEU B 1 5 ? 25.281 9.023 26.578 1 52.59 5 LEU B CA 1
ATOM 2475 C C . LEU B 1 5 ? 25.906 8.141 25.5 1 52.59 5 LEU B C 1
ATOM 2477 O O . LEU B 1 5 ? 25.344 7.953 24.422 1 52.59 5 LEU B O 1
ATOM 2481 N N . GLU B 1 6 ? 27.094 7.559 25.891 1 55 6 GLU B N 1
ATOM 2482 C CA . GLU B 1 6 ? 27.812 6.711 24.938 1 55 6 GLU B CA 1
ATOM 2483 C C . GLU B 1 6 ? 27.078 5.395 24.703 1 55 6 GLU B C 1
ATOM 2485 O O . GLU B 1 6 ? 27.031 4.883 23.594 1 55 6 GLU B O 1
ATOM 2490 N N . ILE B 1 7 ? 26.547 4.914 25.797 1 50.97 7 ILE B N 1
ATOM 2491 C CA . ILE B 1 7 ? 25.875 3.629 25.688 1 50.97 7 ILE B CA 1
ATOM 2492 C C . ILE B 1 7 ? 24.594 3.791 24.859 1 50.97 7 ILE B C 1
ATOM 2494 O O . ILE B 1 7 ? 24.266 2.934 24.031 1 50.97 7 ILE B O 1
ATOM 2498 N N . LYS B 1 8 ? 23.953 4.785 25.141 1 53.91 8 LYS B N 1
ATOM 2499 C CA . LYS B 1 8 ? 22.734 5.059 24.391 1 53.91 8 LYS B CA 1
ATOM 2500 C C . LYS B 1 8 ? 23.031 5.262 22.906 1 53.91 8 LYS B C 1
ATOM 2502 O O . LYS B 1 8 ? 22.281 4.812 22.047 1 53.91 8 LYS B O 1
ATOM 2507 N N . ASP B 1 9 ? 24.109 5.957 22.734 1 56.88 9 ASP B N 1
ATOM 2508 C CA . ASP B 1 9 ? 24.531 6.156 21.344 1 56.88 9 ASP B CA 1
ATOM 2509 C C . ASP B 1 9 ? 24.938 4.836 20.703 1 56.88 9 ASP B C 1
ATOM 2511 O O . ASP B 1 9 ? 24.656 4.598 19.531 1 56.88 9 ASP B O 1
ATOM 2515 N N . ILE B 1 10 ? 25.609 4.055 21.562 1 54.06 10 ILE B N 1
ATOM 2516 C CA . ILE B 1 10 ? 26.031 2.748 21.078 1 54.06 10 ILE B CA 1
ATOM 2517 C C . ILE B 1 10 ? 24.812 1.85 20.859 1 54.06 10 ILE B C 1
ATOM 2519 O O . ILE B 1 10 ? 24.734 1.12 19.875 1 54.06 10 ILE B O 1
ATOM 2523 N N . LEU B 1 11 ? 23.938 1.897 21.797 1 54.53 11 LEU B N 1
ATOM 2524 C CA . LEU B 1 11 ? 22.719 1.095 21.703 1 54.53 11 LEU B CA 1
ATOM 2525 C C . LEU B 1 11 ? 21.859 1.557 20.531 1 54.53 11 LEU B C 1
ATOM 2527 O O . LEU B 1 11 ? 21.219 0.74 19.875 1 54.53 11 LEU B O 1
ATOM 2531 N N . GLY B 1 12 ? 21.875 2.795 20.344 1 57.38 12 GLY B N 1
ATOM 2532 C CA . GLY B 1 12 ? 21.203 3.326 19.188 1 57.38 12 GLY B CA 1
ATOM 2533 C C . GLY B 1 12 ? 21.812 2.865 17.875 1 57.38 12 GLY B C 1
ATOM 2534 O O . GLY B 1 12 ? 21.094 2.463 16.953 1 57.38 12 GLY B O 1
ATOM 2535 N N . LYS B 1 13 ? 23.203 2.854 17.953 1 58.78 13 LYS B N 1
ATOM 2536 C CA . LYS B 1 13 ? 23.938 2.445 16.766 1 58.78 13 LYS B CA 1
ATOM 2537 C C . LYS B 1 13 ? 24.031 0.925 16.656 1 58.78 13 LYS B C 1
ATOM 2539 O O . LYS B 1 13 ? 24.047 0.371 15.562 1 58.78 13 LYS B O 1
ATOM 2544 N N . LEU B 1 14 ? 23.906 0.298 17.812 1 66.25 14 LEU B N 1
ATOM 2545 C CA . LEU B 1 14 ? 24.125 -1.145 17.812 1 66.25 14 LEU B CA 1
ATOM 2546 C C . LEU B 1 14 ? 22.797 -1.898 17.938 1 66.25 14 LEU B C 1
ATOM 2548 O O . LEU B 1 14 ? 22.781 -3.129 17.859 1 66.25 14 LEU B O 1
ATOM 2552 N N . GLY B 1 15 ? 21.766 -1.161 18.062 1 70.31 15 GLY B N 1
ATOM 2553 C CA . GLY B 1 15 ? 20.453 -1.776 18.25 1 70.31 15 GLY B CA 1
ATOM 2554 C C . GLY B 1 15 ? 20.109 -2.779 17.172 1 70.31 15 GLY B C 1
ATOM 2555 O O . GLY B 1 15 ? 19.922 -3.963 17.438 1 70.31 15 GLY B O 1
ATOM 2556 N N . PRO B 1 16 ? 20.25 -2.312 16 1 75 16 PRO B N 1
ATOM 2557 C CA . PRO B 1 16 ? 19.906 -3.229 14.906 1 75 16 PRO B CA 1
ATOM 2558 C C . PRO B 1 16 ? 20.844 -4.426 14.828 1 75 16 PRO B C 1
ATOM 2560 O O . PRO B 1 16 ? 20.406 -5.539 14.516 1 75 16 PRO B O 1
ATOM 2563 N N . LEU B 1 17 ? 22.047 -4.184 15.125 1 79.75 17 LEU B N 1
ATOM 2564 C CA . LEU B 1 17 ? 23 -5.281 15.062 1 79.75 17 LEU B CA 1
ATOM 2565 C C . LEU B 1 17 ? 22.719 -6.316 16.156 1 79.75 17 LEU B C 1
ATOM 2567 O O . LEU B 1 17 ? 22.766 -7.523 15.891 1 79.75 17 LEU B O 1
ATOM 2571 N N . LEU B 1 18 ? 22.391 -5.883 17.359 1 78.56 18 LEU B N 1
ATOM 2572 C CA . LEU B 1 18 ? 22.047 -6.785 18.453 1 78.56 18 LEU B CA 1
ATOM 2573 C C . LEU B 1 18 ? 20.781 -7.574 18.125 1 78.56 18 LEU B C 1
ATOM 2575 O O . LEU B 1 18 ? 20.688 -8.758 18.453 1 78.56 18 LEU B O 1
ATOM 2579 N N . ALA B 1 19 ? 19.906 -6.883 17.484 1 75.69 19 ALA B N 1
ATOM 2580 C CA . ALA B 1 19 ? 18.672 -7.559 17.094 1 75.69 19 ALA B CA 1
ATOM 2581 C C . ALA B 1 19 ? 18.953 -8.672 16.078 1 75.69 19 ALA B C 1
ATOM 2583 O O . ALA B 1 19 ? 18.375 -9.75 16.156 1 75.69 19 ALA B O 1
ATOM 2584 N N . LEU B 1 20 ? 19.844 -8.398 15.211 1 81.69 20 LEU B N 1
ATOM 2585 C CA . LEU B 1 20 ? 20.203 -9.391 14.203 1 81.69 20 LEU B CA 1
ATOM 2586 C C . LEU B 1 20 ? 20.875 -10.602 14.844 1 81.69 20 LEU B C 1
ATOM 2588 O O . LEU B 1 20 ? 20.531 -11.742 14.523 1 81.69 20 LEU B O 1
ATOM 2592 N N . ILE B 1 21 ? 21.766 -10.289 15.727 1 82.94 21 ILE B N 1
ATOM 2593 C CA . ILE B 1 21 ? 22.484 -11.359 16.422 1 82.94 21 ILE B CA 1
ATOM 2594 C C . ILE B 1 21 ? 21.516 -12.188 17.25 1 82.94 21 ILE B C 1
ATOM 2596 O O . ILE B 1 21 ? 21.547 -13.422 17.219 1 82.94 21 ILE B O 1
ATOM 2600 N N . ALA B 1 22 ? 20.656 -11.516 17.984 1 80.62 22 ALA B N 1
ATOM 2601 C CA . ALA B 1 22 ? 19.641 -12.203 18.797 1 80.62 22 ALA B CA 1
ATOM 2602 C C . ALA B 1 22 ? 18.75 -13.078 17.922 1 80.62 22 ALA B C 1
ATOM 2604 O O . ALA B 1 22 ? 18.453 -14.227 18.281 1 80.62 22 ALA B O 1
ATOM 2605 N N . LEU B 1 23 ? 18.391 -12.555 16.812 1 81.75 23 LEU B N 1
ATOM 2606 C CA . LEU B 1 23 ? 17.562 -13.312 15.883 1 81.75 23 LEU B CA 1
ATOM 2607 C C . LEU B 1 23 ? 18.328 -14.531 15.352 1 81.75 23 LEU B C 1
ATOM 2609 O O . LEU B 1 23 ? 17.75 -15.617 15.25 1 81.75 23 LEU B O 1
ATOM 2613 N N . GLY B 1 24 ? 19.547 -14.328 15 1 81.38 24 GLY B N 1
ATOM 2614 C CA . GLY B 1 24 ? 20.375 -15.445 14.555 1 81.38 24 GLY B CA 1
ATOM 2615 C C . GLY B 1 24 ? 20.469 -16.562 15.578 1 81.38 24 GLY B C 1
ATOM 2616 O O . GLY B 1 24 ? 20.375 -17.734 15.227 1 81.38 24 GLY B O 1
ATOM 2617 N N . ILE B 1 25 ? 20.641 -16.156 16.828 1 82.69 25 ILE B N 1
ATOM 2618 C CA . ILE B 1 25 ? 20.766 -17.141 17.906 1 82.69 25 ILE B CA 1
ATOM 2619 C C . ILE B 1 25 ? 19.453 -17.906 18.062 1 82.69 25 ILE B C 1
ATOM 2621 O O . ILE B 1 25 ? 19.453 -19.125 18.156 1 82.69 25 ILE B O 1
ATOM 2625 N N . VAL B 1 26 ? 18.391 -17.219 18.016 1 78.94 26 VAL B N 1
ATOM 2626 C CA . VAL B 1 26 ? 17.094 -17.844 18.203 1 78.94 26 VAL B CA 1
ATOM 2627 C C . VAL B 1 26 ? 16.812 -18.828 17.062 1 78.94 26 VAL B C 1
ATOM 2629 O O . VAL B 1 26 ? 16.344 -19.938 17.297 1 78.94 26 VAL B O 1
ATOM 2632 N N . LEU B 1 27 ? 17.188 -18.438 15.883 1 81.38 27 LEU B N 1
ATOM 2633 C CA . LEU B 1 27 ? 16.906 -19.266 14.727 1 81.38 27 LEU B CA 1
ATOM 2634 C C . LEU B 1 27 ? 17.875 -20.453 14.664 1 81.38 27 LEU B C 1
ATOM 2636 O O . LEU B 1 27 ? 17.5 -21.531 14.203 1 81.38 27 LEU B O 1
ATOM 2640 N N . THR B 1 28 ? 19.062 -20.234 15.141 1 79.44 28 THR B N 1
ATOM 2641 C CA . THR B 1 28 ? 20.031 -21.312 15.203 1 79.44 28 THR B CA 1
ATOM 2642 C C . THR B 1 28 ? 19.578 -22.391 16.188 1 79.44 28 THR B C 1
ATOM 2644 O O . THR B 1 28 ? 19.75 -23.578 15.938 1 79.44 28 THR B O 1
ATOM 2647 N N . ILE B 1 29 ? 19 -21.922 17.25 1 81.88 29 ILE B N 1
ATOM 2648 C CA . ILE B 1 29 ? 18.5 -22.844 18.281 1 81.88 29 ILE B CA 1
ATOM 2649 C C . ILE B 1 29 ? 17.266 -23.562 17.75 1 81.88 29 ILE B C 1
ATOM 2651 O O . ILE B 1 29 ? 17.062 -24.75 18.047 1 81.88 29 ILE B O 1
ATOM 2655 N N . SER B 1 30 ? 16.516 -22.969 16.984 1 79.94 30 SER B N 1
ATOM 2656 C CA . SER B 1 30 ? 15.25 -23.531 16.5 1 79.94 30 SER B CA 1
ATOM 2657 C C . SER B 1 30 ? 15.484 -24.5 15.359 1 79.94 30 SER B C 1
ATOM 2659 O O . SER B 1 30 ? 14.695 -25.438 15.156 1 79.94 30 SER B O 1
ATOM 2661 N N . ASN B 1 31 ? 16.484 -24.203 14.523 1 79.81 31 ASN B N 1
ATOM 2662 C CA . ASN B 1 31 ? 16.766 -25.062 13.367 1 79.81 31 ASN B CA 1
ATOM 2663 C C . ASN B 1 31 ? 18.266 -25.188 13.133 1 79.81 31 ASN B C 1
ATOM 2665 O O . ASN B 1 31 ? 18.953 -24.188 12.891 1 79.81 31 ASN B O 1
ATOM 2669 N N . THR B 1 32 ? 18.781 -26.328 13.102 1 76.5 32 THR B N 1
ATOM 2670 C CA . THR B 1 32 ? 20.203 -26.594 12.961 1 76.5 32 THR B CA 1
ATOM 2671 C C . THR B 1 32 ? 20.688 -26.25 11.555 1 76.5 32 THR B C 1
ATOM 2673 O O . THR B 1 32 ? 21.891 -26.047 11.336 1 76.5 32 THR B O 1
ATOM 2676 N N . ASN B 1 33 ? 19.781 -26.172 10.641 1 77 33 ASN B N 1
ATOM 2677 C CA . ASN B 1 33 ? 20.172 -25.906 9.258 1 77 33 ASN B CA 1
ATOM 2678 C C . ASN B 1 33 ? 20.328 -24.422 9 1 77 33 ASN B C 1
ATOM 2680 O O . ASN B 1 33 ? 20.75 -24.016 7.906 1 77 33 ASN B O 1
ATOM 2684 N N . PHE B 1 34 ? 20.094 -23.703 10.016 1 82.25 34 PHE B N 1
ATOM 2685 C CA . PHE B 1 34 ? 20.141 -22.266 9.82 1 82.25 34 PHE B CA 1
ATOM 2686 C C . PHE B 1 34 ? 21.562 -21.812 9.508 1 82.25 34 PHE B C 1
ATOM 2688 O O . PHE B 1 34 ? 21.781 -21 8.602 1 82.25 34 PHE B O 1
ATOM 2695 N N . LEU B 1 35 ? 22.531 -22.391 10.164 1 78.12 35 LEU B N 1
ATOM 2696 C CA . LEU B 1 35 ? 23.891 -21.891 10 1 78.12 35 LEU B CA 1
ATOM 2697 C C . LEU B 1 35 ? 24.641 -22.688 8.922 1 78.12 35 LEU B C 1
ATOM 2699 O O . LEU B 1 35 ? 25.844 -22.484 8.719 1 78.12 35 LEU B O 1
ATOM 2703 N N . VAL B 1 36 ? 23.891 -23.5 8.234 1 78.38 36 VAL B N 1
ATOM 2704 C CA . VAL B 1 36 ? 24.5 -24.188 7.102 1 78.38 36 VAL B CA 1
ATOM 2705 C C . VAL B 1 36 ? 24.891 -23.172 6.031 1 78.38 36 VAL B C 1
ATOM 2707 O O . VAL B 1 36 ? 24.156 -22.203 5.777 1 78.38 36 VAL B O 1
ATOM 2710 N N . ILE B 1 37 ? 26.016 -23.359 5.523 1 79.12 37 ILE B N 1
ATOM 2711 C CA . ILE B 1 37 ? 26.625 -22.422 4.598 1 79.12 37 ILE B CA 1
ATOM 2712 C C . ILE B 1 37 ? 25.656 -22.125 3.447 1 79.12 37 ILE B C 1
ATOM 2714 O O . ILE B 1 37 ? 25.547 -20.984 3.008 1 79.12 37 ILE B O 1
ATOM 2718 N N . ASN B 1 38 ? 25.047 -23.156 2.961 1 79.94 38 ASN B N 1
ATOM 2719 C CA . ASN B 1 38 ? 24.109 -22.969 1.855 1 79.94 38 ASN B CA 1
ATOM 2720 C C . ASN B 1 38 ? 22.969 -22.031 2.24 1 79.94 38 ASN B C 1
ATOM 2722 O O . ASN B 1 38 ? 22.516 -21.234 1.425 1 79.94 38 ASN B O 1
ATOM 2726 N N . ASN B 1 39 ? 22.594 -22.172 3.455 1 84.62 39 ASN B N 1
ATOM 2727 C CA . ASN B 1 39 ? 21.5 -21.312 3.92 1 84.62 39 ASN B CA 1
ATOM 2728 C C . ASN B 1 39 ? 21.969 -19.875 4.09 1 84.62 39 ASN B C 1
ATOM 2730 O O . ASN B 1 39 ? 21.234 -18.938 3.754 1 84.62 39 ASN B O 1
ATOM 2734 N N . ILE B 1 40 ? 23.062 -19.734 4.547 1 83.5 40 ILE B N 1
ATOM 2735 C CA . ILE B 1 40 ? 23.609 -18.391 4.727 1 83.5 40 ILE B CA 1
ATOM 2736 C C . ILE B 1 40 ? 23.75 -17.703 3.367 1 83.5 40 ILE B C 1
ATOM 2738 O O . ILE B 1 40 ? 23.469 -16.516 3.229 1 83.5 40 ILE B O 1
ATOM 2742 N N . MET B 1 41 ? 24.172 -18.5 2.406 1 84.88 41 MET B N 1
ATOM 2743 C CA . MET B 1 41 ? 24.297 -17.922 1.067 1 84.88 41 MET B CA 1
ATOM 2744 C C . MET B 1 41 ? 22.938 -17.547 0.507 1 84.88 41 MET B C 1
ATOM 2746 O O . MET B 1 41 ? 22.812 -16.547 -0.204 1 84.88 41 MET B O 1
ATOM 2750 N N . ASN B 1 42 ? 21.984 -18.281 0.867 1 83.38 42 ASN B N 1
ATOM 2751 C CA . ASN B 1 42 ? 20.625 -17.969 0.442 1 83.38 42 ASN B CA 1
ATOM 2752 C C . ASN B 1 42 ? 20.125 -16.672 1.077 1 83.38 42 ASN B C 1
ATOM 2754 O O . ASN B 1 42 ? 19.453 -15.883 0.427 1 83.38 42 ASN B O 1
ATOM 2758 N N . ILE B 1 43 ? 20.422 -16.516 2.266 1 86.75 43 ILE B N 1
ATOM 2759 C CA . ILE B 1 43 ? 20.047 -15.289 2.967 1 86.75 43 ILE B CA 1
ATOM 2760 C C . ILE B 1 43 ? 20.719 -14.094 2.293 1 86.75 43 ILE B C 1
ATOM 2762 O O . ILE B 1 43 ? 20.078 -13.055 2.088 1 86.75 43 ILE B O 1
ATOM 2766 N N . LEU B 1 44 ? 21.891 -14.328 1.906 1 88.62 44 LEU B N 1
ATOM 2767 C CA . LEU B 1 44 ? 22.625 -13.234 1.277 1 88.62 44 LEU B CA 1
ATOM 2768 C C . LEU B 1 44 ? 22.031 -12.898 -0.087 1 88.62 44 LEU B C 1
ATOM 2770 O O . LEU B 1 44 ? 21.969 -11.727 -0.47 1 88.62 44 LEU B O 1
ATOM 2774 N N . ARG B 1 45 ? 21.578 -13.914 -0.775 1 88 45 ARG B N 1
ATOM 2775 C CA . ARG B 1 45 ? 20.938 -13.688 -2.064 1 88 45 ARG B CA 1
ATOM 2776 C C . ARG B 1 45 ? 19.641 -12.898 -1.896 1 88 45 ARG B C 1
ATOM 2778 O O . ARG B 1 45 ? 19.375 -11.961 -2.654 1 88 45 ARG B O 1
ATOM 2785 N N . GLN B 1 46 ? 18.922 -13.242 -0.905 1 85.88 46 GLN B N 1
ATOM 2786 C CA . GLN B 1 46 ? 17.672 -12.555 -0.629 1 85.88 46 GLN B CA 1
ATOM 2787 C C . GLN B 1 46 ? 17.906 -11.125 -0.158 1 85.88 46 GLN B C 1
ATOM 2789 O O . GLN B 1 46 ? 17.156 -10.211 -0.505 1 85.88 46 GLN B O 1
ATOM 2794 N N . THR B 1 47 ? 18.891 -11.047 0.545 1 91.06 47 THR B N 1
ATOM 2795 C CA . THR B 1 47 ? 19.281 -9.742 1.073 1 91.06 47 THR B CA 1
ATOM 2796 C C . THR B 1 47 ? 19.656 -8.789 -0.059 1 91.06 47 THR B C 1
ATOM 2798 O O . THR B 1 47 ? 19.391 -7.586 0.021 1 91.06 47 THR B O 1
ATOM 2801 N N . ALA B 1 48 ? 20.203 -9.367 -1.06 1 93 48 ALA B N 1
ATOM 2802 C CA . ALA B 1 48 ? 20.656 -8.531 -2.17 1 93 48 ALA B CA 1
ATOM 2803 C C . ALA B 1 48 ? 19.469 -7.832 -2.842 1 93 48 ALA B C 1
ATOM 2805 O O . ALA B 1 48 ? 19.531 -6.629 -3.119 1 93 48 ALA B O 1
ATOM 2806 N N . VAL B 1 49 ? 18.438 -8.523 -3.053 1 91.81 49 VAL B N 1
ATOM 2807 C CA . VAL B 1 49 ? 17.266 -7.957 -3.723 1 91.81 49 VAL B CA 1
ATOM 2808 C C . VAL B 1 49 ? 16.641 -6.871 -2.848 1 91.81 49 VAL B C 1
ATOM 2810 O O . VAL B 1 49 ? 16.5 -5.723 -3.275 1 91.81 49 VAL B O 1
ATOM 2813 N N . ASN B 1 50 ? 16.422 -7.18 -1.635 1 92.56 50 ASN B N 1
ATOM 2814 C CA . ASN B 1 50 ? 15.781 -6.227 -0.728 1 92.56 50 ASN B CA 1
ATOM 2815 C C . ASN B 1 50 ? 16.719 -5.07 -0.383 1 92.56 50 ASN B C 1
ATOM 2817 O O . ASN B 1 50 ? 16.266 -3.947 -0.159 1 92.56 50 ASN B O 1
ATOM 2821 N N . GLY B 1 51 ? 17.922 -5.449 -0.324 1 96.62 51 GLY B N 1
ATOM 2822 C CA . GLY B 1 51 ? 18.906 -4.422 -0.001 1 96.62 51 GLY B CA 1
ATOM 2823 C C . GLY B 1 51 ? 19.031 -3.352 -1.069 1 96.62 51 GLY B C 1
ATOM 2824 O O . GLY B 1 51 ? 19.125 -2.164 -0.755 1 96.62 51 GLY B O 1
ATOM 2825 N N . LEU B 1 52 ? 19 -3.777 -2.262 1 97.06 52 LEU B N 1
ATOM 2826 C CA . LEU B 1 52 ? 19.094 -2.818 -3.359 1 97.06 52 LEU B CA 1
ATOM 2827 C C . LEU B 1 52 ? 17.891 -1.892 -3.373 1 97.06 52 LEU B C 1
ATOM 2829 O O . LEU B 1 52 ? 18.031 -0.676 -3.516 1 97.06 52 LEU B O 1
ATOM 2833 N N . ILE B 1 53 ? 16.781 -2.449 -3.137 1 96.56 53 ILE B N 1
ATOM 2834 C CA . ILE B 1 53 ? 15.547 -1.661 -3.08 1 96.56 53 ILE B CA 1
ATOM 2835 C C . ILE B 1 53 ? 15.586 -0.737 -1.865 1 96.56 53 ILE B C 1
ATOM 2837 O O . ILE B 1 53 ? 15.203 0.432 -1.955 1 96.56 53 ILE B O 1
ATOM 2841 N N . SER B 1 54 ? 16.094 -1.263 -0.789 1 97 54 SER B N 1
ATOM 2842 C CA . SER B 1 54 ? 16.156 -0.504 0.456 1 97 54 SER B CA 1
ATOM 2843 C C . SER B 1 54 ? 17.141 0.658 0.349 1 97 54 SER B C 1
ATOM 2845 O O . SER B 1 54 ? 16.938 1.704 0.97 1 97 54 SER B O 1
ATOM 2847 N N . ALA B 1 55 ? 18.188 0.417 -0.425 1 96.62 55 ALA B N 1
ATOM 2848 C CA . ALA B 1 55 ? 19.141 1.501 -0.629 1 96.62 55 ALA B CA 1
ATOM 2849 C C . ALA B 1 55 ? 18.484 2.709 -1.276 1 96.62 55 ALA B C 1
ATOM 2851 O O . ALA B 1 55 ? 18.734 3.852 -0.883 1 96.62 55 ALA B O 1
ATOM 2852 N N . GLY B 1 56 ? 17.703 2.445 -2.246 1 95.81 56 GLY B N 1
ATOM 2853 C CA . GLY B 1 56 ? 16.938 3.523 -2.85 1 95.81 56 GLY B CA 1
ATOM 2854 C C . GLY B 1 56 ? 15.906 4.133 -1.909 1 95.81 56 GLY B C 1
ATOM 2855 O O . GLY B 1 56 ? 15.781 5.355 -1.831 1 95.81 56 GLY B O 1
ATOM 2856 N N . MET B 1 57 ? 15.219 3.338 -1.193 1 95.62 57 MET B N 1
ATOM 2857 C CA . MET B 1 57 ? 14.203 3.785 -0.244 1 95.62 57 MET B CA 1
ATOM 2858 C C . MET B 1 57 ? 14.82 4.664 0.839 1 95.62 57 MET B C 1
ATOM 2860 O O . MET B 1 57 ? 14.188 5.609 1.314 1 95.62 57 MET B O 1
ATOM 2864 N N . LEU B 1 58 ? 16.031 4.34 1.216 1 96.56 58 LEU B N 1
ATOM 2865 C CA . LEU B 1 58 ? 16.703 5.098 2.26 1 96.56 58 LEU B CA 1
ATOM 2866 C C . LEU B 1 58 ? 16.844 6.566 1.873 1 96.56 58 LEU B C 1
ATOM 2868 O O . LEU B 1 58 ? 16.5 7.453 2.666 1 96.56 58 LEU B O 1
ATOM 2872 N N . VAL B 1 59 ? 17.25 6.809 0.688 1 97 59 VAL B N 1
ATOM 2873 C CA . VAL B 1 59 ? 17.469 8.188 0.244 1 97 59 VAL B CA 1
ATOM 2874 C C . VAL B 1 59 ? 16.125 8.914 0.177 1 97 59 VAL B C 1
ATOM 2876 O O . VAL B 1 59 ? 16.031 10.102 0.501 1 97 59 VAL B O 1
ATOM 2879 N N . VAL B 1 60 ? 15.133 8.195 -0.223 1 95.69 60 VAL B N 1
ATOM 2880 C CA . VAL B 1 60 ? 13.797 8.773 -0.299 1 95.69 60 VAL B CA 1
ATOM 2881 C C . VAL B 1 60 ? 13.289 9.094 1.105 1 95.69 60 VAL B C 1
ATOM 2883 O O . VAL B 1 60 ? 12.742 10.172 1.343 1 95.69 60 VAL B O 1
ATOM 2886 N N . LEU B 1 61 ? 13.508 8.188 2.014 1 93.69 61 LEU B N 1
ATOM 2887 C CA . LEU B 1 61 ? 13.062 8.367 3.393 1 93.69 61 LEU B CA 1
ATOM 2888 C C . LEU B 1 61 ? 13.789 9.539 4.051 1 93.69 61 LEU B C 1
ATOM 2890 O O . LEU B 1 61 ? 13.195 10.273 4.84 1 93.69 61 LEU B O 1
ATOM 2894 N N . ILE B 1 62 ? 15.023 9.695 3.729 1 95.38 62 ILE B N 1
ATOM 2895 C CA . ILE B 1 62 ? 15.812 10.781 4.301 1 95.38 62 ILE B CA 1
ATOM 2896 C C . ILE B 1 62 ? 15.203 12.125 3.904 1 95.38 62 ILE B C 1
ATOM 2898 O O . ILE B 1 62 ? 15.25 13.086 4.672 1 95.38 62 ILE B O 1
ATOM 2902 N N . THR B 1 63 ? 14.555 12.211 2.781 1 94.38 63 THR B N 1
ATOM 2903 C CA . THR B 1 63 ? 13.922 13.445 2.332 1 94.38 63 THR B CA 1
ATOM 2904 C C . THR B 1 63 ? 12.484 13.531 2.838 1 94.38 63 THR B C 1
ATOM 2906 O O . THR B 1 63 ? 11.695 14.344 2.352 1 94.38 63 THR B O 1
ATOM 2909 N N . ALA B 1 64 ? 12.094 12.625 3.713 1 90.19 64 ALA B N 1
ATOM 2910 C CA . ALA B 1 64 ? 10.766 12.578 4.312 1 90.19 64 ALA B CA 1
ATOM 2911 C C . ALA B 1 64 ? 9.719 12.141 3.293 1 90.19 64 ALA B C 1
ATOM 2913 O O . ALA B 1 64 ? 8.57 12.586 3.334 1 90.19 64 ALA B O 1
ATOM 2914 N N . GLY B 1 65 ? 10.219 11.359 2.365 1 89.38 65 GLY B N 1
ATOM 2915 C CA . GLY B 1 65 ? 9.32 10.789 1.375 1 89.38 65 GLY B CA 1
ATOM 2916 C C . GLY B 1 65 ? 9.18 9.281 1.494 1 89.38 65 GLY B C 1
ATOM 2917 O O . GLY B 1 65 ? 9.812 8.664 2.354 1 89.38 65 GLY B O 1
ATOM 2918 N N . ILE B 1 66 ? 8.25 8.711 0.784 1 88.69 66 ILE B N 1
ATOM 2919 C CA . ILE B 1 66 ? 8.062 7.262 0.719 1 88.69 66 ILE B CA 1
ATOM 2920 C C . ILE B 1 66 ? 7.688 6.855 -0.704 1 88.69 66 ILE B C 1
ATOM 2922 O O . ILE B 1 66 ? 6.82 7.473 -1.326 1 88.69 66 ILE B O 1
ATOM 2926 N N . ASP B 1 67 ? 8.398 6.004 -1.189 1 92.25 67 ASP B N 1
ATOM 2927 C CA . ASP B 1 67 ? 8.078 5.465 -2.508 1 92.25 67 ASP B CA 1
ATOM 2928 C C . ASP B 1 67 ? 7.5 4.059 -2.398 1 92.25 67 ASP B C 1
ATOM 2930 O O . ASP B 1 67 ? 8.242 3.082 -2.26 1 92.25 67 ASP B O 1
ATOM 2934 N N . LEU B 1 68 ? 6.242 3.947 -2.592 1 89.62 68 LEU B N 1
ATOM 2935 C CA . LEU B 1 68 ? 5.582 2.656 -2.436 1 89.62 68 LEU B CA 1
ATOM 2936 C C . LEU B 1 68 ? 5.605 1.872 -3.744 1 89.62 68 LEU B C 1
ATOM 2938 O O . LEU B 1 68 ? 5.195 0.711 -3.785 1 89.62 68 LEU B O 1
ATOM 2942 N N . SER B 1 69 ? 6.121 2.441 -4.746 1 93.88 69 SER B N 1
ATOM 2943 C CA . SER B 1 69 ? 6.07 1.801 -6.055 1 93.88 69 SER B CA 1
ATOM 2944 C C . SER B 1 69 ? 7.355 1.032 -6.344 1 93.88 69 SER B C 1
ATOM 2946 O O . SER B 1 69 ? 7.52 0.474 -7.43 1 93.88 69 SER B O 1
ATOM 2948 N N . VAL B 1 70 ? 8.234 0.987 -5.418 1 94.88 70 VAL B N 1
ATOM 2949 C CA . VAL B 1 70 ? 9.578 0.475 -5.664 1 94.88 70 VAL B CA 1
ATOM 2950 C C . VAL B 1 70 ? 9.508 -1.01 -6.016 1 94.88 70 VAL B C 1
ATOM 2952 O O . VAL B 1 70 ? 10.227 -1.479 -6.902 1 94.88 70 VAL B O 1
ATOM 2955 N N . GLY B 1 71 ? 8.727 -1.752 -5.328 1 93 71 GLY B N 1
ATOM 2956 C CA . GLY B 1 71 ? 8.594 -3.168 -5.633 1 93 71 GLY B CA 1
ATOM 2957 C C . GLY B 1 71 ? 8.023 -3.432 -7.012 1 93 71 GLY B C 1
ATOM 2958 O O . GLY B 1 71 ? 8.578 -4.219 -7.781 1 93 71 GLY B O 1
ATOM 2959 N N . ALA B 1 72 ? 6.914 -2.775 -7.289 1 94.12 72 ALA B N 1
ATOM 2960 C CA . ALA B 1 72 ? 6.293 -2.912 -8.602 1 94.12 72 ALA B CA 1
ATOM 2961 C C . ALA B 1 72 ? 7.23 -2.43 -9.703 1 94.12 72 ALA B C 1
ATOM 2963 O O . ALA B 1 72 ? 7.23 -2.973 -10.812 1 94.12 72 ALA B O 1
ATOM 2964 N N . ASN B 1 73 ? 8.016 -1.441 -9.406 1 97 73 ASN B N 1
ATOM 2965 C CA . ASN B 1 73 ? 8.984 -0.923 -10.367 1 97 73 ASN B CA 1
ATOM 2966 C C . ASN B 1 73 ? 10.047 -1.965 -10.711 1 97 73 ASN B C 1
ATOM 2968 O O . ASN B 1 73 ? 10.375 -2.154 -11.883 1 97 73 ASN B O 1
ATOM 2972 N N . ALA B 1 74 ? 10.539 -2.645 -9.727 1 96.88 74 ALA B N 1
ATOM 2973 C CA . ALA B 1 74 ? 11.539 -3.678 -9.953 1 96.88 74 ALA B CA 1
ATOM 2974 C C . ALA B 1 74 ? 11 -4.789 -10.852 1 96.88 74 ALA B C 1
ATOM 2976 O O . ALA B 1 74 ? 11.672 -5.234 -11.781 1 96.88 74 ALA B O 1
ATOM 2977 N N . ILE B 1 75 ? 9.797 -5.16 -10.594 1 95.38 75 ILE B N 1
ATOM 2978 C CA . ILE B 1 75 ? 9.188 -6.25 -11.359 1 95.38 75 ILE B CA 1
ATOM 2979 C C . ILE B 1 75 ? 8.883 -5.777 -12.773 1 95.38 75 ILE B C 1
ATOM 2981 O O . ILE B 1 75 ? 9.031 -6.535 -13.734 1 95.38 75 ILE B O 1
ATOM 2985 N N . LEU B 1 76 ? 8.422 -4.527 -12.852 1 96.25 76 LEU B N 1
ATOM 2986 C CA . LEU B 1 76 ? 8.172 -3.982 -14.18 1 96.25 76 LEU B CA 1
ATOM 2987 C C . LEU B 1 76 ? 9.445 -3.998 -15.016 1 96.25 76 LEU B C 1
ATOM 2989 O O . LEU B 1 76 ? 9.406 -4.297 -16.219 1 96.25 76 LEU B O 1
ATOM 2993 N N . CYS B 1 77 ? 10.516 -3.629 -14.406 1 97.31 77 CYS B N 1
ATOM 2994 C CA . CYS B 1 77 ? 11.789 -3.648 -15.109 1 97.31 77 CYS B CA 1
ATOM 2995 C C . CYS B 1 77 ? 12.102 -5.043 -15.641 1 97.31 77 CYS B C 1
ATOM 2997 O O . CYS B 1 77 ? 12.547 -5.195 -16.781 1 97.31 77 CYS B O 1
ATOM 2999 N N . ALA B 1 78 ? 11.898 -6.035 -14.836 1 95.94 78 ALA B N 1
ATOM 3000 C CA . ALA B 1 78 ? 12.102 -7.418 -15.258 1 95.94 78 ALA B CA 1
ATOM 3001 C C . ALA B 1 78 ? 11.188 -7.781 -16.422 1 95.94 78 ALA B C 1
ATOM 3003 O O . ALA B 1 78 ? 11.617 -8.406 -17.391 1 95.94 78 ALA B O 1
ATOM 3004 N N . CYS B 1 79 ? 9.961 -7.355 -16.312 1 95.38 79 CYS B N 1
ATOM 3005 C CA . CYS B 1 79 ? 8.977 -7.676 -17.328 1 95.38 79 CYS B CA 1
ATOM 3006 C C . CYS B 1 79 ? 9.273 -6.934 -18.625 1 95.38 79 CYS B C 1
ATOM 3008 O O . CYS B 1 79 ? 9 -7.438 -19.719 1 95.38 79 CYS B O 1
ATOM 3010 N N . MET B 1 80 ? 9.797 -5.73 -18.469 1 96.38 80 MET B N 1
ATOM 3011 C CA . MET B 1 80 ? 10.164 -4.969 -19.656 1 96.38 80 MET B CA 1
ATOM 3012 C C . MET B 1 80 ? 11.234 -5.695 -20.469 1 96.38 80 MET B C 1
ATOM 3014 O O . MET B 1 80 ? 11.195 -5.703 -21.688 1 96.38 80 MET B O 1
ATOM 3018 N N . MET B 1 81 ? 12.172 -6.281 -19.797 1 96 81 MET B N 1
ATOM 3019 C CA . MET B 1 81 ? 13.164 -7.098 -20.484 1 96 81 MET B CA 1
ATOM 3020 C C . MET B 1 81 ? 12.5 -8.281 -21.188 1 96 81 MET B C 1
ATOM 3022 O O . MET B 1 81 ? 12.852 -8.617 -22.312 1 96 81 MET B O 1
ATOM 3026 N N . GLY B 1 82 ? 11.609 -8.875 -20.469 1 94.56 82 GLY B N 1
ATOM 3027 C CA . GLY B 1 82 ? 10.867 -9.977 -21.078 1 94.56 82 GLY B CA 1
ATOM 3028 C C . GLY B 1 82 ? 10.117 -9.578 -22.328 1 94.56 82 GLY B C 1
ATOM 3029 O O . GLY B 1 82 ? 10.117 -10.312 -23.312 1 94.56 82 GLY B O 1
ATOM 3030 N N . MET B 1 83 ? 9.516 -8.477 -22.266 1 94.94 83 MET B N 1
ATOM 3031 C CA . MET B 1 83 ? 8.773 -7.969 -23.422 1 94.94 83 MET B CA 1
ATOM 3032 C C . MET B 1 83 ? 9.711 -7.73 -24.594 1 94.94 83 MET B C 1
ATOM 3034 O O . MET B 1 83 ? 9.375 -8.062 -25.734 1 94.94 83 MET B O 1
ATOM 3038 N N . MET B 1 84 ? 10.867 -7.113 -24.312 1 95.5 84 MET B N 1
ATOM 3039 C CA . MET B 1 84 ? 11.836 -6.852 -25.375 1 95.5 84 MET B CA 1
ATOM 3040 C C . MET B 1 84 ? 12.297 -8.148 -26.031 1 95.5 84 MET B C 1
ATOM 3042 O O . MET B 1 84 ? 12.5 -8.195 -27.25 1 95.5 84 MET B O 1
ATOM 3046 N N . MET B 1 85 ? 12.406 -9.164 -25.281 1 94.5 85 MET B N 1
ATOM 3047 C CA . MET B 1 85 ? 12.836 -10.461 -25.797 1 94.5 85 MET B CA 1
ATOM 3048 C C . MET B 1 85 ? 11.727 -11.117 -26.625 1 94.5 85 MET B C 1
ATOM 3050 O O . MET B 1 85 ? 11.977 -11.602 -27.719 1 94.5 85 MET B O 1
ATOM 3054 N N . GLU B 1 86 ? 10.586 -11.109 -26.156 1 92 86 GLU B N 1
ATOM 3055 C CA . GLU B 1 86 ? 9.5 -11.875 -26.766 1 92 86 GLU B CA 1
ATOM 3056 C C . GLU B 1 86 ? 8.859 -11.102 -27.906 1 92 86 GLU B C 1
ATOM 3058 O O . GLU B 1 86 ? 8.57 -11.672 -28.969 1 92 86 GLU B O 1
ATOM 3063 N N . LYS B 1 87 ? 8.586 -9.883 -27.75 1 90.75 87 LYS B N 1
ATOM 3064 C CA . LYS B 1 87 ? 7.859 -9.117 -28.75 1 90.75 87 LYS B CA 1
ATOM 3065 C C . LYS B 1 87 ? 8.805 -8.531 -29.797 1 90.75 87 LYS B C 1
ATOM 3067 O O . LYS B 1 87 ? 8.477 -8.461 -30.969 1 90.75 87 LYS B O 1
ATOM 3072 N N . PHE B 1 88 ? 10.016 -8.109 -29.328 1 92.81 88 PHE B N 1
ATOM 3073 C CA . PHE B 1 88 ? 10.93 -7.43 -30.234 1 92.81 88 PHE B CA 1
ATOM 3074 C C . PHE B 1 88 ? 12.109 -8.328 -30.594 1 92.81 88 PHE B C 1
ATOM 3076 O O . PHE B 1 88 ? 12.992 -7.93 -31.359 1 92.81 88 PHE B O 1
ATOM 3083 N N . ASN B 1 89 ? 12.211 -9.508 -30.047 1 92.06 89 ASN B N 1
ATOM 3084 C CA . ASN B 1 89 ? 13.242 -10.508 -30.328 1 92.06 89 ASN B CA 1
ATOM 3085 C C . ASN B 1 89 ? 14.641 -9.969 -30.047 1 92.06 89 ASN B C 1
ATOM 3087 O O . ASN B 1 89 ? 15.562 -10.195 -30.812 1 92.06 89 ASN B O 1
ATOM 3091 N N . VAL B 1 90 ? 14.688 -9.141 -29 1 91.88 90 VAL B N 1
ATOM 3092 C CA . VAL B 1 90 ? 15.992 -8.625 -28.609 1 91.88 90 VAL B CA 1
ATOM 3093 C C . VAL B 1 90 ? 16.734 -9.672 -27.766 1 91.88 90 VAL B C 1
ATOM 3095 O O . VAL B 1 90 ? 16.219 -10.125 -26.75 1 91.88 90 VAL B O 1
ATOM 3098 N N . SER B 1 91 ? 17.859 -10.125 -28.25 1 88.25 91 SER B N 1
ATOM 3099 C CA . SER B 1 91 ? 18.625 -11.141 -27.531 1 88.25 91 SER B CA 1
ATOM 3100 C C . SER B 1 91 ? 19.875 -10.547 -26.906 1 88.25 91 SER B C 1
ATOM 3102 O O . SER B 1 91 ? 20.484 -11.148 -26.016 1 88.25 91 SER B O 1
ATOM 3104 N N . ASN B 1 92 ? 20.219 -9.32 -27.344 1 93.75 92 ASN B N 1
ATOM 3105 C CA . ASN B 1 92 ? 21.438 -8.688 -26.828 1 93.75 92 ASN B CA 1
ATOM 3106 C C . ASN B 1 92 ? 21.281 -8.305 -25.359 1 93.75 92 ASN B C 1
ATOM 3108 O O . ASN B 1 92 ? 20.406 -7.508 -25 1 93.75 92 ASN B O 1
ATOM 3112 N N . PRO B 1 93 ? 22.125 -8.82 -24.531 1 94.69 93 PRO B N 1
ATOM 3113 C CA . PRO B 1 93 ? 22.016 -8.586 -23.094 1 94.69 93 PRO B CA 1
ATOM 3114 C C . PRO B 1 93 ? 22.219 -7.121 -22.719 1 94.69 93 PRO B C 1
ATOM 3116 O O . PRO B 1 93 ? 21.594 -6.621 -21.781 1 94.69 93 PRO B O 1
ATOM 3119 N N . ILE B 1 94 ? 23.062 -6.438 -23.422 1 95.19 94 ILE B N 1
ATOM 3120 C CA . ILE B 1 94 ? 23.344 -5.047 -23.094 1 95.19 94 ILE B CA 1
ATOM 3121 C C . ILE B 1 94 ? 22.094 -4.195 -23.312 1 95.19 94 ILE B C 1
ATOM 3123 O O . ILE B 1 94 ? 21.781 -3.324 -22.484 1 95.19 94 ILE B O 1
ATOM 3127 N N . ILE B 1 95 ? 21.375 -4.457 -24.375 1 95.94 95 ILE B N 1
ATOM 3128 C CA . ILE B 1 95 ? 20.172 -3.705 -24.672 1 95.94 95 ILE B CA 1
ATOM 3129 C C . ILE B 1 95 ? 19.094 -4.023 -23.641 1 95.94 95 ILE B C 1
ATOM 3131 O O . ILE B 1 95 ? 18.344 -3.135 -23.219 1 95.94 95 ILE B O 1
ATOM 3135 N N . LEU B 1 96 ? 19.016 -5.297 -23.281 1 96.31 96 LEU B N 1
ATOM 3136 C CA . LEU B 1 96 ? 18.047 -5.711 -22.266 1 96.31 96 LEU B CA 1
ATOM 3137 C C . LEU B 1 96 ? 18.328 -5.023 -20.938 1 96.31 96 LEU B C 1
ATOM 3139 O O . LEU B 1 96 ? 17.406 -4.488 -20.297 1 96.31 96 LEU B O 1
ATOM 3143 N N . ILE B 1 97 ? 19.594 -5.004 -20.578 1 96.5 97 ILE B N 1
ATOM 3144 C CA . ILE B 1 97 ? 20 -4.414 -19.297 1 96.5 97 ILE B CA 1
ATOM 3145 C C . ILE B 1 97 ? 19.766 -2.904 -19.344 1 96.5 97 ILE B C 1
ATOM 3147 O O . ILE B 1 97 ? 19.266 -2.32 -18.375 1 96.5 97 ILE B O 1
ATOM 3151 N N . LEU B 1 98 ? 20.078 -2.264 -20.438 1 96.75 98 LEU B N 1
ATOM 3152 C CA . LEU B 1 98 ? 19.875 -0.827 -20.578 1 96.75 98 LEU B CA 1
ATOM 3153 C C . LEU B 1 98 ? 18.391 -0.488 -20.531 1 96.75 98 LEU B C 1
ATOM 3155 O O . LEU B 1 98 ? 18 0.527 -19.938 1 96.75 98 LEU B O 1
ATOM 3159 N N . GLY B 1 99 ? 17.578 -1.368 -21.234 1 96.25 99 GLY B N 1
ATOM 3160 C CA . GLY B 1 99 ? 16.141 -1.171 -21.156 1 96.25 99 GLY B CA 1
ATOM 3161 C C . GLY B 1 99 ? 15.594 -1.273 -19.75 1 96.25 99 GLY B C 1
ATOM 3162 O O . GLY B 1 99 ? 14.727 -0.487 -19.344 1 96.25 99 GLY B O 1
ATOM 3163 N N . CYS B 1 100 ? 16.094 -2.221 -19.016 1 96.69 100 CYS B N 1
ATOM 3164 C CA . CYS B 1 100 ? 15.719 -2.42 -17.625 1 96.69 100 CYS B CA 1
ATOM 3165 C C . CYS B 1 100 ? 16.078 -1.203 -16.781 1 96.69 100 CYS B C 1
ATOM 3167 O O . CYS B 1 100 ? 15.242 -0.668 -16.062 1 96.69 100 CYS B O 1
ATOM 3169 N N . LEU B 1 101 ? 17.359 -0.719 -16.953 1 97.56 101 LEU B N 1
ATOM 3170 C CA . LEU B 1 101 ? 17.844 0.403 -16.156 1 97.56 101 LEU B CA 1
ATOM 3171 C C . LEU B 1 101 ? 17.109 1.686 -16.516 1 97.56 101 LEU B C 1
ATOM 3173 O O . LEU B 1 101 ? 16.734 2.455 -15.617 1 97.56 101 LEU B O 1
ATOM 3177 N N . LEU B 1 102 ? 16.812 1.893 -17.734 1 97.81 102 LEU B N 1
ATOM 3178 C CA . LEU B 1 102 ? 16.125 3.102 -18.188 1 97.81 102 LEU B CA 1
ATOM 3179 C C . LEU B 1 102 ? 14.672 3.104 -17.719 1 97.81 102 LEU B C 1
ATOM 3181 O O . LEU B 1 102 ? 14.133 4.156 -17.375 1 97.81 102 LEU B O 1
ATOM 3185 N N . THR B 1 103 ? 14.078 1.922 -17.75 1 97.69 103 THR B N 1
ATOM 3186 C CA . THR B 1 103 ? 12.695 1.825 -17.312 1 97.69 103 THR B CA 1
ATOM 3187 C C . THR B 1 103 ? 12.578 2.189 -15.836 1 97.69 103 THR B C 1
ATOM 3189 O O . THR B 1 103 ? 11.727 2.996 -15.453 1 97.69 103 THR B O 1
ATOM 3192 N N . GLY B 1 104 ? 13.438 1.549 -15.031 1 98 104 GLY B N 1
ATOM 3193 C CA . GLY B 1 104 ? 13.398 1.844 -13.609 1 98 104 GLY B CA 1
ATOM 3194 C C . GLY B 1 104 ? 13.68 3.301 -13.297 1 98 104 GLY B C 1
ATOM 3195 O O . GLY B 1 104 ? 12.977 3.914 -12.492 1 98 104 GLY B O 1
ATOM 3196 N N . MET B 1 105 ? 14.641 3.807 -13.969 1 97.81 105 MET B N 1
ATOM 3197 C CA . MET B 1 105 ? 15.008 5.203 -13.758 1 97.81 105 MET B CA 1
ATOM 3198 C C . MET B 1 105 ? 13.898 6.137 -14.227 1 97.81 105 MET B C 1
ATOM 3200 O O . MET B 1 105 ? 13.625 7.16 -13.602 1 97.81 105 MET B O 1
ATOM 3204 N N . ALA B 1 106 ? 13.289 5.82 -15.289 1 97.94 106 ALA B N 1
ATOM 3205 C CA . ALA B 1 106 ? 12.203 6.637 -15.82 1 97.94 106 ALA B CA 1
ATOM 3206 C C . ALA B 1 106 ? 11.023 6.684 -14.859 1 97.94 106 ALA B C 1
ATOM 3208 O O . ALA B 1 106 ? 10.445 7.746 -14.625 1 97.94 106 ALA B O 1
ATOM 3209 N N . VAL B 1 107 ? 10.703 5.559 -14.352 1 97.31 107 VAL B N 1
ATOM 3210 C CA . VAL B 1 107 ? 9.602 5.496 -13.391 1 97.31 107 VAL B CA 1
ATOM 3211 C C . VAL B 1 107 ? 9.938 6.336 -12.164 1 97.31 107 VAL B C 1
ATOM 3213 O O . VAL B 1 107 ? 9.094 7.078 -11.656 1 97.31 107 VAL B O 1
ATOM 3216 N N . GLY B 1 108 ? 11.164 6.152 -11.719 1 97.12 108 GLY B N 1
ATOM 3217 C CA . GLY B 1 108 ? 11.586 6.98 -10.602 1 97.12 108 GLY B CA 1
ATOM 3218 C C . GLY B 1 108 ? 11.531 8.469 -10.898 1 97.12 108 GLY B C 1
ATOM 3219 O O . GLY B 1 108 ? 11.078 9.25 -10.062 1 97.12 108 GLY B O 1
ATOM 3220 N N . CYS B 1 109 ? 11.906 8.805 -12.047 1 97.12 109 CYS B N 1
ATOM 3221 C CA . CYS B 1 109 ? 11.867 10.203 -12.469 1 97.12 109 CYS B CA 1
ATOM 3222 C C . CYS B 1 109 ? 10.43 10.711 -12.531 1 97.12 109 CYS B C 1
ATOM 3224 O O . CYS B 1 109 ? 10.148 11.836 -12.109 1 97.12 109 CYS B O 1
ATOM 3226 N N . ILE B 1 110 ? 9.609 9.945 -13.016 1 95.88 110 ILE B N 1
ATOM 3227 C CA . ILE B 1 110 ? 8.203 10.32 -13.102 1 95.88 110 ILE B CA 1
ATOM 3228 C C . ILE B 1 110 ? 7.637 10.523 -11.695 1 95.88 110 ILE B C 1
ATOM 3230 O O . ILE B 1 110 ? 6.895 11.484 -11.453 1 95.88 110 ILE B O 1
ATOM 3234 N N . ASN B 1 111 ? 7.961 9.633 -10.812 1 94.75 111 ASN B N 1
ATOM 3235 C CA . ASN B 1 111 ? 7.523 9.789 -9.43 1 94.75 111 ASN B CA 1
ATOM 3236 C C . ASN B 1 111 ? 8.016 11.109 -8.828 1 94.75 111 ASN B C 1
ATOM 3238 O O . ASN B 1 111 ? 7.258 11.805 -8.148 1 94.75 111 ASN B O 1
ATOM 3242 N N . GLY B 1 112 ? 9.289 11.359 -9.117 1 94.12 112 GLY B N 1
ATOM 3243 C CA . GLY B 1 112 ? 9.828 12.633 -8.648 1 94.12 112 GLY B CA 1
ATOM 3244 C C . GLY B 1 112 ? 9.109 13.836 -9.234 1 94.12 112 GLY B C 1
ATOM 3245 O O . GLY B 1 112 ? 8.82 14.797 -8.523 1 94.12 112 GLY B O 1
ATOM 3246 N N . LEU B 1 113 ? 8.773 13.773 -10.43 1 93.5 113 LEU B N 1
ATOM 3247 C CA . LEU B 1 113 ? 8.094 14.875 -11.117 1 93.5 113 LEU B CA 1
ATOM 3248 C C . LEU B 1 113 ? 6.664 15.031 -10.617 1 93.5 113 LEU B C 1
ATOM 3250 O O . LEU B 1 113 ? 6.18 16.156 -10.461 1 93.5 113 LEU B O 1
ATOM 3254 N N . LEU B 1 114 ? 6.047 13.945 -10.438 1 89.62 114 LEU B N 1
ATOM 3255 C CA . LEU B 1 114 ? 4.68 13.992 -9.93 1 89.62 114 LEU B CA 1
ATOM 3256 C C . LEU B 1 114 ? 4.637 14.648 -8.555 1 89.62 114 LEU B C 1
ATOM 3258 O O . LEU B 1 114 ? 3.738 15.445 -8.273 1 89.62 114 LEU B O 1
ATOM 3262 N N . LEU B 1 115 ? 5.562 14.297 -7.789 1 87.56 115 LEU B N 1
ATOM 3263 C CA . LEU B 1 115 ? 5.617 14.812 -6.43 1 87.56 115 LEU B CA 1
ATOM 3264 C C . LEU B 1 115 ? 5.906 16.312 -6.434 1 87.56 115 LEU B C 1
ATOM 3266 O O . LEU B 1 115 ? 5.297 17.062 -5.676 1 87.56 115 LEU B O 1
ATOM 3270 N N . THR B 1 116 ? 6.777 16.781 -7.273 1 87.5 116 THR B N 1
ATOM 3271 C CA . THR B 1 116 ? 7.289 18.141 -7.188 1 87.5 116 THR B CA 1
ATOM 3272 C C . THR B 1 116 ? 6.5 19.078 -8.109 1 87.5 116 THR B C 1
ATOM 3274 O O . THR B 1 116 ? 6.121 20.172 -7.707 1 87.5 116 THR B O 1
ATOM 3277 N N . LYS B 1 117 ? 6.285 18.625 -9.25 1 83.69 117 LYS B N 1
ATOM 3278 C CA . LYS B 1 117 ? 5.648 19.516 -10.219 1 83.69 117 LYS B CA 1
ATOM 3279 C C . LYS B 1 117 ? 4.137 19.547 -10.016 1 83.69 117 LYS B C 1
ATOM 3281 O O . LYS B 1 117 ? 3.51 20.594 -10.172 1 83.69 117 LYS B O 1
ATOM 3286 N N . LEU B 1 118 ? 3.662 18.438 -9.57 1 77.56 118 LEU B N 1
ATOM 3287 C CA . LEU B 1 118 ? 2.217 18.406 -9.367 1 77.56 118 LEU B CA 1
ATOM 3288 C C . LEU B 1 118 ? 1.859 18.734 -7.922 1 77.56 118 LEU B C 1
ATOM 3290 O O . LEU B 1 118 ? 0.684 18.906 -7.594 1 77.56 118 LEU B O 1
ATOM 3294 N N . ARG B 1 119 ? 2.91 18.828 -7.09 1 77.5 119 ARG B N 1
ATOM 3295 C CA . ARG B 1 119 ? 2.787 19.234 -5.699 1 77.5 119 ARG B CA 1
ATOM 3296 C C . ARG B 1 119 ? 1.807 18.344 -4.945 1 77.5 119 ARG B C 1
ATOM 3298 O O . ARG B 1 119 ? 0.931 18.844 -4.23 1 77.5 119 ARG B O 1
ATOM 3305 N N . LEU B 1 120 ? 1.928 17.125 -5.266 1 75 120 LEU B N 1
ATOM 3306 C CA . LEU B 1 120 ? 1.035 16.203 -4.574 1 75 120 LEU B CA 1
ATOM 3307 C C . LEU B 1 120 ? 1.338 16.172 -3.082 1 75 120 LEU B C 1
ATOM 3309 O O . LEU B 1 120 ? 2.504 16.188 -2.68 1 75 120 LEU B O 1
ATOM 3313 N N . PRO B 1 121 ? 0.331 16.422 -2.281 1 62.5 121 PRO B N 1
ATOM 3314 C CA . PRO B 1 121 ? 0.553 16.625 -0.848 1 62.5 121 PRO B CA 1
ATOM 3315 C C . PRO B 1 121 ? 1.237 15.422 -0.184 1 62.5 121 PRO B C 1
ATOM 3317 O O . PRO B 1 121 ? 2.059 15.602 0.72 1 62.5 121 PRO B O 1
ATOM 3320 N N . HIS B 1 122 ? 0.763 14.289 -0.505 1 70.19 122 HIS B N 1
ATOM 3321 C CA . HIS B 1 122 ? 1.3 13.125 0.192 1 70.19 122 HIS B CA 1
ATOM 3322 C C . HIS B 1 122 ? 1.991 12.172 -0.777 1 70.19 122 HIS B C 1
ATOM 3324 O O . HIS B 1 122 ? 1.34 11.578 -1.636 1 70.19 122 HIS B O 1
ATOM 3330 N N . PRO B 1 123 ? 3.381 12.188 -0.56 1 71.81 123 PRO B N 1
ATOM 3331 C CA . PRO B 1 123 ? 4.129 11.312 -1.46 1 71.81 123 PRO B CA 1
ATOM 3332 C C . PRO B 1 123 ? 3.553 9.898 -1.518 1 71.81 123 PRO B C 1
ATOM 3334 O O . PRO B 1 123 ? 3.646 9.227 -2.551 1 71.81 123 PRO B O 1
ATOM 3337 N N . PHE B 1 124 ? 2.846 9.594 -0.524 1 77.06 124 PHE B N 1
ATOM 3338 C CA . PHE B 1 124 ? 2.373 8.219 -0.439 1 77.06 124 PHE B CA 1
ATOM 3339 C C . PHE B 1 124 ? 1.276 7.957 -1.465 1 77.06 124 PHE B C 1
ATOM 3341 O O . PHE B 1 124 ? 1.199 6.867 -2.037 1 77.06 124 PHE B O 1
ATOM 3348 N N . VAL B 1 125 ? 0.463 8.906 -1.706 1 77.88 125 VAL B N 1
ATOM 3349 C CA . VAL B 1 125 ? -0.697 8.719 -2.57 1 77.88 125 VAL B CA 1
ATOM 3350 C C . VAL B 1 125 ? -0.243 8.578 -4.02 1 77.88 125 VAL B C 1
ATOM 3352 O O . VAL B 1 125 ? -0.747 7.727 -4.758 1 77.88 125 VAL B O 1
ATOM 3355 N N . SER B 1 126 ? 0.684 9.453 -4.363 1 83.56 126 SER B N 1
ATOM 3356 C CA . SER B 1 126 ? 1.178 9.414 -5.738 1 83.56 126 SER B CA 1
ATOM 3357 C C . SER B 1 126 ? 1.899 8.102 -6.031 1 83.56 126 SER B C 1
ATOM 3359 O O . SER B 1 126 ? 1.695 7.5 -7.086 1 83.56 126 SER B O 1
ATOM 3361 N N . THR B 1 127 ? 2.633 7.676 -5.059 1 89.31 127 THR B N 1
ATOM 3362 C CA . THR B 1 127 ? 3.422 6.477 -5.309 1 89.31 127 THR B CA 1
ATOM 3363 C C . THR B 1 127 ? 2.57 5.223 -5.125 1 89.31 127 THR B C 1
ATOM 3365 O O . THR B 1 127 ? 2.873 4.172 -5.695 1 89.31 127 THR B O 1
ATOM 3368 N N . LEU B 1 128 ? 1.524 5.371 -4.371 1 86.12 128 LEU B N 1
ATOM 3369 C CA . LEU B 1 128 ? 0.562 4.281 -4.285 1 86.12 128 LEU B CA 1
ATOM 3370 C C . LEU B 1 128 ? -0.168 4.094 -5.609 1 86.12 128 LEU B C 1
ATOM 3372 O O . LEU B 1 128 ? -0.335 2.965 -6.078 1 86.12 128 LEU B O 1
ATOM 3376 N N . GLY B 1 129 ? -0.645 5.227 -6.105 1 87 129 GLY B N 1
ATOM 3377 C CA . GLY B 1 129 ? -1.241 5.168 -7.43 1 87 129 GLY B CA 1
ATOM 3378 C C . GLY B 1 129 ? -0.303 4.605 -8.484 1 87 129 GLY B C 1
ATOM 3379 O O . GLY B 1 129 ? -0.714 3.805 -9.328 1 87 129 GLY B O 1
ATOM 3380 N N . MET B 1 130 ? 0.925 5.039 -8.367 1 91.12 130 MET B N 1
ATOM 3381 C CA . MET B 1 130 ? 1.925 4.555 -9.312 1 91.12 130 MET B CA 1
ATOM 3382 C C . MET B 1 130 ? 2.158 3.057 -9.141 1 91.12 130 MET B C 1
ATOM 3384 O O . MET B 1 130 ? 2.393 2.342 -10.117 1 91.12 130 MET B O 1
ATOM 3388 N N . LYS B 1 131 ? 2.158 2.639 -7.918 1 90.75 131 LYS B N 1
ATOM 3389 C CA . LYS B 1 131 ? 2.283 1.204 -7.68 1 90.75 131 LYS B CA 1
ATOM 3390 C C . LYS B 1 131 ? 1.229 0.422 -8.453 1 90.75 131 LYS B C 1
ATOM 3392 O O . LYS B 1 131 ? 1.541 -0.583 -9.102 1 90.75 131 LYS B O 1
ATOM 3397 N N . ASN B 1 132 ? 0.008 0.937 -8.43 1 87.5 132 ASN B N 1
ATOM 3398 C CA . ASN B 1 132 ? -1.071 0.285 -9.164 1 87.5 132 ASN B CA 1
ATOM 3399 C C . ASN B 1 132 ? -0.826 0.323 -10.672 1 87.5 132 ASN B C 1
ATOM 3401 O O . ASN B 1 132 ? -1.013 -0.682 -11.359 1 87.5 132 ASN B O 1
ATOM 3405 N N . VAL B 1 133 ? -0.406 1.4 -11.086 1 90.12 133 VAL B N 1
ATOM 3406 C CA . VAL B 1 133 ? -0.135 1.567 -12.508 1 90.12 133 VAL B CA 1
ATOM 3407 C C . VAL B 1 133 ? 0.958 0.594 -12.945 1 90.12 133 VAL B C 1
ATOM 3409 O O . VAL B 1 133 ? 0.83 -0.072 -13.977 1 90.12 133 VAL B O 1
ATOM 3412 N N . LEU B 1 134 ? 1.947 0.542 -12.133 1 93.75 134 LEU B N 1
ATOM 3413 C CA . LEU B 1 134 ? 3.084 -0.303 -12.484 1 93.75 134 LEU B CA 1
ATOM 3414 C C . LEU B 1 134 ? 2.705 -1.778 -12.414 1 93.75 134 LEU B C 1
ATOM 3416 O O . LEU B 1 134 ? 3.195 -2.588 -13.203 1 93.75 134 LEU B O 1
ATOM 3420 N N . CYS B 1 135 ? 1.921 -2.143 -11.445 1 89.56 135 CYS B N 1
ATOM 3421 C CA . CYS B 1 135 ? 1.416 -3.51 -11.383 1 89.56 135 CYS B CA 1
ATOM 3422 C C . CYS B 1 135 ? 0.663 -3.871 -12.656 1 89.56 135 CYS B C 1
ATOM 3424 O O . CYS B 1 135 ? 0.892 -4.934 -13.242 1 89.56 135 CYS B O 1
ATOM 3426 N N . GLY B 1 136 ? -0.201 -2.992 -13.078 1 87.69 136 GLY B N 1
ATOM 3427 C CA . GLY B 1 136 ? -0.938 -3.211 -14.312 1 87.69 136 GLY B CA 1
ATOM 3428 C C . GLY B 1 136 ? -0.045 -3.258 -15.539 1 87.69 136 GLY B C 1
ATOM 3429 O O . GLY B 1 136 ? -0.228 -4.105 -16.422 1 87.69 136 GLY B O 1
ATOM 3430 N N . LEU B 1 137 ? 0.922 -2.389 -15.578 1 91.62 137 LEU B N 1
ATOM 3431 C CA . LEU B 1 137 ? 1.833 -2.33 -16.719 1 91.62 137 LEU B CA 1
ATOM 3432 C C . LEU B 1 137 ? 2.686 -3.592 -16.797 1 91.62 137 LEU B C 1
ATOM 3434 O O . LEU B 1 137 ? 3 -4.066 -17.891 1 91.62 137 LEU B O 1
ATOM 3438 N N . ALA B 1 138 ? 3.139 -4.062 -15.617 1 92.38 138 ALA B N 1
ATOM 3439 C CA . ALA B 1 138 ? 3.916 -5.301 -15.594 1 92.38 138 ALA B CA 1
ATOM 3440 C C . ALA B 1 138 ? 3.131 -6.453 -16.219 1 92.38 138 ALA B C 1
ATOM 3442 O O . ALA B 1 138 ? 3.682 -7.234 -17 1 92.38 138 ALA B O 1
ATOM 3443 N N . LEU B 1 139 ? 1.897 -6.488 -15.906 1 88.19 139 LEU B N 1
ATOM 3444 C CA . LEU B 1 139 ? 1.034 -7.527 -16.469 1 88.19 139 LEU B CA 1
ATOM 3445 C C . LEU B 1 139 ? 0.794 -7.297 -17.953 1 88.19 139 LEU B C 1
ATOM 3447 O O . LEU B 1 139 ? 0.827 -8.242 -18.75 1 88.19 139 LEU B O 1
ATOM 3451 N N . LEU B 1 140 ? 0.665 -6.09 -18.359 1 86.25 140 LEU B N 1
ATOM 3452 C CA . LEU B 1 140 ? 0.308 -5.73 -19.719 1 86.25 140 LEU B CA 1
ATOM 3453 C C . LEU B 1 140 ? 1.471 -5.996 -20.672 1 86.25 140 LEU B C 1
ATOM 3455 O O . LEU B 1 140 ? 1.27 -6.5 -21.781 1 86.25 140 LEU B O 1
ATOM 3459 N N . VAL B 1 141 ? 2.65 -5.688 -20.266 1 89.62 141 VAL B N 1
ATOM 3460 C CA . VAL B 1 141 ? 3.797 -5.711 -21.172 1 89.62 141 VAL B CA 1
ATOM 3461 C C . VAL B 1 141 ? 4.125 -7.152 -21.547 1 89.62 141 VAL B C 1
ATOM 3463 O O . VAL B 1 141 ? 4.625 -7.414 -22.641 1 89.62 141 VAL B O 1
ATOM 3466 N N . VAL B 1 142 ? 3.838 -8.117 -20.641 1 90.38 142 VAL B N 1
ATOM 3467 C CA . VAL B 1 142 ? 4.156 -9.508 -20.938 1 90.38 142 VAL B CA 1
ATOM 3468 C C . VAL B 1 142 ? 2.867 -10.305 -21.109 1 90.38 142 VAL B C 1
ATOM 3470 O O . VAL B 1 142 ? 2.883 -11.539 -21.031 1 90.38 142 VAL B O 1
ATOM 3473 N N . ALA B 1 143 ? 1.755 -9.633 -21.266 1 84.69 143 ALA B N 1
ATOM 3474 C CA . ALA B 1 143 ? 0.457 -10.266 -21.484 1 84.69 143 ALA B CA 1
ATOM 3475 C C . ALA B 1 143 ? 0.136 -11.273 -20.391 1 84.69 143 ALA B C 1
ATOM 3477 O O . ALA B 1 143 ? -0.295 -12.391 -20.672 1 84.69 143 ALA B O 1
ATOM 3478 N N . THR B 1 144 ? 0.547 -10.969 -19.188 1 80.5 144 THR B N 1
ATOM 3479 C CA . THR B 1 144 ? 0.22 -11.719 -17.984 1 80.5 144 THR B CA 1
ATOM 3480 C C . THR B 1 144 ? 0.924 -13.07 -17.984 1 80.5 144 THR B C 1
ATOM 3482 O O . THR B 1 144 ? 0.519 -13.984 -17.25 1 80.5 144 THR B O 1
ATOM 3485 N N . LYS B 1 145 ? 1.896 -13.195 -18.766 1 88.94 145 LYS B N 1
ATOM 3486 C CA . LYS B 1 145 ? 2.643 -14.453 -18.812 1 88.94 145 LYS B CA 1
ATOM 3487 C C . LYS B 1 145 ? 3.998 -14.312 -18.125 1 88.94 145 LYS B C 1
ATOM 3489 O O . LYS B 1 145 ? 4.57 -13.219 -18.078 1 88.94 145 LYS B O 1
ATOM 3494 N N . THR B 1 146 ? 4.41 -15.391 -17.562 1 91.62 146 THR B N 1
ATOM 3495 C CA . THR B 1 146 ? 5.766 -15.469 -17.031 1 91.62 146 THR B CA 1
ATOM 3496 C C . THR B 1 146 ? 6.773 -15.719 -18.156 1 91.62 146 THR B C 1
ATOM 3498 O O . THR B 1 146 ? 6.598 -16.625 -18.953 1 91.62 146 THR B O 1
ATOM 3501 N N . VAL B 1 147 ? 7.754 -14.844 -18.219 1 92.62 147 VAL B N 1
ATOM 3502 C CA . VAL B 1 147 ? 8.742 -14.93 -19.297 1 92.62 147 VAL B CA 1
ATOM 3503 C C . VAL B 1 147 ? 10.055 -15.469 -18.734 1 92.62 147 VAL B C 1
ATOM 3505 O O . VAL B 1 147 ? 10.531 -15.016 -17.688 1 92.62 147 VAL B O 1
ATOM 3508 N N . GLY B 1 148 ? 10.539 -16.453 -19.438 1 93.38 148 GLY B N 1
ATOM 3509 C CA . GLY B 1 148 ? 11.812 -17.047 -19.031 1 93.38 148 GLY B CA 1
ATOM 3510 C C . GLY B 1 148 ? 12.844 -17.031 -20.141 1 93.38 148 GLY B C 1
ATOM 3511 O O . GLY B 1 148 ? 12.828 -16.156 -21.016 1 93.38 148 GLY B O 1
ATOM 3512 N N . ASN B 1 149 ? 13.922 -17.781 -19.969 1 90.31 149 ASN B N 1
ATOM 3513 C CA . ASN B 1 149 ? 14.977 -18.016 -20.938 1 90.31 149 ASN B CA 1
ATOM 3514 C C . ASN B 1 149 ? 15.766 -16.734 -21.234 1 90.31 149 ASN B C 1
ATOM 3516 O O . ASN B 1 149 ? 16 -16.391 -22.391 1 90.31 149 ASN B O 1
ATOM 3520 N N . PHE B 1 150 ? 16.094 -16.078 -20.234 1 92.69 150 PHE B N 1
ATOM 3521 C CA . PHE B 1 150 ? 16.922 -14.898 -20.375 1 92.69 150 PHE B CA 1
ATOM 3522 C C . PHE B 1 150 ? 18.375 -15.289 -20.672 1 92.69 150 PHE B C 1
ATOM 3524 O O . PHE B 1 150 ? 18.828 -16.359 -20.266 1 92.69 150 PHE B O 1
ATOM 3531 N N . PRO B 1 151 ? 19 -14.438 -21.453 1 92.06 151 PRO B N 1
ATOM 3532 C CA . PRO B 1 151 ? 20.422 -14.719 -21.703 1 92.06 151 PRO B CA 1
ATOM 3533 C C . PRO B 1 151 ? 21.234 -14.773 -20.406 1 92.06 151 PRO B C 1
ATOM 3535 O O . PRO B 1 151 ? 20.906 -14.102 -19.422 1 92.06 151 PRO B O 1
ATOM 3538 N N . SER B 1 152 ? 22.312 -15.492 -20.453 1 90.19 152 SER B N 1
ATOM 3539 C CA . SER B 1 152 ? 23.156 -15.734 -19.281 1 90.19 152 SER B CA 1
ATOM 3540 C C . SER B 1 152 ? 23.734 -14.438 -18.734 1 90.19 152 SER B C 1
ATOM 3542 O O . SER B 1 152 ? 23.906 -14.289 -17.531 1 90.19 152 SER B O 1
ATOM 3544 N N . ALA B 1 153 ? 23.984 -13.531 -19.609 1 89.81 153 ALA B N 1
ATOM 3545 C CA . ALA B 1 153 ? 24.562 -12.258 -19.188 1 89.81 153 ALA B CA 1
ATOM 3546 C C . ALA B 1 153 ? 23.594 -11.477 -18.312 1 89.81 153 ALA B C 1
ATOM 3548 O O . ALA B 1 153 ? 24.016 -10.758 -17.391 1 89.81 153 ALA B O 1
ATOM 3549 N N . VAL B 1 154 ? 22.359 -11.68 -18.609 1 90.06 154 VAL B N 1
ATOM 3550 C CA . VAL B 1 154 ? 21.328 -10.984 -17.844 1 90.06 154 VAL B CA 1
ATOM 3551 C C . VAL B 1 154 ? 21.141 -11.664 -16.5 1 90.06 154 VAL B C 1
ATOM 3553 O O . VAL B 1 154 ? 20.953 -10.984 -15.477 1 90.06 154 VAL B O 1
ATOM 3556 N N . THR B 1 155 ? 21.25 -12.977 -16.531 1 88.38 155 THR B N 1
ATOM 3557 C CA . THR B 1 155 ? 20.969 -13.727 -15.305 1 88.38 155 THR B CA 1
ATOM 3558 C C . THR B 1 155 ? 22.219 -13.836 -14.438 1 88.38 155 THR B C 1
ATOM 3560 O O . THR B 1 155 ? 22.156 -14.266 -13.289 1 88.38 155 THR B O 1
ATOM 3563 N N . TRP B 1 156 ? 23.281 -13.375 -14.953 1 87.38 156 TRP B N 1
ATOM 3564 C CA . TRP B 1 156 ? 24.578 -13.547 -14.289 1 87.38 156 TRP B CA 1
ATOM 3565 C C . TRP B 1 156 ? 24.578 -12.844 -12.93 1 87.38 156 TRP B C 1
ATOM 3567 O O . TRP B 1 156 ? 25.062 -13.406 -11.945 1 87.38 156 TRP B O 1
ATOM 3577 N N . LEU B 1 157 ? 24.047 -11.734 -12.852 1 83.69 157 LEU B N 1
ATOM 3578 C CA . LEU B 1 157 ? 24.078 -10.93 -11.633 1 83.69 157 LEU B CA 1
ATOM 3579 C C . LEU B 1 157 ? 23.359 -11.641 -10.492 1 83.69 157 LEU B C 1
ATOM 3581 O O . LEU B 1 157 ? 23.797 -11.578 -9.336 1 83.69 157 LEU B O 1
ATOM 3585 N N . GLY B 1 158 ? 22.312 -12.312 -10.812 1 83.06 158 GLY B N 1
ATOM 3586 C CA . GLY B 1 158 ? 21.516 -12.938 -9.766 1 83.06 158 GLY B CA 1
ATOM 3587 C C . GLY B 1 158 ? 21.875 -14.391 -9.531 1 83.06 158 GLY B C 1
ATOM 3588 O O . GLY B 1 158 ? 21.562 -14.953 -8.477 1 83.06 158 GLY B O 1
ATOM 3589 N N . SER B 1 159 ? 22.562 -15.023 -10.484 1 82.94 159 SER B N 1
ATOM 3590 C CA . SER B 1 159 ? 22.75 -16.469 -10.398 1 82.94 159 SER B CA 1
ATOM 3591 C C . SER B 1 159 ? 24.203 -16.812 -10.125 1 82.94 159 SER B C 1
ATOM 3593 O O . SER B 1 159 ? 24.5 -17.906 -9.633 1 82.94 159 SER B O 1
ATOM 3595 N N . SER B 1 160 ? 25.031 -15.93 -10.32 1 83 160 SER B N 1
ATOM 3596 C CA . SER B 1 160 ? 26.453 -16.266 -10.273 1 83 160 SER B CA 1
ATOM 3597 C C . SER B 1 160 ? 26.984 -16.203 -8.844 1 83 160 SER B C 1
ATOM 3599 O O . SER B 1 160 ? 26.5 -15.406 -8.031 1 83 160 SER B O 1
ATOM 3601 N N . ASN B 1 161 ? 27.859 -17.188 -8.562 1 85.12 161 ASN B N 1
ATOM 3602 C CA . ASN B 1 161 ? 28.578 -17.234 -7.293 1 85.12 161 ASN B CA 1
ATOM 3603 C C . ASN B 1 161 ? 30.094 -17.141 -7.5 1 85.12 161 ASN B C 1
ATOM 3605 O O . ASN B 1 161 ? 30.609 -17.609 -8.508 1 85.12 161 ASN B O 1
ATOM 3609 N N . ILE B 1 162 ? 30.625 -16.422 -6.68 1 81.56 162 ILE B N 1
ATOM 3610 C CA . ILE B 1 162 ? 32.062 -16.312 -6.766 1 81.56 162 ILE B CA 1
ATOM 3611 C C . ILE B 1 162 ? 32.719 -17.109 -5.637 1 81.56 162 ILE B C 1
ATOM 3613 O O . ILE B 1 162 ? 32.125 -17.266 -4.562 1 81.56 162 ILE B O 1
ATOM 3617 N N . PHE B 1 163 ? 33.906 -17.656 -5.863 1 77.75 163 PHE B N 1
ATOM 3618 C CA . PHE B 1 163 ? 34.719 -18.406 -4.902 1 77.75 163 PHE B CA 1
ATOM 3619 C C . PHE B 1 163 ? 34.062 -19.734 -4.559 1 77.75 163 PHE B C 1
ATOM 3621 O O . PHE B 1 163 ? 33.875 -20.062 -3.385 1 77.75 163 PHE B O 1
ATOM 3628 N N . GLN B 1 164 ? 33.531 -20.312 -5.633 1 75.19 164 GLN B N 1
ATOM 3629 C CA . GLN B 1 164 ? 32.906 -21.625 -5.457 1 75.19 164 GLN B CA 1
ATOM 3630 C C . GLN B 1 164 ? 33.938 -22.703 -5.164 1 75.19 164 GLN B C 1
ATOM 3632 O O . GLN B 1 164 ? 35 -22.734 -5.777 1 75.19 164 GLN B O 1
ATOM 3637 N N . SER B 1 165 ? 33.844 -23.172 -3.992 1 68.75 165 SER B N 1
ATOM 3638 C CA . SER B 1 165 ? 34.688 -24.312 -3.666 1 68.75 165 SER B CA 1
ATOM 3639 C C . SER B 1 165 ? 33.875 -25.578 -3.514 1 68.75 165 SER B C 1
ATOM 3641 O O . SER B 1 165 ? 32.625 -25.547 -3.586 1 68.75 165 SER B O 1
ATOM 3643 N N . THR B 1 166 ? 34.562 -26.75 -3.561 1 64.5 166 THR B N 1
ATOM 3644 C CA . THR B 1 166 ? 33.906 -28.062 -3.502 1 64.5 166 THR B CA 1
ATOM 3645 C C . THR B 1 166 ? 32.906 -28.109 -2.369 1 64.5 166 THR B C 1
ATOM 3647 O O . THR B 1 166 ? 31.828 -28.719 -2.51 1 64.5 166 THR B O 1
ATOM 3650 N N . ASN B 1 167 ? 33.125 -27.438 -1.254 1 64.62 167 ASN B N 1
ATOM 3651 C CA . ASN B 1 167 ? 32.25 -27.516 -0.099 1 64.62 167 ASN B CA 1
ATOM 3652 C C . ASN B 1 167 ? 31.516 -26.188 0.151 1 64.62 167 ASN B C 1
ATOM 3654 O O . ASN B 1 167 ? 30.812 -26.031 1.151 1 64.62 167 ASN B O 1
ATOM 3658 N N . PHE B 1 168 ? 31.812 -25.234 -0.914 1 72.69 168 PHE B N 1
ATOM 3659 C CA . PHE B 1 168 ? 31.266 -23.891 -0.694 1 72.69 168 PHE B CA 1
ATOM 3660 C C . PHE B 1 168 ? 30.609 -23.359 -1.958 1 72.69 168 PHE B C 1
ATOM 3662 O O . PHE B 1 168 ? 31.234 -23.297 -3.016 1 72.69 168 PHE B O 1
ATOM 3669 N N . ALA B 1 169 ? 29.266 -23.328 -1.984 1 70.81 169 ALA B N 1
ATOM 3670 C CA . ALA B 1 169 ? 28.484 -22.844 -3.121 1 70.81 169 ALA B CA 1
ATOM 3671 C C . ALA B 1 169 ? 28.969 -21.469 -3.562 1 70.81 169 ALA B C 1
ATOM 3673 O O . ALA B 1 169 ? 28.703 -21.047 -4.695 1 70.81 169 ALA B O 1
ATOM 3674 N N . GLY B 1 170 ? 29.844 -20.766 -2.809 1 79.56 170 GLY B N 1
ATOM 3675 C CA . GLY B 1 170 ? 30.391 -19.469 -3.176 1 79.56 170 GLY B CA 1
ATOM 3676 C C . GLY B 1 170 ? 29.531 -18.297 -2.713 1 79.56 170 GLY B C 1
ATOM 3677 O O . GLY B 1 170 ? 28.406 -18.5 -2.248 1 79.56 170 GLY B O 1
ATOM 3678 N N . ILE B 1 171 ? 30.125 -17.172 -2.723 1 84.94 171 ILE B N 1
ATOM 3679 C CA . ILE B 1 171 ? 29.438 -15.945 -2.338 1 84.94 171 ILE B CA 1
ATOM 3680 C C . ILE B 1 171 ? 28.656 -15.398 -3.525 1 84.94 171 ILE B C 1
ATOM 3682 O O . ILE B 1 171 ? 29.188 -15.242 -4.621 1 84.94 171 ILE B O 1
ATOM 3686 N N . PRO B 1 172 ? 27.391 -15.234 -3.273 1 90.25 172 PRO B N 1
ATOM 3687 C CA . PRO B 1 172 ? 26.578 -14.703 -4.371 1 90.25 172 PRO B CA 1
ATOM 3688 C C . PRO B 1 172 ? 27.078 -13.352 -4.871 1 90.25 172 PRO B C 1
ATOM 3690 O O . PRO B 1 172 ? 27.312 -12.445 -4.07 1 90.25 172 PRO B O 1
ATOM 3693 N N . VAL B 1 173 ? 27.25 -13.211 -6.133 1 90.25 173 VAL B N 1
ATOM 3694 C CA . VAL B 1 173 ? 27.734 -11.992 -6.77 1 90.25 173 VAL B CA 1
ATOM 3695 C C . VAL B 1 173 ? 26.781 -10.836 -6.48 1 90.25 173 VAL B C 1
ATOM 3697 O O . VAL B 1 173 ? 27.203 -9.688 -6.328 1 90.25 173 VAL B O 1
ATOM 3700 N N . CYS B 1 174 ? 25.516 -11.164 -6.402 1 92.5 174 CYS B N 1
ATOM 3701 C CA . CYS B 1 174 ? 24.516 -10.133 -6.164 1 92.5 174 CYS B CA 1
ATOM 3702 C C . CYS B 1 174 ? 24.75 -9.453 -4.82 1 92.5 174 CYS B C 1
ATOM 3704 O O . CYS B 1 174 ? 24.5 -8.25 -4.676 1 92.5 174 CYS B O 1
ATOM 3706 N N . PHE B 1 175 ? 25.172 -10.219 -3.877 1 92.75 175 PHE B N 1
ATOM 3707 C CA . PHE B 1 175 ? 25.422 -9.633 -2.566 1 92.75 175 PHE B CA 1
ATOM 3708 C C . PHE B 1 175 ? 26.641 -8.719 -2.611 1 92.75 175 PHE B C 1
ATOM 3710 O O . PHE B 1 175 ? 26.672 -7.68 -1.953 1 92.75 175 PHE B O 1
ATOM 3717 N N . LEU B 1 176 ? 27.641 -9.094 -3.322 1 92.38 176 LEU B N 1
ATOM 3718 C CA . LEU B 1 176 ? 28.812 -8.258 -3.488 1 92.38 176 LEU B CA 1
ATOM 3719 C C . LEU B 1 176 ? 28.453 -6.945 -4.176 1 92.38 176 LEU B C 1
ATOM 3721 O O . LEU B 1 176 ? 28.969 -5.887 -3.811 1 92.38 176 LEU B O 1
ATOM 3725 N N . VAL B 1 177 ? 27.609 -7.059 -5.133 1 93.19 177 VAL B N 1
ATOM 3726 C CA . VAL B 1 177 ? 27.141 -5.863 -5.828 1 93.19 177 VAL B CA 1
ATOM 3727 C C . VAL B 1 177 ? 26.391 -4.957 -4.859 1 93.19 177 VAL B C 1
ATOM 3729 O O . VAL B 1 177 ? 26.531 -3.732 -4.906 1 93.19 177 VAL B O 1
ATOM 3732 N N . LEU B 1 178 ? 25.578 -5.594 -4.039 1 95.31 178 LEU B N 1
ATOM 3733 C CA . LEU B 1 178 ? 24.875 -4.836 -3.008 1 95.31 178 LEU B CA 1
ATOM 3734 C C . LEU B 1 178 ? 25.859 -4.059 -2.139 1 95.31 178 LEU B C 1
ATOM 3736 O O . LEU B 1 178 ? 25.656 -2.873 -1.869 1 95.31 178 LEU B O 1
ATOM 3740 N N . LEU B 1 179 ? 26.953 -4.719 -1.729 1 95.56 179 LEU B N 1
ATOM 3741 C CA . LEU B 1 179 ? 27.938 -4.078 -0.874 1 95.56 179 LEU B CA 1
ATOM 3742 C C . LEU B 1 179 ? 28.609 -2.914 -1.597 1 95.56 179 LEU B C 1
ATOM 3744 O O . LEU B 1 179 ? 28.891 -1.88 -0.988 1 95.56 179 LEU B O 1
ATOM 3748 N N . VAL B 1 180 ? 28.859 -3.1 -2.822 1 96.12 180 VAL B N 1
ATOM 3749 C CA . VAL B 1 180 ? 29.484 -2.041 -3.615 1 96.12 180 VAL B CA 1
ATOM 3750 C C . VAL B 1 180 ? 28.562 -0.825 -3.66 1 96.12 180 VAL B C 1
ATOM 3752 O O . VAL B 1 180 ? 29 0.309 -3.475 1 96.12 180 VAL B O 1
ATOM 3755 N N . PHE B 1 181 ? 27.297 -1.075 -3.895 1 96.31 181 PHE B N 1
ATOM 3756 C CA . PHE B 1 181 ? 26.344 0.025 -3.943 1 96.31 181 PHE B CA 1
ATOM 3757 C C . PHE B 1 181 ? 26.203 0.675 -2.572 1 96.31 181 PHE B C 1
ATOM 3759 O O . PHE B 1 181 ? 26.078 1.897 -2.469 1 96.31 181 PHE B O 1
ATOM 3766 N N . PHE B 1 182 ? 26.188 -0.14 -1.557 1 97.06 182 PHE B N 1
ATOM 3767 C CA . PHE B 1 182 ? 26.062 0.41 -0.212 1 97.06 182 PHE B CA 1
ATOM 3768 C C . PHE B 1 182 ? 27.266 1.279 0.134 1 97.06 182 PHE B C 1
ATOM 3770 O O . PHE B 1 182 ? 27.109 2.342 0.742 1 97.06 182 PHE B O 1
ATOM 3777 N N . ILE B 1 183 ? 28.438 0.807 -0.225 1 96.69 183 ILE B N 1
ATOM 3778 C CA . ILE B 1 183 ? 29.641 1.616 -0.023 1 96.69 183 ILE B CA 1
ATOM 3779 C C . ILE B 1 183 ? 29.531 2.902 -0.841 1 96.69 183 ILE B C 1
ATOM 3781 O O . ILE B 1 183 ? 29.875 3.984 -0.352 1 96.69 183 ILE B O 1
ATOM 3785 N N . GLY B 1 184 ? 29.078 2.766 -2.039 1 96.69 184 GLY B N 1
ATOM 3786 C CA . GLY B 1 184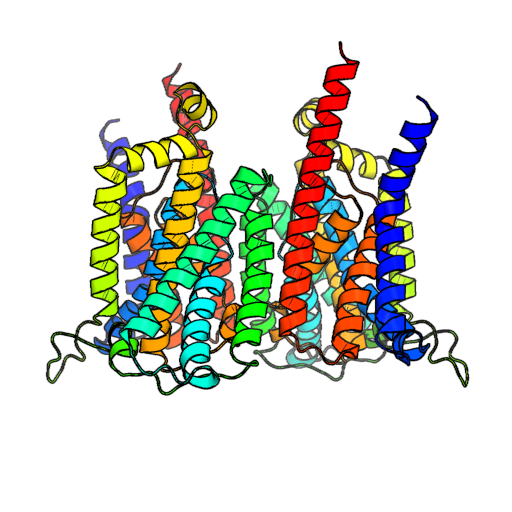 ? 28.859 3.938 -2.873 1 96.69 184 GLY B CA 1
ATOM 3787 C C . GLY B 1 184 ? 27.875 4.922 -2.275 1 96.69 184 GLY B C 1
ATOM 3788 O O . GLY B 1 184 ? 28.125 6.129 -2.273 1 96.69 184 GLY B O 1
ATOM 3789 N N . PHE B 1 185 ? 26.797 4.438 -1.811 1 96.62 185 PHE B N 1
ATOM 3790 C CA . PHE B 1 185 ? 25.781 5.289 -1.203 1 96.62 185 PHE B CA 1
ATOM 3791 C C . PHE B 1 185 ? 26.312 5.93 0.076 1 96.62 185 PHE B C 1
ATOM 3793 O O . PHE B 1 185 ? 25.953 7.07 0.394 1 96.62 185 PHE B O 1
ATOM 3800 N N . HIS B 1 186 ? 27.125 5.105 0.805 1 95.75 186 HIS B N 1
ATOM 3801 C CA . HIS B 1 186 ? 27.719 5.672 2.01 1 95.75 186 HIS B CA 1
ATOM 3802 C C . HIS B 1 186 ? 28.609 6.867 1.679 1 95.75 186 HIS B C 1
ATOM 3804 O O . HIS B 1 186 ? 28.516 7.91 2.334 1 95.75 186 HIS B O 1
ATOM 3810 N N . LEU B 1 187 ? 29.391 6.723 0.681 1 96.44 187 LEU B N 1
ATOM 3811 C CA . LEU B 1 187 ? 30.266 7.805 0.245 1 96.44 187 LEU B CA 1
ATOM 3812 C C . LEU B 1 187 ? 29.453 8.953 -0.351 1 96.44 187 LEU B C 1
ATOM 3814 O O . LEU B 1 187 ? 29.734 10.125 -0.096 1 96.44 187 LEU B O 1
ATOM 3818 N N . PHE B 1 188 ? 28.438 8.641 -1.073 1 96.12 188 PHE B N 1
ATOM 3819 C CA . PHE B 1 188 ? 27.562 9.609 -1.729 1 96.12 188 PHE B CA 1
ATOM 3820 C C . PHE B 1 188 ? 26.844 10.469 -0.7 1 96.12 188 PHE B C 1
ATOM 3822 O O . PHE B 1 188 ? 26.844 11.695 -0.802 1 96.12 188 PHE B O 1
ATOM 3829 N N . LEU B 1 189 ? 26.328 9.914 0.352 1 95.19 189 LEU B N 1
ATOM 3830 C CA . LEU B 1 189 ? 25.5 10.609 1.332 1 95.19 189 LEU B CA 1
ATOM 3831 C C . LEU B 1 189 ? 26.375 11.359 2.344 1 95.19 189 LEU B C 1
ATOM 3833 O O . LEU B 1 189 ? 25.984 12.414 2.848 1 95.19 189 LEU B O 1
ATOM 3837 N N . ASN B 1 190 ? 27.609 10.812 2.629 1 94.69 190 ASN B N 1
ATOM 3838 C CA . ASN B 1 190 ? 28.391 11.375 3.73 1 94.69 190 ASN B CA 1
ATOM 3839 C C . ASN B 1 190 ? 29.531 12.234 3.223 1 94.69 190 ASN B C 1
ATOM 3841 O O . ASN B 1 190 ? 30.047 13.086 3.955 1 94.69 190 ASN B O 1
ATOM 3845 N N . LYS B 1 191 ? 29.875 12.039 1.996 1 96.06 191 LYS B N 1
ATOM 3846 C CA . LYS B 1 191 ? 31.094 12.734 1.557 1 96.06 191 LYS B CA 1
ATOM 3847 C C . LYS B 1 191 ? 30.781 13.711 0.425 1 96.06 191 LYS B C 1
ATOM 3849 O O . LYS B 1 191 ? 31.672 14.438 -0.029 1 96.06 191 LYS B O 1
ATOM 3854 N N . THR B 1 192 ? 29.609 13.828 -0.033 1 95.75 192 THR B N 1
ATOM 3855 C CA . THR B 1 192 ? 29.297 14.742 -1.13 1 95.75 192 THR B CA 1
ATOM 3856 C C . THR B 1 192 ? 28.375 15.859 -0.655 1 95.75 192 THR B C 1
ATOM 3858 O O . THR B 1 192 ? 27.672 15.711 0.344 1 95.75 192 THR B O 1
ATOM 3861 N N . ALA B 1 193 ? 28.422 16.969 -1.398 1 94.62 193 ALA B N 1
ATOM 3862 C CA . ALA B 1 193 ? 27.562 18.109 -1.099 1 94.62 193 ALA B CA 1
ATOM 3863 C C . ALA B 1 193 ? 26.094 17.766 -1.331 1 94.62 193 ALA B C 1
ATOM 3865 O O . ALA B 1 193 ? 25.219 18.203 -0.581 1 94.62 193 ALA B O 1
ATOM 3866 N N . PHE B 1 194 ? 25.906 16.953 -2.303 1 95.38 194 PHE B N 1
ATOM 3867 C CA . PHE B 1 194 ? 24.531 16.562 -2.615 1 95.38 194 PHE B CA 1
ATOM 3868 C C . PHE B 1 194 ? 23.938 15.703 -1.506 1 95.38 194 PHE B C 1
ATOM 3870 O O . PHE B 1 194 ? 22.766 15.828 -1.174 1 95.38 194 PHE B O 1
ATOM 3877 N N . GLY B 1 195 ? 24.75 14.828 -1.044 1 95.69 195 GLY B N 1
ATOM 3878 C CA . GLY B 1 195 ? 24.297 14.023 0.081 1 95.69 195 GLY B CA 1
ATOM 3879 C C . GLY B 1 195 ? 23.859 14.852 1.271 1 95.69 195 GLY B C 1
ATOM 3880 O O . GLY B 1 195 ? 22.828 14.57 1.876 1 95.69 195 GLY B O 1
ATOM 3881 N N . ARG B 1 196 ? 24.578 15.883 1.527 1 94.56 196 ARG B N 1
ATOM 3882 C CA . ARG B 1 196 ? 24.219 16.781 2.619 1 94.56 196 ARG B CA 1
ATOM 3883 C C . ARG B 1 196 ? 22.906 17.5 2.326 1 94.56 196 ARG B C 1
ATOM 3885 O O . ARG B 1 196 ? 22.094 17.719 3.227 1 94.56 196 ARG B O 1
ATOM 3892 N N . THR B 1 197 ? 22.828 17.844 1.124 1 95.94 197 THR B N 1
ATOM 3893 C CA . THR B 1 197 ? 21.609 18.531 0.721 1 95.94 197 THR B CA 1
ATOM 3894 C C . THR B 1 197 ? 20.391 17.641 0.921 1 95.94 197 THR B C 1
ATOM 3896 O O . THR B 1 197 ? 19.312 18.109 1.3 1 95.94 197 THR B O 1
ATOM 3899 N N . ILE B 1 198 ? 20.547 16.391 0.72 1 96.06 198 ILE B N 1
ATOM 3900 C CA . ILE B 1 198 ? 19.453 15.422 0.88 1 96.06 198 ILE B CA 1
ATOM 3901 C C . ILE B 1 198 ? 19.016 15.383 2.342 1 96.06 198 ILE B C 1
ATOM 3903 O O . ILE B 1 198 ? 17.828 15.43 2.635 1 96.06 198 ILE B O 1
ATOM 3907 N N . TYR B 1 199 ? 19.953 15.367 3.229 1 95.81 199 TYR B N 1
ATOM 3908 C CA . TYR B 1 199 ? 19.625 15.352 4.652 1 95.81 199 TYR B CA 1
ATOM 3909 C C . TYR B 1 199 ? 18.969 16.656 5.078 1 95.81 199 TYR B C 1
ATOM 3911 O O . TYR B 1 199 ? 18.047 16.641 5.91 1 95.81 199 TYR B O 1
ATOM 3919 N N . CYS B 1 200 ? 19.328 17.734 4.488 1 94.5 200 CYS B N 1
ATOM 3920 C CA . CYS B 1 200 ? 18.766 19.047 4.832 1 94.5 200 CYS B CA 1
ATOM 3921 C C . CYS B 1 200 ? 17.328 19.156 4.352 1 94.5 200 CYS B C 1
ATOM 3923 O O . CYS B 1 200 ? 16.469 19.719 5.055 1 94.5 200 CYS B O 1
ATOM 3925 N N . VAL B 1 201 ? 17.141 18.609 3.207 1 94.25 201 VAL B N 1
ATOM 3926 C CA . VAL B 1 201 ? 15.789 18.672 2.643 1 94.25 201 VAL B CA 1
ATOM 3927 C C . VAL B 1 201 ? 14.812 17.922 3.555 1 94.25 201 VAL B C 1
ATOM 3929 O O . VAL B 1 201 ? 13.68 18.359 3.736 1 94.25 201 VAL B O 1
ATOM 3932 N N . GLY B 1 202 ? 15.266 16.828 4.109 1 92.31 202 GLY B N 1
ATOM 3933 C CA . GLY B 1 202 ? 14.422 16.031 4.984 1 92.31 202 GLY B CA 1
ATOM 3934 C C . GLY B 1 202 ? 14.336 16.578 6.395 1 92.31 202 GLY B C 1
ATOM 3935 O O . GLY B 1 202 ? 13.281 16.516 7.031 1 92.31 202 GLY B O 1
ATOM 3936 N N . GLY B 1 203 ? 15.391 17.125 6.883 1 90.88 203 GLY B N 1
ATOM 3937 C CA . GLY B 1 203 ? 15.469 17.578 8.258 1 90.88 203 GLY B CA 1
ATOM 3938 C C . GLY B 1 203 ? 14.797 18.922 8.492 1 90.88 203 GLY B C 1
ATOM 3939 O O . GLY B 1 203 ? 14.109 19.109 9.492 1 90.88 203 GLY B O 1
ATOM 3940 N N . ASN B 1 204 ? 15.039 19.812 7.598 1 91.44 204 ASN B N 1
ATOM 3941 C CA . ASN B 1 204 ? 14.477 21.141 7.711 1 91.44 204 ASN B CA 1
ATOM 3942 C C . ASN B 1 204 ? 14.141 21.734 6.34 1 91.44 204 ASN B C 1
ATOM 3944 O O . ASN B 1 204 ? 14.875 22.578 5.828 1 91.44 204 ASN B O 1
ATOM 3948 N N . PRO B 1 205 ? 12.977 21.359 5.91 1 87.81 205 PRO B N 1
ATOM 3949 C CA . PRO B 1 205 ? 12.602 21.812 4.566 1 87.81 205 PRO B CA 1
ATOM 3950 C C . PRO B 1 205 ? 12.555 23.328 4.441 1 87.81 205 PRO B C 1
ATOM 3952 O O . PRO B 1 205 ? 12.93 23.875 3.404 1 87.81 205 PRO B O 1
ATOM 3955 N N . GLU B 1 206 ? 12.133 23.969 5.438 1 88.62 206 GLU B N 1
ATOM 3956 C CA . GLU B 1 206 ? 12.023 25.422 5.391 1 88.62 206 GLU B CA 1
ATOM 3957 C C . GLU B 1 206 ? 13.406 26.078 5.312 1 88.62 206 GLU B C 1
ATOM 3959 O O . GLU B 1 206 ? 13.625 26.984 4.504 1 88.62 206 GLU B O 1
ATOM 3964 N N . ALA B 1 207 ? 14.227 25.641 6.148 1 89.56 207 ALA B N 1
ATOM 3965 C CA . ALA B 1 207 ? 15.594 26.156 6.148 1 89.56 207 ALA B CA 1
ATOM 3966 C C . ALA B 1 207 ? 16.281 25.875 4.816 1 89.56 207 ALA B C 1
ATOM 3968 O O . ALA B 1 207 ? 17.062 26.703 4.332 1 89.56 207 ALA B O 1
ATOM 3969 N N . THR B 1 208 ? 15.945 24.797 4.219 1 91.19 208 THR B N 1
ATOM 3970 C CA . THR B 1 208 ? 16.531 24.422 2.941 1 91.19 208 THR B CA 1
ATOM 3971 C C . THR B 1 208 ? 16.078 25.359 1.832 1 91.19 208 THR B C 1
ATOM 3973 O O . THR B 1 208 ? 16.891 25.812 1.02 1 91.19 208 THR B O 1
ATOM 3976 N N . ARG B 1 209 ? 14.891 25.625 1.872 1 89.56 209 ARG B N 1
ATOM 3977 C CA . ARG B 1 209 ? 14.344 26.547 0.881 1 89.56 209 ARG B CA 1
ATOM 3978 C C . ARG B 1 209 ? 14.953 27.938 1.029 1 89.56 209 ARG B C 1
ATOM 3980 O O . ARG B 1 209 ? 15.297 28.578 0.034 1 89.56 209 ARG B O 1
ATOM 3987 N N . LEU B 1 210 ? 15.141 28.344 2.217 1 90.25 210 LEU B N 1
ATOM 3988 C CA . LEU B 1 210 ? 15.688 29.672 2.508 1 90.25 210 LEU B CA 1
ATOM 3989 C C . LEU B 1 210 ? 17.156 29.75 2.113 1 90.25 210 LEU B C 1
ATOM 3991 O O . LEU B 1 210 ? 17.688 30.828 1.855 1 90.25 210 LEU B O 1
ATOM 3995 N N . SER B 1 211 ? 17.781 28.625 2.051 1 93.12 211 SER B N 1
ATOM 3996 C CA . SER B 1 211 ? 19.203 28.594 1.71 1 93.12 211 SER B CA 1
ATOM 3997 C C . SER B 1 211 ? 19.406 28.562 0.199 1 93.12 211 SER B C 1
ATOM 3999 O O . SER B 1 211 ? 20.547 28.469 -0.277 1 93.12 211 SER B O 1
ATOM 4001 N N . GLY B 1 212 ? 18.328 28.562 -0.581 1 91.31 212 GLY B N 1
ATOM 4002 C CA . GLY B 1 212 ? 18.406 28.672 -2.029 1 91.31 212 GLY B CA 1
ATOM 4003 C C . GLY B 1 212 ? 18.5 27.328 -2.723 1 91.31 212 GLY B C 1
ATOM 4004 O O . GLY B 1 212 ? 18.734 27.266 -3.932 1 91.31 212 GLY B O 1
ATOM 4005 N N . ILE B 1 213 ? 18.422 26.344 -1.988 1 92.62 213 ILE B N 1
ATOM 4006 C CA . ILE B 1 213 ? 18.484 25.016 -2.574 1 92.62 213 ILE B CA 1
ATOM 4007 C C . ILE B 1 213 ? 17.156 24.672 -3.23 1 92.62 213 ILE B C 1
ATOM 4009 O O . ILE B 1 213 ? 16.094 24.875 -2.637 1 92.62 213 ILE B O 1
ATOM 4013 N N . ASN B 1 214 ? 17.266 24.172 -4.488 1 94.25 214 ASN B N 1
ATOM 4014 C CA . ASN B 1 214 ? 16.062 23.75 -5.188 1 94.25 214 ASN B CA 1
ATOM 4015 C C . ASN B 1 214 ? 15.609 22.359 -4.734 1 94.25 214 ASN B C 1
ATOM 4017 O O . ASN B 1 214 ? 16.047 21.344 -5.277 1 94.25 214 ASN B O 1
ATOM 4021 N N . THR B 1 215 ? 14.727 22.344 -3.887 1 93.25 215 THR B N 1
ATOM 4022 C CA . THR B 1 215 ? 14.242 21.094 -3.293 1 93.25 215 THR B CA 1
ATOM 4023 C C . THR B 1 215 ? 13.625 20.203 -4.355 1 93.25 215 THR B C 1
ATOM 4025 O O . THR B 1 215 ? 13.742 18.969 -4.289 1 93.25 215 THR B O 1
ATOM 4028 N N . ASP B 1 216 ? 13 20.781 -5.34 1 93.94 216 ASP B N 1
ATOM 4029 C CA . ASP B 1 216 ? 12.367 20 -6.395 1 93.94 216 ASP B CA 1
ATOM 4030 C C . ASP B 1 216 ? 13.391 19.156 -7.16 1 93.94 216 ASP B C 1
ATOM 4032 O O . ASP B 1 216 ? 13.164 17.984 -7.426 1 93.94 216 ASP B O 1
ATOM 4036 N N . HIS B 1 217 ? 14.398 19.812 -7.422 1 95.69 217 HIS B N 1
ATOM 4037 C CA . HIS B 1 217 ? 15.453 19.125 -8.164 1 95.69 217 HIS B CA 1
ATOM 4038 C C . HIS B 1 217 ? 16.047 17.984 -7.352 1 95.69 217 HIS B C 1
ATOM 4040 O O . HIS B 1 217 ? 16.328 16.906 -7.891 1 95.69 217 HIS B O 1
ATOM 4046 N N . VAL B 1 218 ? 16.25 18.234 -6.129 1 95.62 218 VAL B N 1
ATOM 4047 C CA . VAL B 1 218 ? 16.797 17.219 -5.242 1 95.62 218 VAL B CA 1
ATOM 4048 C C . VAL B 1 218 ? 15.867 16.016 -5.184 1 95.62 218 VAL B C 1
ATOM 4050 O O . VAL B 1 218 ? 16.312 14.867 -5.285 1 95.62 218 VAL B O 1
ATOM 4053 N N . LEU B 1 219 ? 14.641 16.281 -5.086 1 94.94 219 LEU B N 1
ATOM 4054 C CA . LEU B 1 21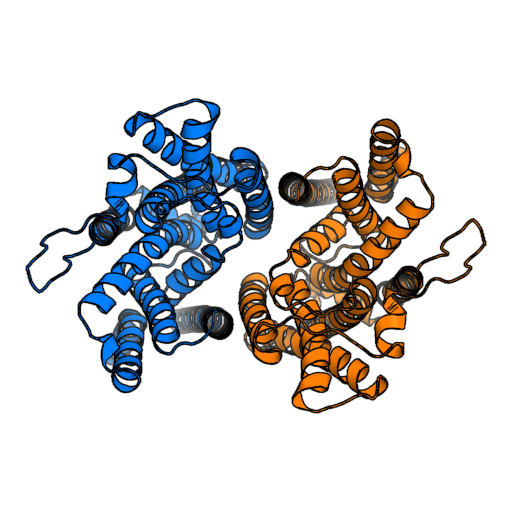9 ? 13.656 15.211 -4.977 1 94.94 219 LEU B CA 1
ATOM 4055 C C . LEU B 1 219 ? 13.578 14.398 -6.266 1 94.94 219 LEU B C 1
ATOM 4057 O O . LEU B 1 219 ? 13.492 13.172 -6.227 1 94.94 219 LEU B O 1
ATOM 4061 N N . ILE B 1 220 ? 13.656 15.07 -7.344 1 96.31 220 ILE B N 1
ATOM 4062 C CA . ILE B 1 220 ? 13.594 14.383 -8.625 1 96.31 220 ILE B CA 1
ATOM 4063 C C . ILE B 1 220 ? 14.781 13.438 -8.766 1 96.31 220 ILE B C 1
ATOM 4065 O O . ILE B 1 220 ? 14.633 12.289 -9.195 1 96.31 220 ILE B O 1
ATOM 4069 N N . ILE B 1 221 ? 15.875 13.891 -8.367 1 96.94 221 ILE B N 1
ATOM 4070 C CA . ILE B 1 221 ? 17.078 13.078 -8.461 1 96.94 221 ILE B CA 1
ATOM 4071 C C . ILE B 1 221 ? 17 11.898 -7.492 1 96.94 221 ILE B C 1
ATOM 4073 O O . ILE B 1 221 ? 17.359 10.773 -7.84 1 96.94 221 ILE B O 1
ATOM 4077 N N . VAL B 1 222 ? 16.516 12.172 -6.324 1 96.94 222 VAL B N 1
ATOM 4078 C CA . VAL B 1 222 ? 16.422 11.148 -5.285 1 96.94 222 VAL B CA 1
ATOM 4079 C C . VAL B 1 222 ? 15.484 10.039 -5.746 1 96.94 222 VAL B C 1
ATOM 4081 O O . VAL B 1 222 ? 15.805 8.852 -5.629 1 96.94 222 VAL B O 1
ATOM 4084 N N . TYR B 1 223 ? 14.375 10.375 -6.309 1 97.12 223 TYR B N 1
ATOM 4085 C CA . TYR B 1 223 ? 13.422 9.375 -6.766 1 97.12 223 TYR B CA 1
ATOM 4086 C C . TYR B 1 223 ? 13.922 8.664 -8.016 1 97.12 223 TYR B C 1
ATOM 4088 O O . TYR B 1 223 ? 13.648 7.48 -8.219 1 97.12 223 TYR B O 1
ATOM 4096 N N . SER B 1 224 ? 14.641 9.398 -8.812 1 97.75 224 SER B N 1
ATOM 4097 C CA . SER B 1 224 ? 15.258 8.758 -9.969 1 97.75 224 SER B CA 1
ATOM 4098 C C . SER B 1 224 ? 16.281 7.719 -9.539 1 97.75 224 SER B C 1
ATOM 4100 O O . SER B 1 224 ? 16.375 6.641 -10.133 1 97.75 224 SER B O 1
ATOM 4102 N N . LEU B 1 225 ? 17.031 8.102 -8.547 1 97.12 225 LEU B N 1
ATOM 4103 C CA . LEU B 1 225 ? 18.016 7.184 -7.996 1 97.12 225 LEU B CA 1
ATOM 4104 C C . LEU B 1 225 ? 17.344 5.938 -7.422 1 97.12 225 LEU B C 1
ATOM 4106 O O . LEU B 1 225 ? 17.844 4.824 -7.586 1 97.12 225 LEU B O 1
ATOM 4110 N N . SER B 1 226 ? 16.266 6.129 -6.738 1 97.38 226 SER B N 1
ATOM 4111 C CA . SER B 1 226 ? 15.5 5.004 -6.215 1 97.38 226 SER B CA 1
ATOM 4112 C C . SER B 1 226 ? 15.039 4.082 -7.34 1 97.38 226 SER B C 1
ATOM 4114 O O . SER B 1 226 ? 15.117 2.855 -7.215 1 97.38 226 SER B O 1
ATOM 4116 N N . GLY B 1 227 ? 14.578 4.699 -8.414 1 97.88 227 GLY B N 1
ATOM 4117 C CA . GLY B 1 227 ? 14.172 3.91 -9.562 1 97.88 227 GLY B CA 1
ATOM 4118 C C . GLY B 1 227 ? 15.305 3.119 -10.18 1 97.88 227 GLY B C 1
ATOM 4119 O O . GLY B 1 227 ? 15.125 1.971 -10.586 1 97.88 227 GLY B O 1
ATOM 4120 N N . PHE B 1 228 ? 16.453 3.76 -10.211 1 97.94 228 PHE B N 1
ATOM 4121 C CA . PHE B 1 228 ? 17.641 3.098 -10.742 1 97.94 228 PHE B CA 1
ATOM 4122 C C . PHE B 1 228 ? 17.984 1.868 -9.906 1 97.94 228 PHE B C 1
ATOM 4124 O O . PHE B 1 228 ? 18.281 0.807 -10.461 1 97.94 228 PHE B O 1
ATOM 4131 N N . MET B 1 229 ? 17.938 1.983 -8.656 1 97.69 229 MET B N 1
ATOM 4132 C CA . MET B 1 229 ? 18.219 0.865 -7.762 1 97.69 229 MET B CA 1
ATOM 4133 C C . MET B 1 229 ? 17.188 -0.245 -7.926 1 97.69 229 MET B C 1
ATOM 4135 O O . MET B 1 229 ? 17.531 -1.427 -7.816 1 97.69 229 MET B O 1
ATOM 4139 N N . CYS B 1 230 ? 15.945 0.139 -8.141 1 97.31 230 CYS B N 1
ATOM 4140 C CA . CYS B 1 230 ? 14.898 -0.848 -8.367 1 97.31 230 CYS B CA 1
ATOM 4141 C C . CYS B 1 230 ? 15.18 -1.653 -9.633 1 97.31 230 CYS B C 1
ATOM 4143 O O . CYS B 1 230 ? 14.891 -2.852 -9.688 1 97.31 230 CYS B O 1
ATOM 4145 N N . ALA B 1 231 ? 15.719 -0.968 -10.594 1 97.88 231 ALA B N 1
ATOM 4146 C CA . ALA B 1 231 ? 16.047 -1.646 -11.844 1 97.88 231 ALA B CA 1
ATOM 4147 C C . ALA B 1 231 ? 17.141 -2.699 -11.625 1 97.88 231 ALA B C 1
ATOM 4149 O O . ALA B 1 231 ? 17.062 -3.805 -12.164 1 97.88 231 ALA B O 1
ATOM 4150 N N . ILE B 1 232 ? 18.141 -2.355 -10.844 1 97.19 232 ILE B N 1
ATOM 4151 C CA . ILE B 1 232 ? 19.203 -3.309 -10.531 1 97.19 232 ILE B CA 1
ATOM 4152 C C . ILE B 1 232 ? 18.625 -4.488 -9.758 1 97.19 232 ILE B C 1
ATOM 4154 O O . ILE B 1 232 ? 18.984 -5.641 -10 1 97.19 232 ILE B O 1
ATOM 4158 N N . ALA B 1 233 ? 17.734 -4.188 -8.836 1 96.62 233 ALA B N 1
ATOM 4159 C CA . ALA B 1 233 ? 17.078 -5.254 -8.094 1 96.62 233 ALA B CA 1
ATOM 4160 C C . ALA B 1 233 ? 16.281 -6.168 -9.031 1 96.62 233 ALA B C 1
ATOM 4162 O O . ALA B 1 233 ? 16.25 -7.383 -8.836 1 96.62 233 ALA B O 1
ATOM 4163 N N . GLY B 1 234 ? 15.656 -5.539 -10.031 1 96 234 GLY B N 1
ATOM 4164 C CA . GLY B 1 234 ? 14.945 -6.324 -11.023 1 96 234 GLY B CA 1
ATOM 4165 C C . GLY B 1 234 ? 15.836 -7.293 -11.773 1 96 234 GLY B C 1
ATOM 4166 O O . GLY B 1 234 ? 15.445 -8.438 -12.031 1 96 234 GLY B O 1
ATOM 4167 N N . LEU B 1 235 ? 17.031 -6.855 -12.055 1 95.38 235 LEU B N 1
ATOM 4168 C CA . LEU B 1 235 ? 18.016 -7.711 -12.703 1 95.38 235 LEU B CA 1
ATOM 4169 C C . LEU B 1 235 ? 18.391 -8.891 -11.812 1 95.38 235 LEU B C 1
ATOM 4171 O O . LEU B 1 235 ? 18.516 -10.023 -12.297 1 95.38 235 LEU B O 1
ATOM 4175 N N . VAL B 1 236 ? 18.531 -8.609 -10.602 1 94.88 236 VAL B N 1
ATOM 4176 C CA . VAL B 1 236 ? 18.906 -9.656 -9.656 1 94.88 236 VAL B CA 1
ATOM 4177 C C . VAL B 1 236 ? 17.75 -10.641 -9.5 1 94.88 236 VAL B C 1
ATOM 4179 O O . VAL B 1 236 ? 17.969 -11.852 -9.406 1 94.88 236 VAL B O 1
ATOM 4182 N N . ILE B 1 237 ? 16.547 -10.148 -9.523 1 93.19 237 ILE B N 1
ATOM 4183 C CA . ILE B 1 237 ? 15.367 -10.992 -9.391 1 93.19 237 ILE B CA 1
ATOM 4184 C C . ILE B 1 237 ? 15.297 -11.977 -10.555 1 93.19 237 ILE B C 1
ATOM 4186 O O . ILE B 1 237 ? 15.078 -13.172 -10.359 1 93.19 237 ILE B O 1
ATOM 4190 N N . VAL B 1 238 ? 15.5 -11.469 -11.688 1 93.38 238 VAL B N 1
ATOM 4191 C CA . VAL B 1 238 ? 15.469 -12.305 -12.875 1 93.38 238 VAL B CA 1
ATOM 4192 C C . VAL B 1 238 ? 16.625 -13.312 -12.836 1 93.38 238 VAL B C 1
ATOM 4194 O O . VAL B 1 238 ? 16.469 -14.461 -13.258 1 93.38 238 VAL B O 1
ATOM 4197 N N . GLY B 1 239 ? 17.703 -12.898 -12.359 1 92.38 239 GLY B N 1
ATOM 4198 C CA . GLY B 1 239 ? 18.859 -13.789 -12.25 1 92.38 239 GLY B CA 1
ATOM 4199 C C . GLY B 1 239 ? 18.641 -14.906 -11.25 1 92.38 239 GLY B C 1
ATOM 4200 O O . GLY B 1 239 ? 19.094 -16.031 -11.477 1 92.38 239 GLY B O 1
ATOM 4201 N N . ARG B 1 240 ? 17.984 -14.609 -10.266 1 88.5 240 ARG B N 1
ATOM 4202 C CA . ARG B 1 240 ? 17.75 -15.602 -9.211 1 88.5 240 ARG B CA 1
ATOM 4203 C C . ARG B 1 240 ? 16.656 -16.578 -9.602 1 88.5 240 ARG B C 1
ATOM 4205 O O . ARG B 1 240 ? 16.766 -17.781 -9.367 1 88.5 240 ARG B O 1
ATOM 4212 N N . SER B 1 241 ? 15.586 -16.094 -10.188 1 88.19 241 SER B N 1
ATOM 4213 C CA . SER B 1 241 ? 14.422 -16.922 -10.469 1 88.19 241 SER B CA 1
ATOM 4214 C C . SER B 1 241 ? 14.453 -17.453 -11.898 1 88.19 241 SER B C 1
ATOM 4216 O O . SER B 1 241 ? 13.766 -18.422 -12.219 1 88.19 241 SER B O 1
ATOM 4218 N N . GLY B 1 242 ? 15.117 -16.844 -12.719 1 90.19 242 GLY B N 1
ATOM 4219 C CA . GLY B 1 242 ? 15.203 -17.234 -14.109 1 90.19 242 GLY B CA 1
ATOM 4220 C C . GLY B 1 242 ? 14.023 -16.766 -14.938 1 90.19 242 GLY B C 1
ATOM 4221 O O . GLY B 1 242 ? 13.992 -16.953 -16.156 1 90.19 242 GLY B O 1
ATOM 4222 N N . VAL B 1 243 ? 13.055 -16.172 -14.203 1 91.5 243 VAL B N 1
ATOM 4223 C CA . VAL B 1 243 ? 11.852 -15.773 -14.914 1 91.5 243 VAL B CA 1
ATOM 4224 C C . VAL B 1 243 ? 11.414 -14.383 -14.445 1 91.5 243 VAL B C 1
ATOM 4226 O O . VAL B 1 243 ? 11.828 -13.922 -13.383 1 91.5 243 VAL B O 1
ATOM 4229 N N . ALA B 1 244 ? 10.758 -13.719 -15.305 1 92.69 244 ALA B N 1
ATOM 4230 C CA . ALA B 1 244 ? 10.047 -12.492 -14.961 1 92.69 244 ALA B CA 1
ATOM 4231 C C . ALA B 1 244 ? 8.547 -12.758 -14.797 1 92.69 244 ALA B C 1
ATOM 4233 O O . ALA B 1 244 ? 7.848 -13.023 -15.773 1 92.69 244 ALA B O 1
ATOM 4234 N N . ASN B 1 245 ? 8.117 -12.719 -13.594 1 91.69 245 ASN B N 1
ATOM 4235 C CA . ASN B 1 245 ? 6.711 -12.953 -13.273 1 91.69 245 ASN B CA 1
ATOM 4236 C C . ASN B 1 245 ? 5.988 -11.656 -12.938 1 91.69 245 ASN B C 1
ATOM 4238 O O . ASN B 1 245 ? 6.215 -11.07 -11.875 1 91.69 245 ASN B O 1
ATOM 4242 N N . PRO B 1 246 ? 5.047 -11.281 -13.781 1 90.31 246 PRO B N 1
ATOM 4243 C CA . PRO B 1 246 ? 4.375 -10 -13.555 1 90.31 246 PRO B CA 1
ATOM 4244 C C . PRO B 1 246 ? 3.477 -10.008 -12.32 1 90.31 246 PRO B C 1
ATOM 4246 O O . PRO B 1 246 ? 3.229 -8.961 -11.727 1 90.31 246 PRO B O 1
ATOM 4249 N N . SER B 1 247 ? 3.008 -11.156 -11.875 1 83.38 247 SER B N 1
ATOM 4250 C CA . SER B 1 247 ? 2.137 -11.266 -10.711 1 83.38 247 SER B CA 1
ATOM 4251 C C . SER B 1 247 ? 2.891 -10.938 -9.422 1 83.38 247 SER B C 1
ATOM 4253 O O . SER B 1 247 ? 2.275 -10.664 -8.391 1 83.38 247 SER B O 1
ATOM 4255 N N . SER B 1 248 ? 4.191 -10.945 -9.523 1 84.5 248 SER B N 1
ATOM 4256 C CA . SER B 1 248 ? 5.016 -10.641 -8.359 1 84.5 248 SER B CA 1
ATOM 4257 C C . SER B 1 248 ? 5.059 -9.141 -8.086 1 84.5 248 SER B C 1
ATOM 4259 O O . SER B 1 248 ? 5.574 -8.703 -7.055 1 84.5 248 SER B O 1
ATOM 4261 N N . ALA B 1 249 ? 4.453 -8.398 -8.984 1 85.31 249 ALA B N 1
ATOM 4262 C CA . ALA B 1 249 ? 4.477 -6.941 -8.836 1 85.31 249 ALA B CA 1
ATOM 4263 C C . ALA B 1 249 ? 3.689 -6.508 -7.602 1 85.31 249 ALA B C 1
ATOM 4265 O O . ALA B 1 249 ? 3.889 -5.406 -7.086 1 85.31 249 ALA B O 1
ATOM 4266 N N . ILE B 1 250 ? 2.836 -7.387 -7.164 1 75.44 250 ILE B N 1
ATOM 4267 C CA . ILE B 1 250 ? 1.992 -7.047 -6.023 1 75.44 250 ILE B CA 1
ATOM 4268 C C . ILE B 1 250 ? 2.701 -7.426 -4.727 1 75.44 250 ILE B C 1
ATOM 4270 O O . ILE B 1 250 ? 2.258 -7.055 -3.639 1 75.44 250 ILE B O 1
ATOM 4274 N N . THR B 1 251 ? 3.873 -8.102 -4.789 1 76.75 251 THR B N 1
ATOM 4275 C CA . THR B 1 251 ? 4.625 -8.516 -3.607 1 76.75 251 THR B CA 1
ATOM 4276 C C . THR B 1 251 ? 5.078 -7.297 -2.805 1 76.75 251 THR B C 1
ATOM 4278 O O . THR B 1 251 ? 5.426 -6.262 -3.377 1 76.75 251 THR B O 1
ATOM 4281 N N . PRO B 1 252 ? 5.117 -7.41 -1.554 1 78.5 252 PRO B N 1
ATOM 4282 C CA . PRO B 1 252 ? 5.375 -6.262 -0.683 1 78.5 252 PRO B CA 1
ATOM 4283 C C . PRO B 1 252 ? 6.867 -5.965 -0.524 1 78.5 252 PRO B C 1
ATOM 4285 O O . PRO B 1 252 ? 7.344 -5.762 0.596 1 78.5 252 PRO B O 1
ATOM 4288 N N . TYR B 1 253 ? 7.555 -5.746 -1.609 1 86.25 253 TYR B N 1
ATOM 4289 C CA . TYR B 1 253 ? 8.961 -5.359 -1.531 1 86.25 253 TYR B CA 1
ATOM 4290 C C . TYR B 1 253 ? 9.109 -3.975 -0.917 1 86.25 253 TYR B C 1
ATOM 4292 O O . TYR B 1 253 ? 10.117 -3.686 -0.26 1 86.25 253 TYR B O 1
ATOM 4300 N N . ASP B 1 254 ? 8.094 -3.246 -1.124 1 88.69 254 ASP B N 1
ATOM 4301 C CA . ASP B 1 254 ? 8.125 -1.881 -0.607 1 88.69 254 ASP B CA 1
ATOM 4302 C C . ASP B 1 254 ? 8.031 -1.868 0.917 1 88.69 254 ASP B C 1
ATOM 4304 O O . ASP B 1 254 ? 8.789 -1.165 1.585 1 88.69 254 ASP B O 1
ATOM 4308 N N . THR B 1 255 ? 7.172 -2.748 1.485 1 84.81 255 THR B N 1
ATOM 4309 C CA . THR B 1 255 ? 7.023 -2.787 2.936 1 84.81 255 THR B CA 1
ATOM 4310 C C . THR B 1 255 ? 8.281 -3.354 3.594 1 84.81 255 THR B C 1
ATOM 4312 O O . THR B 1 255 ? 8.672 -2.908 4.672 1 84.81 255 THR B O 1
ATOM 4315 N N . ASP B 1 256 ? 8.883 -4.293 2.893 1 89.19 256 ASP B N 1
ATOM 4316 C CA . ASP B 1 256 ? 10.133 -4.84 3.406 1 89.19 256 ASP B CA 1
ATOM 4317 C C . ASP B 1 256 ? 11.227 -3.773 3.449 1 89.19 256 ASP B C 1
ATOM 4319 O O . ASP B 1 256 ? 11.977 -3.686 4.422 1 89.19 256 ASP B O 1
ATOM 4323 N N . ALA B 1 257 ? 11.266 -3.072 2.404 1 92.62 257 ALA B N 1
ATOM 4324 C CA . ALA B 1 257 ? 12.297 -2.043 2.303 1 92.62 257 ALA B CA 1
ATOM 4325 C C . ALA B 1 257 ? 12.094 -0.954 3.352 1 92.62 257 ALA B C 1
ATOM 4327 O O . ALA B 1 257 ? 13.055 -0.473 3.955 1 92.62 257 ALA B O 1
ATOM 4328 N N . ILE B 1 258 ? 10.891 -0.582 3.545 1 88.88 258 ILE B N 1
ATOM 4329 C CA . ILE B 1 258 ? 10.57 0.431 4.547 1 88.88 258 ILE B CA 1
ATOM 4330 C C . ILE B 1 258 ? 10.953 -0.076 5.934 1 88.88 258 ILE B C 1
ATOM 4332 O O . ILE B 1 258 ? 11.625 0.625 6.695 1 88.88 258 ILE B O 1
ATOM 4336 N N . ALA B 1 259 ? 10.547 -1.31 6.191 1 87.44 259 ALA B N 1
ATOM 4337 C CA . ALA B 1 259 ? 10.844 -1.903 7.492 1 87.44 259 ALA B CA 1
ATOM 4338 C C . ALA B 1 259 ? 12.352 -1.963 7.738 1 87.44 259 ALA B C 1
ATOM 4340 O O . ALA B 1 259 ? 12.82 -1.647 8.836 1 87.44 259 ALA B O 1
ATOM 4341 N N . ALA B 1 260 ? 13.039 -2.334 6.734 1 92.12 260 ALA B N 1
ATOM 4342 C CA . ALA B 1 260 ? 14.492 -2.461 6.855 1 92.12 260 ALA B CA 1
ATOM 4343 C C . ALA B 1 260 ? 15.133 -1.11 7.156 1 92.12 260 ALA B C 1
ATOM 4345 O O . ALA B 1 260 ? 16.016 -1.015 8.008 1 92.12 260 ALA B O 1
ATOM 4346 N N . CYS B 1 261 ? 14.719 -0.073 6.492 1 92.94 261 CYS B N 1
ATOM 4347 C CA . CYS B 1 261 ? 15.305 1.253 6.672 1 92.94 261 CYS B CA 1
ATOM 4348 C C . CYS B 1 261 ? 14.992 1.802 8.062 1 92.94 261 CYS B C 1
ATOM 4350 O O . CYS B 1 261 ? 15.859 2.393 8.703 1 92.94 261 CYS B O 1
ATOM 4352 N N . ILE B 1 262 ? 13.805 1.565 8.5 1 87.25 262 ILE B N 1
ATOM 4353 C CA . ILE B 1 262 ? 13.398 2.127 9.781 1 87.25 262 ILE B CA 1
ATOM 4354 C C . ILE B 1 262 ? 14.086 1.371 10.922 1 87.25 262 ILE B C 1
ATOM 4356 O O . ILE B 1 262 ? 14.539 1.978 11.891 1 87.25 262 ILE B O 1
ATOM 4360 N N . ILE B 1 263 ? 14.125 0.102 10.758 1 86.62 263 ILE B N 1
ATOM 4361 C CA . ILE B 1 263 ? 14.859 -0.702 11.727 1 86.62 263 ILE B CA 1
ATOM 4362 C C . ILE B 1 263 ? 16.312 -0.238 11.781 1 86.62 263 ILE B C 1
ATOM 4364 O O . ILE B 1 263 ? 16.922 -0.186 12.852 1 86.62 263 ILE B O 1
ATOM 4368 N N . GLY B 1 264 ? 16.812 0.101 10.672 1 89.81 264 GLY B N 1
ATOM 4369 C CA . GLY B 1 264 ? 18.188 0.537 10.555 1 89.81 264 GLY B CA 1
ATOM 4370 C C . GLY B 1 264 ? 18.422 1.927 11.117 1 89.81 264 GLY B C 1
ATOM 4371 O O . GLY B 1 264 ? 19.562 2.385 11.195 1 89.81 264 GLY B O 1
ATOM 4372 N N . GLY B 1 265 ? 17.344 2.646 11.438 1 87.69 265 GLY B N 1
ATOM 4373 C CA . GLY B 1 265 ? 17.531 3.926 12.102 1 87.69 265 GLY B CA 1
ATOM 4374 C C . GLY B 1 265 ? 17.031 5.105 11.289 1 87.69 265 GLY B C 1
ATOM 4375 O O . GLY B 1 265 ? 17.172 6.254 11.711 1 87.69 265 GLY B O 1
ATOM 4376 N N . ALA B 1 266 ? 16.5 4.828 10.133 1 90.81 266 ALA B N 1
ATOM 4377 C CA . ALA B 1 266 ? 15.922 5.918 9.352 1 90.81 266 ALA B CA 1
ATOM 4378 C C . ALA B 1 266 ? 14.617 6.402 9.969 1 90.81 266 ALA B C 1
ATOM 4380 O O . ALA B 1 266 ? 14 5.691 10.773 1 90.81 266 ALA B O 1
ATOM 4381 N N . SER B 1 267 ? 14.281 7.613 9.688 1 88.56 267 SER B N 1
ATOM 4382 C CA . SER B 1 267 ? 13.078 8.203 10.266 1 88.56 267 SER B CA 1
ATOM 4383 C C . SER B 1 267 ? 12.062 8.555 9.18 1 88.56 267 SER B C 1
ATOM 4385 O O . SER B 1 267 ? 12.438 9.008 8.094 1 88.56 267 SER B O 1
ATOM 4387 N N . PHE B 1 268 ? 10.812 8.43 9.539 1 83.69 268 PHE B N 1
ATOM 4388 C CA . PHE B 1 268 ? 9.734 8.828 8.641 1 83.69 268 PHE B CA 1
ATOM 4389 C C . PHE B 1 268 ? 9.656 10.344 8.531 1 83.69 268 PHE B C 1
ATOM 4391 O O . PHE B 1 268 ? 9.094 10.875 7.57 1 83.69 268 PHE B O 1
ATOM 4398 N N . SER B 1 269 ? 10.188 11.031 9.492 1 84.62 269 SER B N 1
ATOM 4399 C CA . SER B 1 269 ? 10.156 12.492 9.5 1 84.62 269 SER B CA 1
ATOM 4400 C C . SER B 1 269 ? 11.258 13.078 8.625 1 84.62 269 SER B C 1
ATOM 4402 O O . SER B 1 269 ? 11.266 14.273 8.344 1 84.62 269 SER B O 1
ATOM 4404 N N . GLY B 1 270 ? 12.109 12.219 8.188 1 89.06 270 GLY B N 1
ATOM 4405 C CA . GLY B 1 270 ? 13.172 12.672 7.301 1 89.06 270 GLY B CA 1
ATOM 4406 C C . GLY B 1 270 ? 14.391 13.188 8.047 1 89.06 270 GLY B C 1
ATOM 4407 O O . GLY B 1 270 ? 14.344 13.383 9.258 1 89.06 270 GLY B O 1
ATOM 4408 N N . GLY B 1 271 ? 15.477 13.305 7.34 1 92.81 271 GLY B N 1
ATOM 4409 C CA . GLY B 1 271 ? 16.688 13.93 7.855 1 92.81 271 GLY B CA 1
ATOM 4410 C C . GLY B 1 271 ? 17.578 12.969 8.617 1 92.81 271 GLY B C 1
ATOM 4411 O O . GLY B 1 271 ? 18.672 13.344 9.047 1 92.81 271 GLY B O 1
ATOM 4412 N N . LYS B 1 272 ? 17.109 11.82 8.805 1 92.5 272 LYS B N 1
ATOM 4413 C CA . LYS B 1 272 ? 17.875 10.836 9.547 1 92.5 272 LYS B CA 1
ATOM 4414 C C . LYS B 1 272 ? 17.922 9.5 8.812 1 92.5 272 LYS B C 1
ATOM 4416 O O . LYS B 1 272 ? 16.922 9.086 8.211 1 92.5 272 LYS B O 1
ATOM 4421 N N . GLY B 1 273 ? 19.094 8.836 8.867 1 92.25 273 GLY B N 1
ATOM 4422 C CA . GLY B 1 273 ? 19.266 7.52 8.273 1 92.25 273 GLY B CA 1
ATOM 4423 C C . GLY B 1 273 ? 20.703 7.227 7.879 1 92.25 273 GLY B C 1
ATOM 4424 O O . GLY B 1 273 ? 21.438 8.133 7.48 1 92.25 273 GLY B O 1
ATOM 4425 N N . THR B 1 274 ? 21.031 6.027 8.062 1 93.38 274 THR B N 1
ATOM 4426 C CA . THR B 1 274 ? 22.391 5.641 7.699 1 93.38 274 THR B CA 1
ATOM 4427 C C . THR B 1 274 ? 22.375 4.402 6.805 1 93.38 274 THR B C 1
ATOM 4429 O O . THR B 1 274 ? 21.484 3.559 6.914 1 93.38 274 THR B O 1
ATOM 4432 N N . VAL B 1 275 ? 23.375 4.355 5.984 1 94.88 275 VAL B N 1
ATOM 4433 C CA . VAL B 1 275 ? 23.484 3.26 5.023 1 94.88 275 VAL B CA 1
ATOM 4434 C C . VAL B 1 275 ? 23.781 1.957 5.762 1 94.88 275 VAL B C 1
ATOM 4436 O O . VAL B 1 275 ? 23.188 0.918 5.469 1 94.88 275 VAL B O 1
ATOM 4439 N N . TRP B 1 276 ? 24.609 1.981 6.707 1 92.62 276 TRP B N 1
ATOM 4440 C CA . TRP B 1 276 ? 25 0.778 7.43 1 92.62 276 TRP B CA 1
ATOM 4441 C C . TRP B 1 276 ? 23.859 0.262 8.297 1 92.62 276 TRP B C 1
ATOM 4443 O O . TRP B 1 276 ? 23.672 -0.949 8.43 1 92.62 276 TRP B O 1
ATOM 4453 N N . GLY B 1 277 ? 23.172 1.195 8.922 1 92.5 277 GLY B N 1
ATOM 4454 C CA . GLY B 1 277 ? 21.969 0.782 9.633 1 92.5 277 GLY B CA 1
ATOM 4455 C C . GLY B 1 277 ? 20.969 0.071 8.75 1 92.5 277 GLY B C 1
ATOM 4456 O O . GLY B 1 277 ? 20.391 -0.936 9.148 1 92.5 277 GLY B O 1
ATOM 4457 N N . THR B 1 278 ? 20.828 0.605 7.574 1 94.31 278 THR B N 1
ATOM 4458 C CA . THR B 1 278 ? 19.906 0.021 6.617 1 94.31 278 THR B CA 1
ATOM 4459 C C . THR B 1 278 ? 20.359 -1.373 6.199 1 94.31 278 THR B C 1
ATOM 4461 O O . THR B 1 278 ? 19.531 -2.273 6.012 1 94.31 278 THR B O 1
ATOM 4464 N N . LEU B 1 279 ? 21.656 -1.507 6.016 1 94.62 279 LEU B N 1
ATOM 4465 C CA . LEU B 1 279 ? 22.188 -2.818 5.652 1 94.62 279 LEU B CA 1
ATOM 4466 C C . LEU B 1 279 ? 21.859 -3.85 6.727 1 94.62 279 LEU B C 1
ATOM 4468 O O . LEU B 1 279 ? 21.438 -4.969 6.414 1 94.62 279 LEU B O 1
ATOM 4472 N N . ILE B 1 280 ? 22 -3.5 7.953 1 92.25 280 ILE B N 1
ATOM 4473 C CA . ILE B 1 280 ? 21.672 -4.391 9.062 1 92.25 280 ILE B CA 1
ATOM 4474 C C . ILE B 1 280 ? 20.172 -4.68 9.055 1 92.25 280 ILE B C 1
ATOM 4476 O O . ILE B 1 280 ? 19.75 -5.812 9.297 1 92.25 280 ILE B O 1
ATOM 4480 N N . GLY B 1 281 ? 19.422 -3.637 8.797 1 92.44 281 GLY B N 1
ATOM 4481 C CA . GLY B 1 281 ? 17.984 -3.824 8.711 1 92.44 281 GLY B CA 1
ATOM 4482 C C . GLY B 1 281 ? 17.578 -4.809 7.633 1 92.44 281 GLY B C 1
ATOM 4483 O O . GLY B 1 281 ? 16.703 -5.656 7.859 1 92.44 281 GLY B O 1
ATOM 4484 N N . VAL B 1 282 ? 18.172 -4.684 6.551 1 94.38 282 VAL B N 1
ATOM 4485 C CA . VAL B 1 282 ? 17.859 -5.578 5.438 1 94.38 282 VAL B CA 1
ATOM 4486 C C . VAL B 1 282 ? 18.234 -7.012 5.809 1 94.38 282 VAL B C 1
ATOM 4488 O O . VAL B 1 282 ? 17.5 -7.949 5.492 1 94.38 282 VAL B O 1
ATOM 4491 N N . LEU B 1 283 ? 19.344 -7.145 6.43 1 92.19 283 LEU B N 1
ATOM 4492 C CA . LEU B 1 283 ? 19.781 -8.469 6.859 1 92.19 283 LEU B CA 1
ATOM 4493 C C . LEU B 1 283 ? 18.812 -9.062 7.871 1 92.19 283 LEU B C 1
ATOM 4495 O O . LEU B 1 283 ? 18.531 -10.266 7.836 1 92.19 283 LEU B O 1
ATOM 4499 N N . ILE B 1 284 ? 18.297 -8.219 8.68 1 88.88 284 ILE B N 1
ATOM 4500 C CA . ILE B 1 284 ? 17.328 -8.672 9.68 1 88.88 284 ILE B CA 1
ATOM 4501 C C . ILE B 1 284 ? 16.062 -9.18 8.992 1 88.88 284 ILE B C 1
ATOM 4503 O O . ILE B 1 284 ? 15.602 -10.289 9.273 1 88.88 284 ILE B O 1
ATOM 4507 N N . ILE B 1 285 ? 15.602 -8.398 8.102 1 87.5 285 ILE B N 1
ATOM 4508 C CA . ILE B 1 285 ? 14.367 -8.758 7.414 1 87.5 285 ILE B CA 1
ATOM 4509 C C . ILE B 1 285 ? 14.57 -10.039 6.613 1 87.5 285 ILE B C 1
ATOM 4511 O O . ILE B 1 285 ? 13.727 -10.93 6.633 1 87.5 285 ILE B O 1
ATOM 4515 N N . SER B 1 286 ? 15.688 -10.117 5.938 1 89.44 286 SER B N 1
ATOM 4516 C CA . SER B 1 286 ? 15.984 -11.305 5.145 1 89.44 286 SER B CA 1
ATOM 4517 C C . SER B 1 286 ? 16.156 -12.539 6.027 1 89.44 286 SER B C 1
ATOM 4519 O O . SER B 1 286 ? 15.734 -13.633 5.652 1 89.44 286 SER B O 1
ATOM 4521 N N . THR B 1 287 ? 16.781 -12.359 7.125 1 86.31 287 THR B N 1
ATOM 4522 C CA . THR B 1 287 ? 16.969 -13.461 8.062 1 86.31 287 THR B CA 1
ATOM 4523 C C . THR B 1 287 ? 15.633 -13.938 8.625 1 86.31 287 THR B C 1
ATOM 4525 O O . THR B 1 287 ? 15.406 -15.141 8.773 1 86.31 287 THR B O 1
ATOM 4528 N N . ILE B 1 288 ? 14.805 -13.008 8.922 1 83.5 288 ILE B N 1
ATOM 4529 C CA . ILE B 1 288 ? 13.477 -13.344 9.43 1 83.5 288 ILE B CA 1
ATOM 4530 C C . ILE B 1 288 ? 12.719 -14.164 8.391 1 83.5 288 ILE B C 1
ATOM 4532 O O . ILE B 1 288 ? 12.156 -15.211 8.703 1 83.5 288 ILE B O 1
ATOM 4536 N N . ARG B 1 289 ? 12.711 -13.633 7.195 1 83 289 ARG B N 1
ATOM 4537 C CA . ARG B 1 289 ? 11.992 -14.328 6.129 1 83 289 ARG B CA 1
ATOM 4538 C C . ARG B 1 289 ? 12.562 -15.719 5.895 1 83 289 ARG B C 1
ATOM 4540 O O . ARG B 1 289 ? 11.812 -16.688 5.758 1 83 289 ARG B O 1
ATOM 4547 N N . ASN B 1 290 ? 13.883 -15.844 5.809 1 83.25 290 ASN B N 1
ATOM 4548 C CA . ASN B 1 290 ? 14.531 -17.141 5.621 1 83.25 290 ASN B CA 1
ATOM 4549 C C . ASN B 1 290 ? 14.273 -18.078 6.801 1 83.25 290 ASN B C 1
ATOM 4551 O O . ASN B 1 290 ? 14.008 -19.266 6.609 1 83.25 290 ASN B O 1
ATOM 4555 N N . GLY B 1 291 ? 14.445 -17.562 7.977 1 79.62 291 GLY B N 1
ATOM 4556 C CA . GLY B 1 291 ? 14.203 -18.359 9.164 1 79.62 291 GLY B CA 1
ATOM 4557 C C . GLY B 1 291 ? 12.805 -18.938 9.219 1 79.62 291 GLY B C 1
ATOM 4558 O O . GLY B 1 291 ? 12.625 -20.109 9.578 1 79.62 291 GLY B O 1
ATOM 4559 N N . LEU B 1 292 ? 11.875 -18.156 8.898 1 78.94 292 LEU B N 1
ATOM 4560 C CA . LEU B 1 292 ? 10.5 -18.625 8.914 1 78.94 292 LEU B CA 1
ATOM 4561 C C . LEU B 1 292 ? 10.266 -19.672 7.82 1 78.94 292 LEU B C 1
ATOM 4563 O O . LEU B 1 292 ? 9.492 -20.609 8.008 1 78.94 292 LEU B O 1
ATOM 4567 N N . THR B 1 293 ? 10.898 -19.422 6.73 1 77.19 293 THR B N 1
ATOM 4568 C CA . THR B 1 293 ? 10.82 -20.406 5.66 1 77.19 293 THR B CA 1
ATOM 4569 C C . THR B 1 293 ? 11.422 -21.734 6.102 1 77.19 293 THR B C 1
ATOM 4571 O O . THR B 1 293 ? 10.867 -22.812 5.828 1 77.19 293 THR B O 1
ATOM 4574 N N . LEU B 1 294 ? 12.5 -21.672 6.762 1 77.25 294 LEU B N 1
ATOM 4575 C CA . LEU B 1 294 ? 13.172 -22.875 7.242 1 77.25 294 LEU B CA 1
ATOM 4576 C C . LEU B 1 294 ? 12.312 -23.609 8.273 1 77.25 294 LEU B C 1
ATOM 4578 O O . LEU B 1 294 ? 12.367 -24.828 8.383 1 77.25 294 LEU B O 1
ATOM 4582 N N . LEU B 1 295 ? 11.586 -22.812 9.008 1 75.5 295 LEU B N 1
ATOM 4583 C CA . LEU B 1 295 ? 10.711 -23.391 10.023 1 75.5 295 LEU B CA 1
ATOM 4584 C C . LEU B 1 295 ? 9.391 -23.844 9.406 1 75.5 295 LEU B C 1
ATOM 4586 O O . LEU B 1 295 ? 8.43 -24.125 10.125 1 75.5 295 LEU B O 1
ATOM 4590 N N . ASN B 1 296 ? 9.344 -23.797 8.023 1 69.62 296 ASN B N 1
ATOM 4591 C CA . ASN B 1 296 ? 8.188 -24.219 7.238 1 69.62 296 ASN B CA 1
ATOM 4592 C C . ASN B 1 296 ? 6.965 -23.359 7.535 1 69.62 296 ASN B C 1
ATOM 4594 O O . ASN B 1 296 ? 5.836 -23.844 7.531 1 69.62 296 ASN B O 1
ATOM 4598 N N . ALA B 1 297 ? 7.336 -22.234 8.047 1 66.75 297 ALA B N 1
ATOM 4599 C CA . ALA B 1 297 ? 6.219 -21.312 8.219 1 66.75 297 ALA B CA 1
ATOM 4600 C C . ALA B 1 297 ? 5.719 -20.797 6.871 1 66.75 297 ALA B C 1
ATOM 4602 O O . ALA B 1 297 ? 6.512 -20.422 6.008 1 66.75 297 ALA B O 1
ATOM 4603 N N . ALA B 1 298 ? 4.43 -21.047 6.605 1 67.19 298 ALA B N 1
ATOM 4604 C CA . ALA B 1 298 ? 3.842 -20.609 5.344 1 67.19 298 ALA B CA 1
ATOM 4605 C C . ALA B 1 298 ? 3.852 -19.078 5.23 1 67.19 298 ALA B C 1
ATOM 4607 O O . ALA B 1 298 ? 4.266 -18.391 6.164 1 67.19 298 ALA B O 1
ATOM 4608 N N . SER B 1 299 ? 3.758 -18.562 4.074 1 65.5 299 SER B N 1
ATOM 4609 C CA . SER B 1 299 ? 3.777 -17.141 3.727 1 65.5 299 SER B CA 1
ATOM 4610 C C . SER B 1 299 ? 2.873 -16.344 4.652 1 65.5 299 SER B C 1
ATOM 4612 O O . SER B 1 299 ? 3.146 -15.172 4.93 1 65.5 299 SER B O 1
ATOM 4614 N N . ASP B 1 300 ? 2.029 -17.016 5.336 1 74.94 300 ASP B N 1
ATOM 4615 C CA . ASP B 1 300 ? 1.054 -16.344 6.184 1 74.94 300 ASP B CA 1
ATOM 4616 C C . ASP B 1 300 ? 1.716 -15.781 7.441 1 74.94 300 ASP B C 1
ATOM 4618 O O . ASP B 1 300 ? 1.57 -14.602 7.754 1 74.94 300 ASP B O 1
ATOM 4622 N N . ILE B 1 301 ? 2.545 -16.609 7.992 1 74.62 301 ILE B N 1
ATOM 4623 C CA . ILE B 1 301 ? 3.215 -16.203 9.219 1 74.62 301 ILE B CA 1
ATOM 4624 C C . ILE B 1 301 ? 4.215 -15.086 8.906 1 74.62 301 ILE B C 1
ATOM 4626 O O . ILE B 1 301 ? 4.379 -14.148 9.695 1 74.62 301 ILE B O 1
ATOM 4630 N N . GLN B 1 302 ? 4.812 -15.172 7.758 1 76.31 302 GLN B N 1
ATOM 4631 C CA . GLN B 1 302 ? 5.793 -14.164 7.359 1 76.31 302 GLN B CA 1
ATOM 4632 C C . GLN B 1 302 ? 5.145 -12.789 7.227 1 76.31 302 GLN B C 1
ATOM 4634 O O . GLN B 1 302 ? 5.707 -11.789 7.672 1 76.31 302 GLN B O 1
ATOM 4639 N N . TYR B 1 303 ? 3.967 -12.742 6.695 1 76.94 303 TYR B N 1
ATOM 4640 C CA . TYR B 1 303 ? 3.252 -11.477 6.547 1 76.94 303 TYR B CA 1
ATOM 4641 C C . TYR B 1 303 ? 2.93 -10.875 7.91 1 76.94 303 TYR B C 1
ATOM 4643 O O . TYR B 1 303 ? 3.113 -9.672 8.125 1 76.94 303 TYR B O 1
ATOM 4651 N N . VAL B 1 304 ? 2.584 -11.727 8.797 1 81.12 304 VAL B N 1
ATOM 4652 C CA . VAL B 1 304 ? 2.211 -11.258 10.125 1 81.12 304 VAL B CA 1
ATOM 4653 C C . VAL B 1 304 ? 3.438 -10.688 10.836 1 81.12 304 VAL B C 1
ATOM 4655 O O . VAL B 1 304 ? 3.396 -9.578 11.367 1 81.12 304 VAL B O 1
ATOM 4658 N N . VAL B 1 305 ? 4.516 -11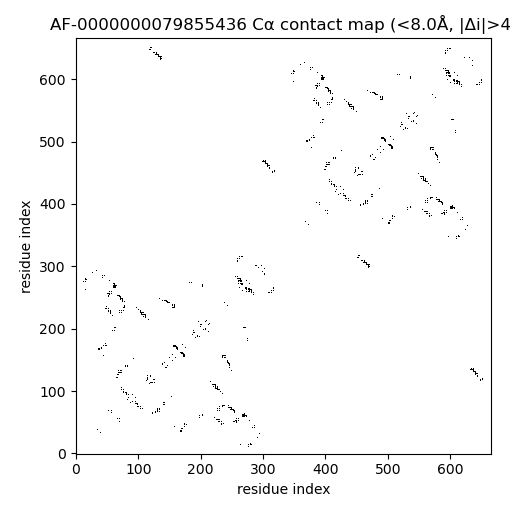.414 10.758 1 80.12 305 VAL B N 1
ATOM 4659 C CA . VAL B 1 305 ? 5.727 -11.023 11.477 1 80.12 305 VAL B CA 1
ATOM 4660 C C . VAL B 1 305 ? 6.277 -9.727 10.891 1 80.12 305 VAL B C 1
ATOM 4662 O O . VAL B 1 305 ? 6.598 -8.789 11.633 1 80.12 305 VAL B O 1
ATOM 4665 N N . ILE B 1 306 ? 6.316 -9.625 9.602 1 79.31 306 ILE B N 1
ATOM 4666 C CA . ILE B 1 306 ? 6.848 -8.422 8.961 1 79.31 306 ILE B CA 1
ATOM 4667 C C . ILE B 1 306 ? 5.934 -7.238 9.258 1 79.31 306 ILE B C 1
ATOM 4669 O O . ILE B 1 306 ? 6.41 -6.125 9.492 1 79.31 306 ILE B O 1
ATOM 4673 N N . GLY B 1 307 ? 4.652 -7.508 9.234 1 82.44 307 GLY B N 1
ATOM 4674 C CA . GLY B 1 307 ? 3.723 -6.453 9.609 1 82.44 307 GLY B CA 1
ATOM 4675 C C . GLY B 1 307 ? 3.955 -5.926 11.008 1 82.44 307 GLY B C 1
ATOM 4676 O O . GLY B 1 307 ? 3.98 -4.711 11.227 1 82.44 307 GLY B O 1
ATOM 4677 N N . LEU B 1 308 ? 4.164 -6.801 11.891 1 86 308 LEU B N 1
ATOM 4678 C CA . LEU B 1 308 ? 4.426 -6.418 13.273 1 86 308 LEU B CA 1
ATOM 4679 C C . LEU B 1 308 ? 5.746 -5.668 13.383 1 86 308 LEU B C 1
ATOM 4681 O O . LEU B 1 308 ? 5.855 -4.707 14.148 1 86 308 LEU B O 1
ATOM 4685 N N . VAL B 1 309 ? 6.688 -6.125 12.609 1 81.44 309 VAL B N 1
ATOM 4686 C CA . VAL B 1 309 ? 7.992 -5.477 12.609 1 81.44 309 VAL B CA 1
ATOM 4687 C C . VAL B 1 309 ? 7.852 -4.031 12.133 1 81.44 309 VAL B C 1
ATOM 4689 O O . VAL B 1 309 ? 8.484 -3.125 12.672 1 81.44 309 VAL B O 1
ATOM 4692 N N . ILE B 1 310 ? 7.016 -3.82 11.141 1 79.94 310 ILE B N 1
ATOM 4693 C CA . ILE B 1 310 ? 6.789 -2.479 10.617 1 79.94 310 ILE B CA 1
ATOM 4694 C C . ILE B 1 310 ? 6.16 -1.602 11.703 1 79.94 310 ILE B C 1
ATOM 4696 O O . ILE B 1 310 ? 6.621 -0.484 11.945 1 79.94 310 ILE B O 1
ATOM 4700 N N . ILE B 1 311 ? 5.195 -2.113 12.352 1 82.69 311 ILE B N 1
ATOM 4701 C CA . ILE B 1 311 ? 4.465 -1.36 13.367 1 82.69 311 ILE B CA 1
ATOM 4702 C C . ILE B 1 311 ? 5.395 -1.029 14.531 1 82.69 311 ILE B C 1
ATOM 4704 O O . ILE B 1 311 ? 5.457 0.118 14.977 1 82.69 311 ILE B O 1
ATOM 4708 N N . VAL B 1 312 ? 6.117 -1.996 14.945 1 84.5 312 VAL B N 1
ATOM 4709 C CA . VAL B 1 312 ? 7.031 -1.804 16.062 1 84.5 312 VAL B CA 1
ATOM 4710 C C . VAL B 1 312 ? 8.133 -0.827 15.672 1 84.5 312 VAL B C 1
ATOM 4712 O O . VAL B 1 312 ? 8.516 0.041 16.469 1 84.5 312 VAL B O 1
ATOM 4715 N N . SER B 1 313 ? 8.633 -1.033 14.469 1 81.38 313 SER B N 1
ATOM 4716 C CA . SER B 1 313 ? 9.688 -0.142 14 1 81.38 313 SER B CA 1
ATOM 4717 C C . SER B 1 313 ? 9.195 1.3 13.914 1 81.38 313 SER B C 1
ATOM 4719 O O . SER B 1 313 ? 9.938 2.232 14.234 1 81.38 313 SER B O 1
ATOM 4721 N N . ALA B 1 314 ? 8.023 1.443 13.445 1 79.88 314 ALA B N 1
ATOM 4722 C CA . ALA B 1 314 ? 7.438 2.781 13.406 1 79.88 314 ALA B CA 1
ATOM 4723 C C . ALA B 1 314 ? 7.289 3.361 14.805 1 79.88 314 ALA B C 1
ATOM 4725 O O . ALA B 1 314 ? 7.504 4.559 15.016 1 79.88 314 ALA B O 1
ATOM 4726 N N . PHE B 1 315 ? 6.934 2.551 15.773 1 83.19 315 PHE B N 1
ATOM 4727 C CA . PHE B 1 315 ? 6.797 2.975 17.156 1 83.19 315 PHE B CA 1
ATOM 4728 C C . PHE B 1 315 ? 8.148 3.393 17.734 1 83.19 315 PHE B C 1
ATOM 4730 O O . PHE B 1 315 ? 8.242 4.391 18.453 1 83.19 315 PHE B O 1
ATOM 4737 N N . ILE B 1 316 ? 9.086 2.684 17.406 1 78.12 316 ILE B N 1
ATOM 4738 C CA . ILE B 1 316 ? 10.438 2.986 17.891 1 78.12 316 ILE B CA 1
ATOM 4739 C C . ILE B 1 316 ? 10.898 4.32 17.312 1 78.12 316 ILE B C 1
ATOM 4741 O O . ILE B 1 316 ? 11.508 5.133 18.016 1 78.12 316 ILE B O 1
ATOM 4745 N N . ASP B 1 317 ? 10.664 4.57 16.062 1 81.19 317 ASP B N 1
ATOM 4746 C CA . ASP B 1 317 ? 11.047 5.816 15.406 1 81.19 317 ASP B CA 1
ATOM 4747 C C . ASP B 1 317 ? 10.406 7.02 16.094 1 81.19 317 ASP B C 1
ATOM 4749 O O . ASP B 1 317 ? 11.062 8.039 16.312 1 81.19 317 ASP B O 1
ATOM 4753 N N . VAL B 1 318 ? 9.188 6.855 16.453 1 80.12 318 VAL B N 1
ATOM 4754 C CA . VAL B 1 318 ? 8.461 7.965 17.062 1 80.12 318 VAL B CA 1
ATOM 4755 C C . VAL B 1 318 ? 9 8.227 18.469 1 80.12 318 VAL B C 1
ATOM 4757 O O . VAL B 1 318 ? 9.188 9.375 18.875 1 80.12 318 VAL B O 1
ATOM 4760 N N . THR B 1 319 ? 9.18 7.176 19.219 1 80.81 319 THR B N 1
ATOM 4761 C CA . THR B 1 319 ? 9.664 7.324 20.578 1 80.81 319 THR B CA 1
ATOM 4762 C C . THR B 1 319 ? 11.055 7.949 20.594 1 80.81 319 THR B C 1
ATOM 4764 O O . THR B 1 319 ? 11.367 8.766 21.453 1 80.81 319 THR B O 1
ATOM 4767 N N . ARG B 1 320 ? 11.805 7.535 19.656 1 78.62 320 ARG B N 1
ATOM 4768 C CA . ARG B 1 320 ? 13.148 8.102 19.547 1 78.62 320 ARG B CA 1
ATOM 4769 C C . ARG B 1 320 ? 13.086 9.586 19.219 1 78.62 320 ARG B C 1
ATOM 4771 O O . ARG B 1 320 ? 13.859 10.383 19.766 1 78.62 320 ARG B O 1
ATOM 4778 N N . SER B 1 321 ? 12.234 9.898 18.328 1 78.19 321 SER B N 1
ATOM 4779 C CA . SER B 1 321 ? 12.094 11.289 17.922 1 78.19 321 SER B CA 1
ATOM 4780 C C . SER B 1 321 ? 11.594 12.156 19.078 1 78.19 321 SER B C 1
ATOM 4782 O O . SER B 1 321 ? 12.047 13.289 19.25 1 78.19 321 SER B O 1
ATOM 4784 N N . LEU B 1 322 ? 10.688 11.578 19.891 1 78.88 322 LEU B N 1
ATOM 4785 C CA . LEU B 1 322 ? 10.133 12.305 21.016 1 78.88 322 LEU B CA 1
ATOM 4786 C C . LEU B 1 322 ? 11.188 12.5 22.109 1 78.88 322 LEU B C 1
ATOM 4788 O O . LEU B 1 322 ? 11.234 13.547 22.75 1 78.88 322 LEU B O 1
ATOM 4792 N N . MET B 1 323 ? 11.938 11.516 22.266 1 78.56 323 MET B N 1
ATOM 4793 C CA . MET B 1 323 ? 12.984 11.594 23.281 1 78.56 323 MET B CA 1
ATOM 4794 C C . MET B 1 323 ? 14.047 12.625 22.891 1 78.56 323 MET B C 1
ATOM 4796 O O . MET B 1 323 ? 14.578 13.328 23.75 1 78.56 323 MET B O 1
ATOM 4800 N N . GLU B 1 324 ? 14.32 12.648 21.641 1 77.56 324 GLU B N 1
ATOM 4801 C CA . GLU B 1 324 ? 15.305 13.609 21.156 1 77.56 324 GLU B CA 1
ATOM 4802 C C . GLU B 1 324 ? 14.812 15.047 21.328 1 77.56 324 GLU B C 1
ATOM 4804 O O . GLU B 1 324 ? 15.586 15.938 21.672 1 77.56 324 GLU B O 1
ATOM 4809 N N . THR B 1 325 ? 13.57 15.234 21.016 1 78.62 325 THR B N 1
ATOM 4810 C CA . THR B 1 325 ? 12.992 16.562 21.172 1 78.62 325 THR B CA 1
ATOM 4811 C C . THR B 1 325 ? 13 16.984 22.641 1 78.62 325 THR B C 1
ATOM 4813 O O . THR B 1 325 ? 13.266 18.156 22.953 1 78.62 325 THR B O 1
ATOM 4816 N N . LYS B 1 326 ? 12.711 16.062 23.484 1 80 326 LYS B N 1
ATOM 4817 C CA . LYS B 1 326 ? 12.695 16.344 24.906 1 80 326 LYS B CA 1
ATOM 4818 C C . LYS B 1 326 ? 14.086 16.703 25.422 1 80 326 LYS B C 1
ATOM 4820 O O . LYS B 1 326 ? 14.25 17.641 26.203 1 80 326 LYS B O 1
ATOM 4825 N N . THR B 1 327 ? 15.008 15.922 24.953 1 73.69 327 THR B N 1
ATOM 4826 C CA . THR B 1 327 ? 16.375 16.156 25.375 1 73.69 327 THR B CA 1
ATOM 4827 C C . THR B 1 327 ? 16.875 17.516 24.891 1 73.69 327 THR B C 1
ATOM 4829 O O . THR B 1 327 ? 17.594 18.219 25.609 1 73.69 327 THR B O 1
ATOM 4832 N N . ARG B 1 328 ? 16.469 17.891 23.734 1 77 328 ARG B N 1
ATOM 4833 C CA . ARG B 1 328 ? 16.859 19.188 23.172 1 77 328 ARG B CA 1
ATOM 4834 C C . ARG B 1 328 ? 16.219 20.328 23.953 1 77 328 ARG B C 1
ATOM 4836 O O . ARG B 1 328 ? 16.844 21.359 24.172 1 77 328 ARG B O 1
ATOM 4843 N N . ARG B 1 329 ? 14.984 20.125 24.359 1 78.69 329 ARG B N 1
ATOM 4844 C CA . ARG B 1 329 ? 14.273 21.125 25.125 1 78.69 329 ARG B CA 1
ATOM 4845 C C . ARG B 1 329 ? 14.898 21.297 26.516 1 78.69 329 ARG B C 1
ATOM 4847 O O . ARG B 1 329 ? 15.023 22.422 27.016 1 78.69 329 ARG B O 1
ATOM 4854 N N . LEU B 1 330 ? 15.273 20.219 27.016 1 75.56 330 LEU B N 1
ATOM 4855 C CA . LEU B 1 330 ? 15.875 20.25 28.328 1 75.56 330 LEU B CA 1
ATOM 4856 C C . LEU B 1 330 ? 17.266 20.891 28.281 1 75.56 330 LEU B C 1
ATOM 4858 O O . LEU B 1 330 ? 17.672 21.578 29.219 1 75.56 330 LEU B O 1
ATOM 4862 N N . ALA B 1 331 ? 17.906 20.703 27.234 1 70.12 331 ALA B N 1
ATOM 4863 C CA . ALA B 1 331 ? 19.234 21.281 27.078 1 70.12 331 ALA B CA 1
ATOM 4864 C C . ALA B 1 331 ? 19.141 22.781 26.812 1 70.12 331 ALA B C 1
ATOM 4866 O O . ALA B 1 331 ? 20.047 23.547 27.203 1 70.12 331 ALA B O 1
ATOM 4867 N N . ALA B 1 332 ? 18.188 23.188 26.234 1 69.12 332 ALA B N 1
ATOM 4868 C CA . ALA B 1 332 ? 17.984 24.609 25.953 1 69.12 332 ALA B CA 1
ATOM 4869 C C . ALA B 1 332 ? 17.547 25.359 27.203 1 69.12 332 ALA B C 1
ATOM 4871 O O . ALA B 1 332 ? 17.656 26.594 27.25 1 69.12 332 ALA B O 1
ATOM 4872 N N . LYS B 1 333 ? 17.203 24.766 28.219 1 65.44 333 LYS B N 1
ATOM 4873 C CA . LYS B 1 333 ? 16.953 25.422 29.5 1 65.44 333 LYS B CA 1
ATOM 4874 C C . LYS B 1 333 ? 18.203 25.469 30.359 1 65.44 333 LYS B C 1
ATOM 4876 O O . LYS B 1 333 ? 18.453 26.453 31.062 1 65.44 333 LYS B O 1
#

pLDDT: mean 86.6, std 10.51, range [42.12, 98.0]

InterPro domains:
  IPR001851 ABC transporter, permease [PF02653] (39-313)

Nearest PDB structures (foldseek):
  7lb8-assembly1_B  TM=5.514E-01  e=9.239E-01  Escherichia coli K-12
  7lb8-assembly1_B  TM=5.514E-01  e=1.020E+00  Escherichia coli K-12

Organism: NCBI:txid1812858

Foldseek 3Di:
DVVVVVVVVCCLQCVLVVLQVVLLVVLCVVDVCCPPQVNVLVLLLQLLLLLLLLLLQLLQLQLLAAAQQLLLLLLLLLLQLLLCCPVVVDQDLVVSLVSLLCSLLVLLLVLLCCCQVVVDPHSVVSNVVVLVVSLVSSCVSNVQDKGFDHDCVLLCQQAPADPDDPSHNHHRNSSVVSVVVLVVSQCVLPPDPLNVLSLCSLPPVPVSVVVVHDSSVSSSVSSSSSSSSSSSSSSNVCNNPRIRGSNCSVPRSSLLSLLLFLQLPRASSHNDGGSVSSSSSSSSLSSLVSSCVSVVNPPVVNVVVSVVSSVVSNVVRVVVVVVVVVVVVVVVD/DVVVVVVVVCCLQCVLVVLQVVLLVVLCVVDVCCPPQVNVLVLLLQLLLLLLLLLLQLLQLQLLAAAQQLLLLLLLLLLQLLLCCPVVVDQDLVVSLVSLLCSLLVLLLVLLCCCQVVVDPHSVVSNVVVLVVSLVSSCVSNVQDKGFDHDCVLLCQQAPAPPDDPSHNHHRNSSVVSVVVLVVSQCVLPPDPLNVLSLCSLPPVPVSVVVVHDSSVSSSVSSSSSSSSSSSSSSNVCNNPRIRGSNCSVPRSSLLSLLLFLQLPRASSHNDGGSVSSSSSSSSLSSLVSSCVSVVNPPVVNVVVSVVSSVVSNVVRVVVVVVVVVVVVVVVD